Protein AF-A0A8S2F4M2-F1 (afdb_monomer_lite)

pLDDT: mean 77.67, std 22.93, range [23.28, 98.31]

Sequence (427 aa):
EHPVLLTEAPLNPKANREKMTQIMFETFNTPAMYVAIQAVLSLYSSGRTTGVVLDSGDGVTHTVPIYEGYALPHAVTRLDLAGRDLTDWMVRLLTERGYSFVSTAEREIVRDLKEKLCYVALEHEQELNRSMTSASIEKTYELPDGQIITIGNERFRCPETLFSPALIGLEQSGIHEMLYNTIMKCDIDVRRELYANIVLSGGTSMFPGLADRMQKEMTMLVPATMKTRVIAPPERKYAVWIGAKLDDMNYKVFKIDDNVQKLAWKNEEFEKFMKEELNSHKTLEKNVLVLQMSESRMKKDIGYLQILSTSGDKGDDNILPIVGTWTLPSDGYHTRSNALLSNKSGYEFKSDGKFIQRENVGWCGTPPITYGNYDGQWNVINETMLTISSSDWKGYYTQNLQYQFVANDKNKVKFELDAPGELDCAQ

InterPro domains:
  IPR004000 Actin family [PF00022] (1-244)
  IPR004000 Actin family [PR00190] (16-29)
  IPR004000 Actin family [PR00190] (41-60)
  IPR004000 Actin family [PR00190] (137-153)
  IPR004000 Actin family [PTHR11937] (1-273)
  IPR004000 Actin family [SM00268] (1-270)
  IPR020902 Actin/actin-like conserved site [PS01132] (5-17)
  IPR043129 ATPase, nucleotide binding domain [SSF53067] (1-54)
  IPR043129 ATPase, nucleotide binding domain [SSF53067] (48-245)

Secondary structure (DSSP, 8-state):
---EEEEE-TT--HHHHHHHHHIIIIIS--S-EEEEEHHHHHHHHTT-SSEEEEEE-SS-EEEEEEETTEE-GGG-EEES-SHHHHHHHHHHHHHHTT----SHHHHHHHHHHHHHH----SSHHHHHHHHHH-GGG-EEEE-TTS-EEEE-THHHHHHHTTT-GGGGT--SPPHHHHHHHHHHTS-HHHHHHHHT-EEEESGGGGSTTHHHHHHHHHHHHS-TTSPP-EE--TTGGGHHHHHHHHHHHHHTT----HHHHHHHHH-HHHHHHHHHHHHS-----S--------SSS--S---------------S--S-TT-EEEE--TTSSEEEESS--TTS-EEEE-TTSEEEEEEE-SSS-PSSPPEEEEEEEEEEEETTEEEEEEEETTEEEEEEEEEEEETTEEEEEEEEEPP--------

Foldseek 3Di:
DDEEEAEDEQPPDPVVVVVVVCCCCPVVVHLHYHYYYLQLLLQVLVVDQFAWEFAAAQQWTKIWGGDRSRTDNQLIDIDRDHLPNLLVVLQVVVVVVVDHQDDPVSSVVSSVVLLPQAAADLDLVVQVVCQVVDCPQWDWDQDPVRDIDIDTSSRHVSLCCLQVVVVVPDPDHHPLVSNVSSLVSDDPVSSLVHQQHYEYAADRCQHHCSQVSSLVSNCVVDPVVGHGHYHYDNPRNCSSVSSVVVVVVVCVVQDDDSVLNSCVVPDPCSVVVVVVVVVPPDDDPDHDDDDPPDPPPPPDDDDDDDDDDDDDDDDDDPALLPAAKWWDDPPQKTFGDNDYDQQTWIWHQHSVQKIWTWDFDDPDPDPPTGIDIWIWGKDDPDSFKIWIWTQDPVGTDIWIWGKDADVPDSRIIHIDTDDDDDDPPDD

Radius of gyration: 29.9 Å; chains: 1; bounding box: 81×55×82 Å

Structure (mmCIF, N/CA/C/O backbone):
data_AF-A0A8S2F4M2-F1
#
_entry.id   AF-A0A8S2F4M2-F1
#
loop_
_atom_site.group_PDB
_atom_site.id
_atom_site.type_symbol
_atom_site.label_atom_id
_atom_site.label_alt_id
_atom_site.label_comp_id
_atom_site.label_asym_id
_atom_site.label_entity_id
_atom_site.label_seq_id
_atom_site.pdbx_PDB_ins_code
_atom_site.Cartn_x
_atom_site.Cartn_y
_atom_site.Cartn_z
_atom_site.occupancy
_atom_site.B_iso_or_equiv
_atom_site.auth_seq_id
_atom_site.auth_comp_id
_atom_site.auth_asym_id
_atom_site.auth_atom_id
_atom_site.pdbx_PDB_model_num
ATOM 1 N N . GLU A 1 1 ? 9.764 -19.823 24.074 1.00 63.25 1 GLU A N 1
ATOM 2 C CA . GLU A 1 1 ? 9.441 -19.093 25.322 1.00 63.25 1 GLU A CA 1
ATOM 3 C C . GLU A 1 1 ? 9.290 -17.578 25.096 1.00 63.25 1 GLU A C 1
ATOM 5 O O . GLU A 1 1 ? 9.544 -16.799 26.001 1.00 63.25 1 GLU A O 1
ATOM 10 N N . HIS A 1 2 ? 8.854 -17.127 23.912 1.00 78.25 2 HIS A N 1
ATOM 11 C CA . HIS A 1 2 ? 8.733 -15.694 23.606 1.00 78.25 2 HIS A CA 1
ATOM 12 C C . HIS A 1 2 ? 7.305 -15.360 23.174 1.00 78.25 2 HIS A C 1
ATOM 14 O O . HIS A 1 2 ? 6.764 -16.128 22.377 1.00 78.25 2 HIS A O 1
ATOM 20 N N . PRO A 1 3 ? 6.705 -14.254 23.650 1.00 77.94 3 PRO A N 1
ATOM 21 C CA . PRO A 1 3 ? 5.499 -13.694 23.050 1.00 77.94 3 PRO A CA 1
ATOM 22 C C . PRO A 1 3 ? 5.726 -13.375 21.570 1.00 77.94 3 PRO A C 1
ATOM 24 O O . PRO A 1 3 ? 6.838 -13.009 21.180 1.00 77.94 3 PRO A O 1
ATOM 27 N N . VAL A 1 4 ? 4.692 -13.526 20.741 1.00 78.06 4 VAL A N 1
ATOM 28 C CA . VAL A 1 4 ? 4.802 -13.299 19.294 1.00 78.06 4 VAL A CA 1
ATOM 29 C C . VAL A 1 4 ? 3.721 -12.347 18.800 1.00 78.06 4 VAL A C 1
ATOM 31 O O . VAL A 1 4 ? 2.533 -12.648 18.866 1.00 78.06 4 VAL A O 1
ATOM 34 N N . LEU A 1 5 ? 4.143 -11.232 18.211 1.00 83.25 5 LEU A N 1
ATOM 35 C CA . LEU A 1 5 ? 3.278 -10.380 17.405 1.00 83.25 5 LEU A CA 1
ATOM 36 C C . LEU A 1 5 ? 3.342 -10.846 15.945 1.00 83.25 5 LEU A C 1
ATOM 38 O O . LEU A 1 5 ? 4.407 -10.867 15.327 1.00 83.25 5 LEU A O 1
ATOM 42 N N . LEU A 1 6 ? 2.191 -11.224 15.399 1.00 85.56 6 LEU A N 1
ATOM 43 C CA . LEU A 1 6 ? 1.996 -11.536 13.988 1.00 85.56 6 LEU A CA 1
ATOM 44 C C . LEU A 1 6 ? 1.219 -10.418 13.304 1.00 85.56 6 LEU A C 1
ATOM 46 O O . LEU A 1 6 ? 0.439 -9.699 13.924 1.00 85.56 6 LEU A O 1
ATOM 50 N N . THR A 1 7 ? 1.423 -10.290 11.998 1.00 88.19 7 THR A N 1
ATOM 51 C CA . THR A 1 7 ? 0.690 -9.319 11.185 1.00 88.19 7 THR A CA 1
ATOM 52 C C . THR A 1 7 ? -0.220 -10.034 10.208 1.00 88.19 7 THR A C 1
ATOM 54 O O . THR A 1 7 ? 0.106 -11.125 9.738 1.00 88.19 7 THR A O 1
ATOM 57 N N . GLU A 1 8 ? -1.342 -9.414 9.875 1.00 88.25 8 GLU A N 1
ATOM 58 C CA . GLU A 1 8 ? -2.264 -9.922 8.867 1.00 88.25 8 GLU A CA 1
ATOM 59 C C . GLU A 1 8 ? -2.656 -8.848 7.854 1.00 88.25 8 GLU A C 1
ATOM 61 O O . GLU A 1 8 ? -2.637 -7.643 8.134 1.00 88.25 8 GLU A O 1
ATOM 66 N N . ALA A 1 9 ? -3.027 -9.310 6.662 1.00 88.94 9 ALA A N 1
ATOM 67 C CA . ALA A 1 9 ? -3.555 -8.443 5.626 1.00 88.94 9 ALA A CA 1
ATOM 68 C C . ALA A 1 9 ? -4.905 -7.834 6.060 1.00 88.94 9 ALA A C 1
ATOM 70 O O . ALA A 1 9 ? -5.671 -8.475 6.790 1.00 88.94 9 ALA A O 1
ATOM 71 N N . PRO A 1 10 ? -5.243 -6.623 5.585 1.00 85.94 10 PRO A N 1
ATOM 72 C CA . PRO A 1 10 ? -6.582 -6.071 5.746 1.00 85.94 10 PRO A CA 1
ATOM 73 C C . PRO A 1 10 ? -7.647 -7.046 5.222 1.00 85.94 10 PRO A C 1
ATOM 75 O O . PRO A 1 10 ? -7.447 -7.700 4.201 1.00 85.94 10 PRO A O 1
ATOM 78 N N . LEU A 1 11 ? -8.786 -7.138 5.918 1.00 82.00 11 LEU A N 1
ATOM 79 C CA . LEU A 1 11 ? -9.899 -8.036 5.569 1.00 82.00 11 LEU A CA 1
ATOM 80 C C . LEU A 1 11 ? -9.536 -9.538 5.548 1.00 82.00 11 LEU A C 1
ATOM 82 O O . LEU A 1 11 ? -10.201 -10.325 4.872 1.00 82.00 11 LEU A O 1
ATOM 86 N N . ASN A 1 12 ? -8.511 -9.961 6.300 1.00 81.75 12 ASN A N 1
ATOM 87 C CA . ASN A 1 12 ? -8.182 -11.378 6.459 1.00 81.75 12 ASN A CA 1
ATOM 88 C C . ASN A 1 12 ? -9.393 -12.171 7.005 1.00 81.75 12 ASN A C 1
ATOM 90 O O . ASN A 1 12 ? -9.939 -11.802 8.054 1.00 81.75 12 ASN A O 1
ATOM 94 N N . PRO A 1 13 ? -9.818 -13.265 6.341 1.00 80.94 13 PRO A N 1
ATOM 95 C CA . PRO A 1 13 ? -10.902 -14.101 6.834 1.00 80.94 13 PRO A CA 1
ATOM 96 C C . PRO A 1 13 ? -10.629 -14.634 8.240 1.00 80.94 13 PRO A C 1
ATOM 98 O O . PRO A 1 13 ? -9.536 -15.116 8.545 1.00 80.94 13 PRO A O 1
ATOM 101 N N . LYS A 1 14 ? -11.665 -14.640 9.083 1.00 77.56 14 LYS A N 1
ATOM 102 C CA . LYS A 1 14 ? -11.579 -15.124 10.469 1.00 77.56 14 LYS A CA 1
ATOM 103 C C . LYS A 1 14 ? -11.034 -16.551 10.567 1.00 77.56 14 LYS A C 1
ATOM 105 O O . LYS A 1 14 ? -10.197 -16.810 11.421 1.00 77.56 14 LYS A O 1
ATOM 110 N N . ALA A 1 15 ? -11.428 -17.436 9.650 1.00 76.50 15 ALA A N 1
ATOM 111 C CA . ALA A 1 15 ? -10.936 -18.814 9.602 1.00 76.50 15 ALA A CA 1
ATOM 112 C C . ALA A 1 15 ? -9.406 -18.899 9.427 1.00 76.50 15 ALA A C 1
ATOM 114 O O . ALA A 1 15 ? -8.754 -19.735 10.050 1.00 76.50 15 ALA A O 1
ATOM 115 N N . ASN A 1 16 ? -8.813 -18.005 8.629 1.00 79.69 16 ASN A N 1
ATOM 116 C CA . ASN A 1 16 ? -7.361 -17.956 8.448 1.00 79.69 16 ASN A CA 1
ATOM 117 C C . ASN A 1 16 ? -6.669 -17.474 9.725 1.00 79.69 16 ASN A C 1
ATOM 119 O O . ASN A 1 16 ? -5.645 -18.033 10.119 1.00 79.69 16 ASN A O 1
ATOM 123 N N . ARG A 1 17 ? -7.244 -16.464 10.393 1.00 79.94 17 ARG A N 1
ATOM 124 C CA . ARG A 1 17 ? -6.745 -15.964 11.680 1.00 79.94 17 ARG A CA 1
ATOM 125 C C . ARG A 1 17 ? -6.803 -17.045 12.757 1.00 79.94 17 ARG A C 1
ATOM 127 O O . ARG A 1 17 ? -5.803 -17.284 13.420 1.00 79.94 17 ARG A O 1
ATOM 134 N N . GLU A 1 18 ? -7.926 -17.749 12.876 1.00 75.25 18 GLU A N 1
ATOM 135 C CA . GLU A 1 18 ? -8.088 -18.879 13.800 1.00 75.25 18 GLU A CA 1
ATOM 136 C C . GLU A 1 18 ? -7.079 -19.988 13.511 1.00 75.25 18 GLU A C 1
ATOM 138 O O . GLU A 1 18 ? -6.464 -20.512 14.438 1.00 75.25 18 GLU A O 1
ATOM 143 N N . LYS A 1 19 ? -6.843 -20.306 12.232 1.00 79.44 19 LYS A N 1
ATOM 144 C CA . LYS A 1 19 ? -5.855 -21.318 11.861 1.00 79.44 19 LYS A CA 1
ATOM 145 C C . LYS A 1 19 ? -4.429 -20.901 12.218 1.00 79.44 19 LYS A C 1
ATOM 147 O O . LYS A 1 19 ? -3.662 -21.725 12.713 1.00 79.44 19 LYS A O 1
ATOM 152 N N . MET A 1 20 ? -4.078 -19.637 11.990 1.00 81.75 20 MET A N 1
ATOM 153 C CA . MET A 1 20 ? -2.791 -19.071 12.394 1.00 81.75 20 MET A CA 1
ATOM 154 C C . MET A 1 20 ? -2.616 -19.148 13.916 1.00 81.75 20 MET A C 1
ATOM 156 O O . MET A 1 20 ? -1.595 -19.646 14.384 1.00 81.75 20 MET A O 1
ATOM 160 N N . THR A 1 21 ? -3.634 -18.748 14.681 1.00 78.12 21 THR A N 1
ATOM 161 C CA . THR A 1 21 ? -3.649 -18.841 16.148 1.00 78.12 21 THR A CA 1
ATOM 162 C C . THR A 1 21 ? -3.495 -20.281 16.635 1.00 78.12 21 THR A C 1
ATOM 164 O O . THR A 1 21 ? -2.660 -20.551 17.500 1.00 78.12 21 THR A O 1
ATOM 167 N N . GLN A 1 22 ? -4.223 -21.222 16.027 1.00 76.75 22 GLN A N 1
ATOM 168 C CA . GLN A 1 22 ? -4.119 -22.647 16.332 1.00 76.75 22 GLN A CA 1
ATOM 169 C C . GLN A 1 22 ? -2.677 -23.141 16.170 1.00 76.75 22 GLN A C 1
ATOM 171 O O . GLN A 1 22 ? -2.124 -23.754 17.078 1.00 76.75 22 GLN A O 1
ATOM 176 N N . ILE A 1 23 ? -2.042 -22.855 15.029 1.00 83.62 23 ILE A N 1
ATOM 177 C CA . ILE A 1 23 ? -0.668 -23.293 14.751 1.00 83.62 23 ILE A CA 1
ATOM 178 C C . ILE A 1 23 ? 0.305 -22.716 15.793 1.00 83.62 23 ILE A C 1
ATOM 180 O O . ILE A 1 23 ? 1.151 -23.439 16.321 1.00 83.62 23 ILE A O 1
ATOM 184 N N . MET A 1 24 ? 0.165 -21.437 16.142 1.00 80.19 24 MET A N 1
ATOM 185 C CA . MET A 1 24 ? 1.046 -20.782 17.113 1.00 80.19 24 MET A CA 1
ATOM 186 C C . MET A 1 24 ? 0.939 -21.377 18.520 1.00 80.19 24 MET A C 1
ATOM 188 O O . MET A 1 24 ? 1.963 -21.631 19.158 1.00 80.19 24 MET A O 1
ATOM 192 N N . PHE A 1 25 ? -0.275 -21.647 19.004 1.00 77.88 25 PHE A N 1
ATOM 193 C CA . PHE A 1 25 ? -0.464 -22.197 20.347 1.00 77.88 25 PHE A CA 1
ATOM 194 C C . PHE A 1 25 ? -0.275 -23.715 20.432 1.00 77.88 25 PHE A C 1
ATOM 196 O O . PHE A 1 25 ? 0.254 -24.198 21.436 1.00 77.88 25 PHE A O 1
ATOM 203 N N . GLU A 1 26 ? -0.702 -24.473 19.420 1.00 80.06 26 GLU A N 1
ATOM 204 C CA . GLU A 1 26 ? -0.703 -25.944 19.456 1.00 80.06 26 GLU A CA 1
ATOM 205 C C . GLU A 1 26 ? 0.560 -26.568 18.871 1.00 80.06 26 GLU A C 1
ATOM 207 O O . GLU A 1 26 ? 0.977 -27.623 19.339 1.00 80.06 26 GLU A O 1
ATOM 212 N N . THR A 1 27 ? 1.158 -25.950 17.848 1.00 88.50 27 THR A N 1
ATOM 213 C CA . THR A 1 27 ? 2.368 -26.484 17.195 1.00 88.50 27 THR A CA 1
ATOM 214 C C . THR A 1 27 ? 3.630 -25.846 17.761 1.00 88.50 27 THR A C 1
ATOM 216 O O . THR A 1 27 ? 4.576 -26.548 18.106 1.00 88.50 27 THR A O 1
ATOM 219 N N . PHE A 1 28 ? 3.653 -24.515 17.865 1.00 85.50 28 PHE A N 1
ATOM 220 C CA . PHE A 1 28 ? 4.826 -23.779 18.352 1.00 85.50 28 PHE A CA 1
ATOM 221 C C . PHE A 1 28 ? 4.819 -23.538 19.863 1.00 85.50 28 PHE A C 1
ATOM 223 O O . PHE A 1 28 ? 5.822 -23.096 20.424 1.00 85.50 28 PHE A O 1
ATOM 230 N N . ASN A 1 29 ? 3.711 -23.858 20.537 1.00 80.38 29 ASN A N 1
ATOM 231 C CA . ASN A 1 29 ? 3.548 -23.732 21.983 1.00 80.38 29 ASN A CA 1
ATOM 232 C C . ASN A 1 29 ? 3.863 -22.328 22.525 1.00 80.38 29 ASN A C 1
ATOM 234 O O . ASN A 1 29 ? 4.257 -22.202 23.691 1.00 80.38 29 ASN A O 1
ATOM 238 N N . THR A 1 30 ? 3.657 -21.292 21.707 1.00 73.94 30 THR A N 1
ATOM 239 C CA . THR A 1 30 ? 3.950 -19.899 22.047 1.00 73.94 30 THR A CA 1
ATOM 240 C C . THR A 1 30 ? 3.226 -19.484 23.339 1.00 73.94 30 THR A C 1
ATOM 242 O O . THR A 1 30 ? 2.068 -19.863 23.523 1.00 73.94 30 THR A O 1
ATOM 245 N N . PRO A 1 31 ? 3.887 -18.761 24.267 1.00 71.44 31 PRO A N 1
ATOM 246 C CA . PRO A 1 31 ? 3.277 -18.340 25.532 1.00 71.44 31 PRO A CA 1
ATOM 247 C C . PRO A 1 31 ? 2.129 -17.340 25.339 1.00 71.44 31 PRO A C 1
ATOM 249 O O . PRO A 1 31 ? 1.072 -17.502 25.934 1.00 71.44 31 PRO A O 1
ATOM 252 N N . ALA A 1 32 ? 2.313 -16.355 24.462 1.00 73.12 32 ALA A N 1
ATOM 253 C CA . ALA A 1 32 ? 1.348 -15.299 24.185 1.00 73.12 32 ALA A CA 1
ATOM 254 C C . ALA A 1 32 ? 1.454 -14.872 22.719 1.00 73.12 32 ALA A C 1
ATOM 256 O O . ALA A 1 32 ? 2.544 -14.920 22.137 1.00 73.12 32 ALA A O 1
ATOM 257 N N . MET A 1 33 ? 0.350 -14.439 22.115 1.00 74.75 33 MET A N 1
ATOM 258 C CA . MET A 1 33 ? 0.398 -13.880 20.766 1.00 74.75 33 MET A CA 1
ATOM 259 C C . MET A 1 33 ? -0.585 -12.739 20.554 1.00 74.75 33 MET A C 1
ATOM 261 O O . MET A 1 33 ? -1.651 -12.697 21.162 1.00 74.75 33 MET A O 1
ATOM 265 N N . TYR A 1 34 ? -0.236 -11.852 19.628 1.00 77.94 34 TYR A N 1
ATOM 266 C CA . TYR A 1 34 ? -1.107 -10.790 19.146 1.00 77.94 34 TYR A CA 1
ATOM 267 C C . TYR A 1 34 ? -1.110 -10.766 17.622 1.00 77.94 34 TYR A C 1
ATOM 269 O O . TYR A 1 34 ? -0.098 -11.076 16.993 1.00 77.94 34 TYR A O 1
ATOM 277 N N . VAL A 1 35 ? -2.249 -10.421 17.027 1.00 78.81 35 VAL A N 1
ATOM 278 C CA . VAL A 1 35 ? -2.399 -10.305 15.576 1.00 78.81 35 VAL A CA 1
ATOM 279 C C . VAL A 1 35 ? -2.810 -8.880 15.254 1.00 78.81 35 VAL A C 1
ATOM 281 O O . VAL A 1 35 ? -3.877 -8.439 15.666 1.00 78.81 35 VAL A O 1
ATOM 284 N N . ALA A 1 36 ? -1.967 -8.180 14.503 1.00 82.94 36 ALA A N 1
ATOM 285 C CA . ALA A 1 36 ? -2.171 -6.785 14.142 1.00 82.94 36 ALA A CA 1
ATOM 286 C C . ALA A 1 36 ? -2.361 -6.611 12.629 1.00 82.94 36 ALA A C 1
ATOM 288 O O . ALA A 1 36 ? -1.737 -7.293 11.813 1.00 82.94 36 ALA A O 1
ATOM 289 N N . ILE A 1 37 ? -3.191 -5.647 12.237 1.00 86.81 37 ILE A N 1
ATOM 290 C CA . ILE A 1 37 ? -3.385 -5.300 10.825 1.00 86.81 37 ILE A CA 1
ATOM 291 C C . ILE A 1 37 ? -2.151 -4.540 10.321 1.00 86.81 37 ILE A C 1
ATOM 293 O O . ILE A 1 37 ? -1.758 -3.523 10.894 1.00 86.81 37 ILE A O 1
ATOM 297 N N . GLN A 1 38 ? -1.574 -4.992 9.206 1.00 90.88 38 GLN A N 1
ATOM 298 C CA . GLN A 1 38 ? -0.338 -4.436 8.627 1.00 90.88 38 GLN A CA 1
ATOM 299 C C . GLN A 1 38 ? -0.391 -2.914 8.405 1.00 90.88 38 GLN A C 1
ATOM 301 O O . GLN A 1 38 ? 0.520 -2.177 8.795 1.00 90.88 38 GLN A O 1
ATOM 306 N N . ALA A 1 39 ? -1.488 -2.424 7.825 1.00 91.06 39 ALA A N 1
ATOM 307 C CA . ALA A 1 39 ? -1.666 -1.004 7.543 1.00 91.06 39 ALA A CA 1
ATOM 308 C C . ALA A 1 39 ? -1.775 -0.146 8.817 1.00 91.06 39 ALA A C 1
ATOM 310 O O . ALA A 1 39 ? -1.252 0.964 8.849 1.00 91.06 39 ALA A O 1
ATOM 311 N N . VAL A 1 40 ? -2.389 -0.665 9.887 1.00 89.81 40 VAL A N 1
ATOM 312 C CA . VAL A 1 40 ? -2.504 0.055 11.168 1.00 89.81 40 VAL A CA 1
ATOM 313 C C . VAL A 1 40 ? -1.123 0.267 11.784 1.00 89.81 40 VAL A C 1
ATOM 315 O O . VAL A 1 40 ? -0.762 1.391 12.127 1.00 89.81 40 VAL A O 1
ATOM 318 N N . LEU A 1 41 ? -0.297 -0.781 11.801 1.00 89.44 41 LEU A N 1
ATOM 319 C CA . LEU A 1 41 ? 1.089 -0.690 12.263 1.00 89.44 41 LEU A CA 1
ATOM 320 C C . LEU A 1 41 ? 1.917 0.287 11.418 1.00 89.44 41 LEU A C 1
ATOM 322 O O . LEU A 1 41 ? 2.677 1.093 11.955 1.00 89.44 41 LEU A O 1
ATOM 326 N N . SER A 1 42 ? 1.739 0.261 10.095 1.00 92.44 42 SER A N 1
ATOM 327 C CA . SER A 1 42 ? 2.376 1.229 9.195 1.00 92.44 42 SER A CA 1
ATOM 328 C C . SER A 1 42 ? 2.020 2.673 9.559 1.00 92.44 42 SER A C 1
ATOM 330 O O . SER A 1 42 ? 2.907 3.528 9.582 1.00 92.44 42 SER A O 1
ATOM 332 N N . LEU A 1 43 ? 0.757 2.955 9.895 1.00 90.81 43 LEU A N 1
ATOM 333 C CA . LEU A 1 43 ? 0.340 4.294 10.313 1.00 90.81 43 LEU A CA 1
ATOM 334 C C . LEU A 1 43 ? 1.001 4.705 11.636 1.00 90.81 43 LEU A C 1
ATOM 336 O O . LEU A 1 43 ? 1.551 5.809 11.721 1.00 90.81 43 LEU A O 1
ATOM 340 N N . TYR A 1 44 ? 1.026 3.803 12.620 1.00 88.50 44 TYR A N 1
ATOM 341 C CA . TYR A 1 44 ? 1.673 4.038 13.914 1.00 88.50 44 TYR A CA 1
ATOM 342 C C . TYR A 1 44 ? 3.170 4.300 13.774 1.00 88.50 44 TYR A C 1
ATOM 344 O O . TYR A 1 44 ? 3.694 5.195 14.434 1.00 88.50 44 TYR A O 1
ATOM 352 N N . SER A 1 45 ? 3.850 3.612 12.850 1.00 88.44 45 SER A N 1
ATOM 353 C CA . SER A 1 45 ? 5.269 3.865 12.558 1.00 88.44 45 SER A CA 1
ATOM 354 C C . SER A 1 45 ? 5.538 5.302 12.098 1.00 88.44 45 SER A C 1
ATOM 356 O O . SER A 1 45 ? 6.616 5.838 12.333 1.00 88.44 45 SER A O 1
ATOM 358 N N . SER A 1 46 ? 4.532 5.960 11.507 1.00 87.12 46 SER A N 1
ATOM 359 C CA . SER A 1 46 ? 4.605 7.363 11.092 1.00 87.12 46 SER A CA 1
ATOM 360 C C . SER A 1 46 ? 4.229 8.361 12.201 1.00 87.12 46 SER A C 1
ATOM 362 O O . SER A 1 46 ? 4.211 9.567 11.944 1.00 87.12 46 SER A O 1
ATOM 364 N N . GLY A 1 47 ? 3.899 7.884 13.408 1.00 85.31 47 GLY A N 1
ATOM 365 C CA . GLY A 1 47 ? 3.467 8.711 14.538 1.00 85.31 47 GLY A CA 1
ATOM 366 C C . GLY A 1 47 ? 2.060 9.290 14.374 1.00 85.31 47 GLY A C 1
ATOM 367 O O . GLY A 1 47 ? 1.812 10.417 14.795 1.00 85.31 47 GLY A O 1
ATOM 368 N N . ARG A 1 48 ? 1.155 8.565 13.704 1.00 87.56 48 ARG A N 1
ATOM 369 C CA . ARG A 1 48 ? -0.225 9.002 13.438 1.00 87.56 48 ARG A CA 1
ATOM 370 C C . ARG A 1 48 ? -1.231 7.969 13.916 1.0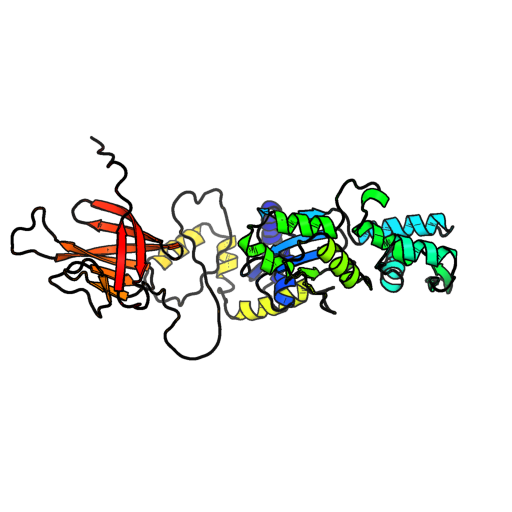0 87.56 48 ARG A C 1
ATOM 372 O O . ARG A 1 48 ? -0.967 6.774 13.855 1.00 87.56 48 ARG A O 1
ATOM 379 N N . THR A 1 49 ? -2.398 8.447 14.324 1.00 86.06 49 THR A N 1
ATOM 380 C CA . THR A 1 49 ? -3.564 7.625 14.680 1.00 86.06 49 THR A CA 1
ATOM 381 C C . THR A 1 49 ? -4.683 7.737 13.646 1.00 86.06 49 THR A C 1
ATOM 383 O O . THR A 1 49 ? -5.467 6.805 13.509 1.00 86.06 49 THR A O 1
ATOM 386 N N . THR A 1 50 ? -4.711 8.816 12.860 1.00 91.31 50 THR A N 1
ATOM 387 C CA . THR A 1 50 ? -5.666 9.025 11.766 1.00 91.31 50 THR A CA 1
ATOM 388 C C . THR A 1 50 ? -4.939 9.260 10.444 1.00 91.31 50 THR A C 1
ATOM 390 O O . THR A 1 50 ? -3.949 9.997 10.371 1.00 91.31 50 THR A O 1
ATOM 393 N N . GLY A 1 51 ? -5.431 8.630 9.380 1.00 96.25 51 GLY A N 1
ATOM 394 C CA . GLY A 1 51 ? -4.904 8.762 8.028 1.00 96.25 51 GLY A CA 1
ATOM 395 C C . GLY A 1 51 ? -5.333 7.616 7.124 1.00 96.25 51 GLY A C 1
ATOM 396 O O . GLY A 1 51 ? -6.029 6.695 7.539 1.00 96.25 51 GLY A O 1
ATOM 397 N N . VAL A 1 52 ? -4.908 7.658 5.869 1.00 98.19 52 VAL A N 1
ATOM 398 C CA . VAL A 1 52 ? -5.072 6.539 4.937 1.00 98.19 52 VAL A CA 1
ATOM 399 C C . VAL A 1 52 ? -3.703 5.975 4.596 1.00 98.19 52 VAL A C 1
ATOM 401 O O . VAL A 1 52 ? -2.777 6.718 4.275 1.00 98.19 52 VAL A O 1
ATOM 404 N N . VAL A 1 53 ? -3.565 4.657 4.670 1.00 98.19 53 VAL A N 1
ATOM 405 C CA . VAL A 1 53 ? -2.327 3.964 4.309 1.00 98.19 53 VAL A CA 1
ATOM 406 C C . VAL A 1 53 ? -2.504 3.315 2.947 1.00 98.19 53 VAL A C 1
ATOM 408 O O . VAL A 1 53 ? -3.429 2.525 2.770 1.00 98.19 53 VAL A O 1
ATOM 411 N N . LEU A 1 54 ? -1.617 3.634 2.004 1.00 98.25 54 LEU A N 1
ATOM 412 C CA . LEU A 1 54 ? -1.423 2.881 0.765 1.00 98.25 54 LEU A CA 1
ATOM 413 C C . LEU A 1 54 ? -0.262 1.912 0.988 1.00 98.25 54 LEU A C 1
ATOM 415 O O . LEU A 1 54 ? 0.899 2.322 0.970 1.00 98.25 54 LEU A O 1
ATOM 419 N N . ASP A 1 55 ? -0.586 0.645 1.226 1.00 97.44 55 ASP A N 1
ATOM 420 C CA . ASP A 1 55 ? 0.386 -0.421 1.460 1.00 97.44 55 ASP A CA 1
ATOM 421 C C . ASP A 1 55 ? 0.521 -1.282 0.202 1.00 97.44 55 ASP A C 1
ATOM 423 O O . ASP A 1 55 ? -0.429 -1.955 -0.196 1.00 97.44 55 ASP A O 1
ATOM 427 N N . SER A 1 56 ? 1.685 -1.234 -0.448 1.00 97.75 56 SER A N 1
ATOM 428 C CA . SER A 1 56 ? 1.963 -1.985 -1.676 1.00 97.75 56 SER A CA 1
ATOM 429 C C . SER A 1 56 ? 3.141 -2.937 -1.472 1.00 97.75 56 SER A C 1
ATOM 431 O O . SER A 1 56 ? 4.311 -2.533 -1.411 1.00 97.75 56 SER A O 1
ATOM 433 N N . GLY A 1 57 ? 2.817 -4.226 -1.341 1.00 96.19 57 GLY A N 1
ATOM 434 C CA . GLY A 1 57 ? 3.764 -5.307 -1.075 1.00 96.19 57 GLY A CA 1
ATOM 435 C C . GLY A 1 57 ? 4.272 -5.999 -2.343 1.00 96.19 57 GLY A C 1
ATOM 436 O O . GLY A 1 57 ? 4.378 -5.390 -3.406 1.00 96.19 57 GLY A O 1
ATOM 437 N N . ASP A 1 58 ? 4.596 -7.290 -2.228 1.00 96.12 58 ASP A N 1
ATOM 438 C CA . ASP A 1 58 ? 4.966 -8.127 -3.381 1.00 96.12 58 ASP A CA 1
ATOM 439 C C . ASP A 1 58 ? 3.735 -8.656 -4.128 1.00 96.12 58 ASP A C 1
ATOM 441 O O . ASP A 1 58 ? 3.700 -8.597 -5.345 1.00 96.12 58 ASP A O 1
ATOM 445 N N . GLY A 1 59 ? 2.713 -9.150 -3.423 1.00 94.56 59 GLY A N 1
ATOM 446 C CA . GLY A 1 59 ? 1.565 -9.813 -4.062 1.00 94.56 59 GLY A CA 1
ATOM 447 C C . GLY A 1 59 ? 0.252 -9.033 -4.065 1.00 94.56 59 GLY A C 1
ATOM 448 O O . GLY A 1 59 ? -0.695 -9.470 -4.704 1.00 94.56 59 GLY A O 1
ATOM 449 N N . VAL A 1 60 ? 0.152 -7.936 -3.313 1.00 95.50 60 VAL A N 1
ATOM 450 C CA . VAL A 1 60 ? -1.102 -7.189 -3.164 1.00 95.50 60 VAL A CA 1
ATOM 451 C C . VAL A 1 60 ? -0.837 -5.738 -2.776 1.00 95.50 60 VAL A C 1
ATOM 453 O O . VAL A 1 60 ? 0.135 -5.442 -2.070 1.00 95.50 60 VAL A O 1
ATOM 456 N N . THR A 1 61 ? -1.721 -4.851 -3.226 1.00 97.19 61 THR A N 1
ATOM 457 C CA . THR A 1 61 ? -1.787 -3.452 -2.806 1.00 97.19 61 THR A CA 1
ATOM 458 C C . THR A 1 61 ? -3.116 -3.190 -2.100 1.00 97.19 61 THR A C 1
ATOM 460 O O . THR A 1 61 ? -4.175 -3.582 -2.587 1.00 97.19 61 THR A O 1
ATOM 463 N N . HIS A 1 62 ? -3.079 -2.517 -0.953 1.00 96.94 62 HIS A N 1
ATOM 464 C CA . HIS A 1 62 ? -4.261 -2.131 -0.186 1.00 96.94 62 HIS A CA 1
ATOM 465 C C . HIS A 1 62 ? -4.274 -0.633 0.081 1.00 96.94 62 HIS A C 1
ATOM 467 O O . HIS A 1 62 ? -3.230 -0.027 0.325 1.00 96.94 62 HIS A O 1
ATOM 473 N N . THR A 1 63 ? -5.470 -0.059 0.142 1.00 97.81 63 THR A N 1
ATOM 474 C CA . THR A 1 63 ? -5.687 1.249 0.760 1.00 97.81 63 THR A CA 1
ATOM 475 C C . THR A 1 63 ? -6.621 1.106 1.943 1.00 97.81 63 THR A C 1
ATOM 477 O O . THR A 1 63 ? -7.755 0.640 1.816 1.00 97.81 63 THR A O 1
ATOM 480 N N . VAL A 1 64 ? -6.119 1.495 3.111 1.00 97.38 64 VAL A N 1
ATOM 481 C CA . VAL A 1 64 ? -6.789 1.295 4.396 1.00 97.38 64 VAL A CA 1
ATOM 482 C C . VAL A 1 64 ? -6.961 2.652 5.068 1.00 97.38 64 VAL A C 1
ATOM 484 O O . VAL A 1 64 ? -5.968 3.241 5.504 1.00 97.38 64 VAL A O 1
ATOM 487 N N . PRO A 1 65 ? -8.191 3.179 5.142 1.00 97.38 65 PRO A N 1
ATOM 488 C CA . PRO A 1 65 ? -8.480 4.368 5.923 1.00 97.38 65 PRO A CA 1
ATOM 489 C C . PRO A 1 65 ? -8.574 3.993 7.403 1.00 97.38 65 PRO A C 1
ATOM 491 O O . PRO A 1 65 ? -9.172 2.979 7.768 1.00 97.38 65 PRO A O 1
ATOM 494 N N . ILE A 1 66 ? -7.951 4.804 8.246 1.00 92.44 66 ILE A N 1
ATOM 495 C CA . ILE A 1 66 ? -7.834 4.603 9.686 1.00 92.44 66 ILE A CA 1
ATOM 496 C C . ILE A 1 66 ? -8.214 5.916 10.361 1.00 92.44 66 ILE A C 1
ATOM 498 O O . ILE A 1 66 ? -7.732 6.984 9.975 1.00 92.44 66 ILE A O 1
ATOM 502 N N . TYR A 1 67 ? -9.073 5.833 11.367 1.00 91.31 67 TYR A N 1
ATOM 503 C CA . TYR A 1 67 ? -9.544 6.971 12.140 1.00 91.31 67 TYR A CA 1
ATOM 504 C C . TYR A 1 67 ? -9.410 6.653 13.628 1.00 91.31 67 TYR A C 1
ATOM 506 O O . TYR A 1 67 ? -9.837 5.586 14.066 1.00 91.31 67 TYR A O 1
ATOM 514 N N . GLU A 1 68 ? -8.748 7.534 14.379 1.00 86.38 68 GLU A N 1
ATOM 515 C CA . GLU A 1 68 ? -8.513 7.385 15.825 1.00 86.38 68 GLU A CA 1
ATOM 516 C C . GLU A 1 68 ? -7.932 6.017 16.233 1.00 86.38 68 GLU A C 1
ATOM 518 O O . GLU A 1 68 ? -8.251 5.454 17.276 1.00 86.38 68 GLU A O 1
ATOM 523 N N . GLY A 1 69 ? -7.051 5.468 15.397 1.00 78.69 69 GLY A N 1
ATOM 524 C CA . GLY A 1 69 ? -6.376 4.194 15.631 1.00 78.69 69 GLY A CA 1
ATOM 525 C C . GLY A 1 69 ? -7.118 2.961 15.113 1.00 78.69 69 GLY A C 1
ATOM 526 O O . GLY A 1 69 ? -6.521 1.887 15.108 1.00 78.69 69 GLY A O 1
ATOM 527 N N . TYR A 1 70 ? -8.347 3.099 14.608 1.00 80.31 70 TYR A N 1
ATOM 528 C CA . TYR A 1 70 ? -9.150 1.987 14.098 1.00 80.31 70 TYR A CA 1
ATOM 529 C C . TYR A 1 70 ? -9.274 2.033 12.575 1.00 80.31 70 TYR A C 1
ATOM 531 O O . TYR A 1 70 ? -9.600 3.063 11.986 1.00 80.31 70 TYR A O 1
ATOM 539 N N . ALA A 1 71 ? -9.021 0.902 11.914 1.00 85.62 71 ALA A N 1
ATOM 540 C CA . ALA A 1 71 ? -9.269 0.770 10.481 1.00 85.62 71 ALA A CA 1
ATOM 541 C C . ALA A 1 71 ? -10.778 0.795 10.199 1.00 85.62 71 ALA A C 1
ATOM 543 O O . ALA A 1 71 ? -11.538 0.152 10.918 1.00 85.62 71 ALA A O 1
ATOM 544 N N . LEU A 1 72 ? -11.203 1.482 9.135 1.00 90.12 72 LEU A N 1
ATOM 545 C CA . LEU A 1 72 ? -12.599 1.556 8.692 1.00 90.12 72 LEU A CA 1
ATOM 546 C C . LEU A 1 72 ? -12.866 0.464 7.637 1.00 90.12 72 LEU A C 1
ATOM 548 O O . LEU A 1 72 ? -12.580 0.676 6.453 1.00 90.12 72 LEU A O 1
ATOM 552 N N . PRO A 1 73 ? -13.408 -0.718 8.004 1.00 89.50 73 PRO A N 1
ATOM 553 C CA . PRO A 1 73 ? -13.362 -1.897 7.134 1.00 89.50 73 PRO A CA 1
ATOM 554 C C . PRO A 1 73 ? -14.216 -1.754 5.870 1.00 89.50 73 PRO A C 1
ATOM 556 O O . PRO A 1 73 ? -13.850 -2.273 4.821 1.00 89.50 73 PRO A O 1
ATOM 559 N N . HIS A 1 74 ? -15.327 -1.013 5.953 1.00 88.25 74 HIS A N 1
ATOM 560 C CA . HIS A 1 74 ? -16.246 -0.769 4.835 1.00 88.25 74 HIS A CA 1
ATOM 561 C C . HIS A 1 74 ? -15.607 0.038 3.690 1.00 88.25 74 HIS A C 1
ATOM 563 O O . HIS A 1 74 ? -16.056 -0.040 2.546 1.00 88.25 74 HIS A O 1
ATOM 569 N N . ALA A 1 75 ? -14.559 0.808 3.990 1.00 94.38 75 ALA A N 1
ATOM 570 C CA . ALA A 1 75 ? -13.883 1.669 3.032 1.00 94.38 75 ALA A CA 1
ATOM 571 C C . ALA A 1 75 ? -12.571 1.070 2.499 1.00 94.38 75 ALA A C 1
ATOM 573 O O . ALA A 1 75 ? -12.040 1.579 1.514 1.00 94.38 75 ALA A O 1
ATOM 574 N N . VAL A 1 76 ? -12.075 -0.029 3.082 1.00 94.31 76 VAL A N 1
ATOM 575 C CA . VAL A 1 76 ? -10.864 -0.717 2.607 1.00 94.31 76 VAL A CA 1
ATOM 576 C C . VAL A 1 76 ? -11.041 -1.162 1.158 1.00 94.31 76 VAL A C 1
ATOM 578 O O . VAL A 1 76 ? -12.066 -1.738 0.783 1.00 94.31 76 VAL A O 1
ATOM 581 N N . THR A 1 77 ? -10.022 -0.923 0.335 1.00 95.62 77 THR A N 1
ATOM 582 C CA . THR A 1 77 ? -9.960 -1.488 -1.015 1.00 95.62 77 THR A CA 1
ATOM 583 C C . THR A 1 77 ? -8.661 -2.244 -1.239 1.00 95.62 77 THR A C 1
ATOM 585 O O . THR A 1 77 ? -7.650 -2.025 -0.564 1.00 95.62 77 THR A O 1
ATOM 588 N N . ARG A 1 78 ? -8.742 -3.211 -2.151 1.00 94.12 78 ARG A N 1
ATOM 589 C CA . ARG A 1 78 ? -7.685 -4.154 -2.488 1.00 94.12 78 ARG A CA 1
ATOM 590 C C . ARG A 1 78 ? -7.510 -4.161 -3.998 1.00 94.12 78 ARG A C 1
ATOM 592 O O . ARG A 1 78 ? -8.496 -4.204 -4.731 1.00 94.12 78 ARG A O 1
ATOM 599 N N . LEU A 1 79 ? -6.255 -4.170 -4.414 1.00 94.62 79 LEU A N 1
ATOM 600 C CA . LEU A 1 79 ? -5.804 -4.261 -5.789 1.00 94.62 79 LEU A CA 1
ATOM 601 C C . LEU A 1 79 ? -4.811 -5.422 -5.878 1.00 94.62 79 LEU A C 1
ATOM 603 O O . LEU A 1 79 ? -3.778 -5.429 -5.201 1.00 94.62 79 LEU A O 1
ATOM 607 N N . ASP A 1 80 ? -5.130 -6.403 -6.721 1.00 94.88 80 ASP A N 1
ATOM 608 C CA . ASP A 1 80 ? -4.285 -7.573 -6.994 1.00 94.88 80 ASP A CA 1
ATOM 609 C C . ASP A 1 80 ? -3.237 -7.232 -8.063 1.00 94.88 80 ASP A C 1
ATOM 611 O O . ASP A 1 80 ? -3.132 -7.869 -9.105 1.00 94.88 80 ASP A O 1
ATOM 615 N N . LEU A 1 81 ? -2.507 -6.150 -7.794 1.00 96.31 81 LEU A N 1
ATOM 616 C CA . LEU A 1 81 ? -1.392 -5.644 -8.579 1.00 96.31 81 LEU A CA 1
ATOM 617 C C . LEU A 1 81 ? -0.362 -5.066 -7.612 1.00 96.31 81 LEU A C 1
ATOM 619 O O . LEU A 1 81 ? -0.648 -4.123 -6.865 1.00 96.31 81 LEU A O 1
ATOM 623 N N . ALA A 1 82 ? 0.833 -5.644 -7.608 1.00 97.12 82 ALA A N 1
ATOM 624 C CA . ALA A 1 82 ? 1.909 -5.262 -6.707 1.00 97.12 82 ALA A CA 1
ATOM 625 C C . ALA A 1 82 ? 3.292 -5.619 -7.286 1.00 97.12 82 ALA A C 1
ATOM 627 O O . ALA A 1 82 ? 3.477 -5.753 -8.495 1.00 97.12 82 ALA A O 1
ATOM 628 N N . GLY A 1 83 ? 4.307 -5.730 -6.426 1.00 97.44 83 GLY A N 1
ATOM 629 C CA . GLY A 1 83 ? 5.704 -5.869 -6.834 1.00 97.44 83 GLY A CA 1
ATOM 630 C C . GLY A 1 83 ? 6.000 -7.067 -7.738 1.00 97.44 83 GLY A C 1
ATOM 631 O O . GLY A 1 83 ? 6.880 -6.959 -8.595 1.00 97.44 83 GLY A O 1
ATOM 632 N N . ARG A 1 84 ? 5.278 -8.175 -7.571 1.00 97.25 84 ARG A N 1
ATOM 633 C CA . ARG A 1 84 ? 5.416 -9.406 -8.348 1.00 97.25 84 ARG A CA 1
ATOM 634 C C . ARG A 1 84 ? 4.989 -9.196 -9.790 1.00 97.25 84 ARG A C 1
ATOM 636 O O . ARG A 1 84 ? 5.766 -9.514 -10.686 1.00 97.25 84 ARG A O 1
ATOM 643 N N . ASP A 1 85 ? 3.819 -8.602 -9.983 1.00 97.31 85 ASP A N 1
ATOM 644 C CA . ASP A 1 85 ? 3.256 -8.307 -11.298 1.00 97.31 85 ASP A CA 1
ATOM 645 C C . ASP A 1 85 ? 4.132 -7.294 -12.041 1.00 97.31 85 ASP A C 1
ATOM 647 O O . ASP A 1 85 ? 4.374 -7.440 -13.235 1.00 97.31 85 ASP A O 1
ATOM 651 N N . LEU A 1 86 ? 4.704 -6.318 -11.322 1.00 97.81 86 LEU A N 1
ATOM 652 C CA . LEU A 1 86 ? 5.688 -5.389 -11.887 1.00 97.81 86 LEU A CA 1
ATOM 653 C C . LEU A 1 86 ? 6.958 -6.098 -12.365 1.00 97.81 86 LEU A C 1
ATOM 655 O O . LEU A 1 86 ? 7.512 -5.732 -13.400 1.00 97.81 86 LEU A O 1
ATOM 659 N N . THR A 1 87 ? 7.436 -7.099 -11.621 1.00 97.94 87 THR A N 1
ATOM 660 C CA . THR A 1 87 ? 8.583 -7.911 -12.048 1.00 97.94 87 THR A CA 1
ATOM 661 C C . THR A 1 87 ? 8.235 -8.705 -13.308 1.00 97.94 87 THR A C 1
ATOM 663 O O . THR A 1 87 ? 9.017 -8.697 -14.254 1.00 97.94 87 THR A O 1
ATOM 666 N N . ASP A 1 88 ? 7.057 -9.332 -13.365 1.00 96.31 88 ASP A N 1
ATOM 667 C CA . ASP A 1 88 ? 6.614 -10.094 -14.543 1.00 96.31 88 ASP A CA 1
ATOM 668 C C . ASP A 1 88 ? 6.400 -9.190 -15.761 1.00 96.31 88 ASP A C 1
ATOM 670 O O . ASP A 1 88 ? 6.752 -9.542 -16.888 1.00 96.31 88 ASP A O 1
ATOM 674 N N . TRP A 1 89 ? 5.889 -7.982 -15.536 1.00 96.88 89 TRP A N 1
ATOM 675 C CA . TRP A 1 89 ? 5.781 -6.963 -16.567 1.00 96.88 89 TRP A CA 1
ATOM 676 C C . TRP A 1 89 ? 7.153 -6.502 -17.065 1.00 96.88 89 TRP A C 1
ATOM 678 O O . TRP A 1 89 ? 7.363 -6.382 -18.270 1.00 96.88 89 TRP A O 1
ATOM 688 N N . MET A 1 90 ? 8.122 -6.324 -16.164 1.00 97.12 90 MET A N 1
ATOM 689 C CA . MET A 1 90 ? 9.490 -5.972 -16.540 1.00 97.12 90 MET A CA 1
ATOM 690 C C . MET A 1 90 ? 10.150 -7.062 -17.392 1.00 97.12 90 MET A C 1
ATOM 692 O O . MET A 1 90 ? 10.829 -6.739 -18.362 1.00 97.12 90 MET A O 1
ATOM 696 N N . VAL A 1 91 ? 9.908 -8.345 -17.095 1.00 96.81 91 VAL A N 1
ATOM 697 C CA . VAL A 1 91 ? 10.371 -9.460 -17.943 1.00 96.81 91 VAL A CA 1
ATOM 698 C C . VAL A 1 91 ? 9.827 -9.316 -19.368 1.00 96.81 91 VAL A C 1
ATOM 700 O O . VAL A 1 91 ? 10.585 -9.452 -20.329 1.00 96.81 91 VAL A O 1
ATOM 703 N N . ARG A 1 92 ? 8.536 -8.988 -19.523 1.00 95.56 92 ARG A N 1
ATOM 704 C CA . ARG A 1 92 ? 7.919 -8.778 -20.846 1.00 95.56 92 ARG A CA 1
ATOM 705 C C . ARG A 1 92 ? 8.546 -7.596 -21.586 1.00 95.56 92 ARG A C 1
ATOM 707 O O . ARG A 1 92 ? 8.950 -7.762 -22.732 1.00 95.56 92 ARG A O 1
ATOM 714 N N . LEU A 1 93 ? 8.715 -6.454 -20.917 1.00 96.06 93 LEU A N 1
ATOM 715 C CA . LEU A 1 93 ? 9.360 -5.269 -21.498 1.00 96.06 93 LEU A CA 1
ATOM 716 C C . LEU A 1 93 ? 10.806 -5.543 -21.941 1.00 96.06 93 LEU A C 1
ATOM 718 O O . LEU A 1 93 ? 11.229 -5.108 -23.009 1.00 96.06 93 LEU A O 1
ATOM 722 N N . LEU A 1 94 ? 11.572 -6.291 -21.145 1.00 96.06 94 LEU A N 1
ATOM 723 C CA . LEU A 1 94 ? 12.940 -6.676 -21.500 1.00 96.06 94 LEU A CA 1
ATOM 724 C C . LEU A 1 94 ? 12.969 -7.661 -22.678 1.00 96.06 94 LEU A C 1
ATOM 726 O O . LEU A 1 94 ? 13.840 -7.551 -23.542 1.00 96.06 94 LEU A O 1
ATOM 730 N N . THR A 1 95 ? 11.977 -8.551 -22.762 1.00 95.44 95 THR A N 1
ATOM 731 C CA . THR A 1 95 ? 11.811 -9.476 -23.892 1.00 95.44 95 THR A CA 1
ATOM 732 C C . THR A 1 95 ? 11.527 -8.722 -25.193 1.00 95.44 95 THR A C 1
ATOM 734 O O . THR A 1 95 ? 12.115 -9.058 -26.218 1.00 95.44 95 THR A O 1
ATOM 737 N N . GLU A 1 96 ? 10.712 -7.658 -25.161 1.00 93.38 96 GLU A N 1
ATOM 738 C CA . GLU A 1 96 ? 10.473 -6.772 -26.319 1.00 93.38 96 GLU A CA 1
ATOM 739 C C . GLU A 1 96 ? 11.769 -6.127 -26.840 1.00 93.38 96 GLU A C 1
ATOM 741 O O . GLU A 1 96 ? 11.929 -5.942 -28.046 1.00 93.38 96 GLU A O 1
ATOM 746 N N . ARG A 1 97 ? 12.720 -5.829 -25.943 1.00 90.69 97 ARG A N 1
ATOM 747 C CA . ARG A 1 97 ? 14.046 -5.287 -26.288 1.00 90.69 97 ARG A CA 1
ATOM 748 C C . ARG A 1 97 ? 15.038 -6.359 -26.767 1.00 90.69 97 ARG A C 1
ATOM 750 O O . ARG A 1 97 ? 16.126 -6.022 -27.229 1.00 90.69 97 ARG A O 1
ATOM 757 N N . GLY A 1 98 ? 14.680 -7.640 -26.667 1.00 93.62 98 GLY A N 1
ATOM 758 C CA . GLY A 1 98 ? 15.513 -8.777 -27.068 1.00 93.62 98 GLY A CA 1
ATOM 759 C C . GLY A 1 98 ? 16.281 -9.458 -25.929 1.00 93.62 98 GLY A C 1
ATOM 760 O O . GLY A 1 98 ? 17.073 -10.359 -26.199 1.00 93.62 98 GLY A O 1
ATOM 761 N N . TYR A 1 99 ? 16.053 -9.076 -24.667 1.00 93.19 99 TYR A N 1
ATOM 762 C CA . TYR A 1 99 ? 16.612 -9.770 -23.503 1.00 93.19 99 TYR A CA 1
ATOM 763 C C . TYR A 1 99 ? 15.618 -10.809 -22.976 1.00 93.19 99 TYR A C 1
ATOM 765 O O . TYR A 1 99 ? 14.568 -10.462 -22.438 1.00 93.19 99 TYR A O 1
ATOM 773 N N . SER A 1 100 ? 15.948 -12.092 -23.114 1.00 92.25 100 SER A N 1
ATOM 774 C CA . SER A 1 100 ? 15.076 -13.188 -22.687 1.00 92.25 100 SER A CA 1
ATOM 775 C C . SER A 1 100 ? 15.442 -13.669 -21.284 1.00 92.25 100 SER A C 1
ATOM 777 O O . SER A 1 100 ? 16.516 -14.228 -21.091 1.00 92.25 100 SER A O 1
ATOM 779 N N . PHE A 1 101 ? 14.517 -13.518 -20.337 1.00 93.00 101 PHE A N 1
ATOM 780 C CA . PHE A 1 101 ? 14.609 -14.058 -18.977 1.00 93.00 101 PHE A CA 1
ATOM 781 C C . PHE A 1 101 ? 13.449 -15.038 -18.765 1.00 93.00 101 PHE A C 1
ATOM 783 O O . PHE A 1 101 ? 12.290 -14.633 -18.834 1.00 93.00 101 PHE A O 1
ATOM 790 N N . VAL A 1 102 ? 13.734 -16.326 -18.546 1.00 91.19 102 VAL A N 1
ATOM 791 C CA . VAL A 1 102 ? 12.711 -17.397 -18.560 1.00 91.19 102 VAL A CA 1
ATOM 792 C C . VAL A 1 102 ? 12.634 -18.133 -17.225 1.00 91.19 102 VAL A C 1
ATOM 794 O O . VAL A 1 102 ? 11.554 -18.512 -16.773 1.00 91.19 102 VAL A O 1
ATOM 797 N N . SER A 1 103 ? 13.776 -18.361 -16.586 1.00 93.12 103 SER A N 1
ATOM 798 C CA . SER A 1 103 ? 13.867 -19.128 -15.349 1.00 93.12 103 SER A CA 1
ATOM 799 C C . SER A 1 103 ? 13.448 -18.316 -14.120 1.00 93.12 103 SER A C 1
ATOM 801 O O . SER A 1 103 ? 13.470 -17.084 -14.094 1.00 93.12 103 SER A O 1
ATOM 803 N N . THR A 1 104 ? 13.114 -19.020 -13.039 1.00 91.94 104 THR A N 1
ATOM 804 C CA . THR A 1 104 ? 12.805 -18.394 -11.745 1.00 91.94 104 THR A CA 1
ATOM 805 C C . THR A 1 104 ? 14.007 -17.667 -11.139 1.00 91.94 104 THR A C 1
ATOM 807 O O . THR A 1 104 ? 13.820 -16.658 -10.466 1.00 91.94 104 THR A O 1
ATOM 810 N N . ALA A 1 105 ? 15.233 -18.134 -11.399 1.00 92.88 105 ALA A N 1
ATOM 811 C CA . ALA A 1 105 ? 16.454 -17.457 -10.965 1.00 92.88 105 ALA A CA 1
ATOM 812 C C . ALA A 1 105 ? 16.664 -16.137 -11.722 1.00 92.88 105 ALA A C 1
ATOM 814 O O . ALA A 1 105 ? 16.953 -15.109 -11.116 1.00 92.88 105 ALA A O 1
ATOM 815 N N . GLU A 1 106 ? 16.443 -16.139 -13.036 1.00 93.31 106 GLU A N 1
ATOM 816 C CA . GLU A 1 106 ? 16.505 -14.928 -13.861 1.00 93.31 106 GLU A CA 1
ATOM 817 C C . GLU A 1 106 ? 15.443 -13.900 -13.464 1.00 93.31 106 GLU A C 1
ATOM 819 O O . GLU A 1 106 ? 15.699 -12.697 -13.463 1.00 93.31 106 GLU A O 1
ATOM 824 N N . ARG A 1 107 ? 14.266 -14.362 -13.037 1.00 94.56 107 ARG A N 1
ATOM 825 C CA . ARG A 1 107 ? 13.212 -13.492 -12.509 1.00 94.56 107 ARG A CA 1
ATOM 826 C C . ARG A 1 107 ? 13.661 -12.701 -11.274 1.00 94.56 107 ARG A C 1
ATOM 828 O O . ARG A 1 107 ? 13.282 -11.539 -11.128 1.00 94.56 107 ARG A O 1
ATOM 835 N N . GLU A 1 108 ? 14.493 -13.284 -10.412 1.00 96.69 108 GLU A N 1
ATOM 836 C CA . GLU A 1 108 ? 15.075 -12.571 -9.267 1.00 96.69 108 GLU A CA 1
ATOM 837 C C . GLU A 1 108 ? 16.087 -11.502 -9.698 1.00 96.69 108 GLU A C 1
ATOM 839 O O . GLU A 1 108 ? 16.144 -10.435 -9.084 1.00 96.69 108 GLU A O 1
ATOM 844 N N . ILE A 1 109 ? 16.821 -11.732 -10.792 1.00 96.38 109 ILE A N 1
ATOM 845 C CA . ILE A 1 109 ? 17.698 -10.716 -11.398 1.00 96.38 109 ILE A CA 1
ATOM 846 C C . ILE A 1 109 ? 16.853 -9.540 -11.895 1.00 96.38 109 ILE A C 1
ATOM 848 O O . ILE A 1 109 ? 17.156 -8.384 -11.603 1.00 96.38 109 ILE A O 1
ATOM 852 N N . VAL A 1 110 ? 15.741 -9.820 -12.581 1.00 97.31 110 VAL A N 1
ATOM 853 C CA . VAL A 1 110 ? 14.821 -8.774 -13.054 1.00 97.31 110 VAL A CA 1
ATOM 854 C C . VAL A 1 110 ? 14.173 -8.021 -11.887 1.00 97.31 110 VAL A C 1
ATOM 856 O O . VAL A 1 110 ? 13.985 -6.806 -11.973 1.00 97.31 110 VAL A O 1
ATOM 859 N N . ARG A 1 111 ? 13.888 -8.693 -10.762 1.00 97.75 111 ARG A N 1
ATOM 860 C CA . ARG A 1 111 ? 13.423 -8.028 -9.534 1.00 97.75 111 ARG A CA 1
ATOM 861 C C . ARG A 1 111 ? 14.471 -7.053 -8.989 1.00 97.75 111 ARG A C 1
ATOM 863 O O . ARG A 1 111 ? 14.115 -5.919 -8.669 1.00 97.75 111 ARG A O 1
ATOM 870 N N . ASP A 1 112 ? 15.736 -7.461 -8.898 1.00 97.50 112 ASP A N 1
ATOM 871 C CA . ASP A 1 112 ? 16.832 -6.590 -8.446 1.00 97.50 112 ASP A CA 1
ATOM 872 C C . ASP A 1 112 ? 17.051 -5.403 -9.398 1.00 97.50 112 ASP A C 1
ATOM 874 O O . ASP A 1 112 ? 17.172 -4.258 -8.960 1.00 97.50 112 ASP A O 1
ATOM 878 N N . LEU A 1 113 ? 16.999 -5.652 -10.708 1.00 97.00 113 LEU A N 1
ATOM 879 C CA . LEU A 1 113 ? 17.058 -4.621 -11.740 1.00 97.00 113 LEU A CA 1
ATOM 880 C C . LEU A 1 113 ? 15.922 -3.604 -11.584 1.00 97.00 113 LEU A C 1
ATOM 882 O O . LEU A 1 113 ? 16.175 -2.396 -11.588 1.00 97.00 113 LEU A O 1
ATOM 886 N N . LYS A 1 114 ? 14.685 -4.081 -11.391 1.00 97.62 114 LYS A N 1
ATOM 887 C CA . LYS A 1 114 ? 13.510 -3.241 -11.121 1.00 97.62 114 LYS A CA 1
ATOM 888 C C . LYS A 1 114 ? 13.742 -2.360 -9.895 1.00 97.62 114 LYS A C 1
ATOM 890 O O . LYS A 1 114 ? 13.523 -1.155 -9.965 1.00 97.62 114 LYS A O 1
ATOM 895 N N . GLU A 1 115 ? 14.196 -2.938 -8.786 1.00 97.31 115 GLU A N 1
ATOM 896 C CA . GLU A 1 115 ? 14.431 -2.197 -7.539 1.00 97.31 115 GLU A CA 1
ATOM 897 C C . GLU A 1 115 ? 15.549 -1.147 -7.671 1.00 97.31 115 GLU A C 1
ATOM 899 O O . GLU A 1 115 ? 15.447 -0.076 -7.073 1.00 97.31 115 GLU A O 1
ATOM 904 N N . LYS A 1 116 ? 16.594 -1.412 -8.467 1.00 96.81 116 LYS A N 1
ATOM 905 C CA . LYS A 1 116 ? 17.742 -0.502 -8.630 1.00 96.81 116 LYS A CA 1
ATOM 906 C C . LYS A 1 116 ? 17.535 0.591 -9.674 1.00 96.81 116 LYS A C 1
ATOM 908 O O . LYS A 1 116 ? 18.045 1.700 -9.503 1.00 96.81 116 LYS A O 1
ATOM 913 N N . LEU A 1 117 ? 16.872 0.280 -10.789 1.00 97.44 117 LEU A N 1
ATOM 914 C CA . LEU A 1 117 ? 16.852 1.159 -11.961 1.00 97.44 117 LEU A CA 1
ATOM 915 C C . LEU A 1 117 ? 15.512 1.845 -12.205 1.00 97.44 117 LEU A C 1
ATOM 917 O O . LEU A 1 117 ? 15.523 2.948 -12.770 1.00 97.44 117 LEU A O 1
ATOM 921 N N . CYS A 1 118 ? 14.391 1.231 -11.828 1.00 98.19 118 CYS A N 1
ATOM 922 C CA . CYS A 1 118 ? 13.077 1.778 -12.148 1.00 98.19 118 CYS A CA 1
ATOM 923 C C . CYS A 1 118 ? 12.713 2.983 -11.272 1.00 98.19 118 CYS A C 1
ATOM 925 O O . CYS A 1 118 ? 13.189 3.143 -10.148 1.00 98.19 118 CYS A O 1
ATOM 927 N N . TYR A 1 119 ? 11.863 3.851 -11.812 1.00 98.19 119 TYR A N 1
ATOM 928 C CA . TYR A 1 119 ? 11.361 5.056 -11.154 1.00 98.19 119 TYR A CA 1
ATOM 929 C C . TYR A 1 119 ? 10.001 5.436 -11.734 1.00 98.19 119 TYR A C 1
ATOM 931 O O . TYR A 1 119 ? 9.678 5.077 -12.860 1.00 98.19 119 TYR A O 1
ATOM 939 N N . VAL A 1 120 ? 9.201 6.176 -10.977 1.00 98.31 120 VAL A N 1
ATOM 940 C CA . VAL A 1 120 ? 7.906 6.684 -11.435 1.00 98.31 120 VAL A CA 1
ATOM 941 C C . VAL A 1 120 ? 8.105 8.052 -12.079 1.00 98.31 120 VAL A C 1
ATOM 943 O O . VAL A 1 120 ? 8.692 8.951 -11.475 1.00 98.31 120 VAL A O 1
ATOM 946 N N . ALA A 1 121 ? 7.606 8.215 -13.303 1.00 97.44 121 ALA A N 1
ATOM 947 C CA . ALA A 1 121 ? 7.591 9.499 -13.992 1.00 97.44 121 ALA A CA 1
ATOM 948 C C . ALA A 1 121 ? 6.473 10.404 -13.442 1.00 97.44 121 ALA A C 1
ATOM 950 O O . ALA A 1 121 ? 5.358 9.946 -13.180 1.00 97.44 121 ALA A O 1
ATOM 951 N N . LEU A 1 122 ? 6.758 11.704 -13.304 1.00 96.62 122 LEU A N 1
ATOM 952 C CA . LEU A 1 122 ? 5.768 12.704 -12.880 1.00 96.62 122 LEU A CA 1
ATOM 953 C C . LEU A 1 122 ? 4.704 12.967 -13.963 1.00 96.62 122 LEU A C 1
ATOM 955 O O . LEU A 1 122 ? 3.533 13.183 -13.649 1.00 96.62 122 LEU A O 1
ATOM 959 N N . GLU A 1 123 ? 5.132 12.944 -15.226 1.00 95.38 123 GLU A N 1
ATOM 960 C CA . GLU A 1 123 ? 4.305 13.057 -16.430 1.00 95.38 123 GLU A CA 1
ATOM 961 C C . GLU A 1 123 ? 4.731 11.962 -17.410 1.00 95.38 123 GLU A C 1
ATOM 963 O O . GLU A 1 123 ? 5.781 12.072 -18.048 1.00 95.38 123 GLU A O 1
ATOM 968 N N . HIS A 1 124 ? 3.938 10.893 -17.512 1.00 94.25 124 HIS A N 1
ATOM 969 C CA . HIS A 1 124 ? 4.308 9.703 -18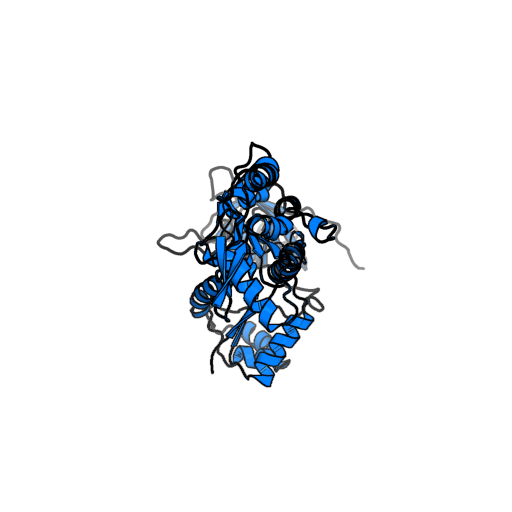.283 1.00 94.25 124 HIS A CA 1
ATOM 970 C C . HIS A 1 124 ? 4.576 10.016 -19.762 1.00 94.25 124 HIS A C 1
ATOM 972 O O . HIS A 1 124 ? 5.647 9.712 -20.284 1.00 94.25 124 HIS A O 1
ATOM 978 N N . GLU A 1 125 ? 3.632 10.691 -20.419 1.00 94.06 125 GLU A N 1
ATOM 979 C CA . GLU A 1 125 ? 3.708 11.025 -21.847 1.00 94.06 125 GLU A CA 1
ATOM 980 C C . GLU A 1 125 ? 4.901 11.931 -22.180 1.00 94.06 125 GLU A C 1
ATOM 982 O O . GLU A 1 125 ? 5.563 11.780 -23.209 1.00 94.06 125 GLU A O 1
ATOM 987 N N . GLN A 1 126 ? 5.221 12.883 -21.301 1.00 94.19 126 GLN A N 1
ATOM 988 C CA . GLN A 1 126 ? 6.359 13.780 -21.509 1.00 94.19 126 GLN A CA 1
ATOM 989 C C . GLN A 1 126 ? 7.687 13.028 -21.368 1.00 94.19 126 GLN A C 1
ATOM 991 O O . GLN A 1 126 ? 8.590 13.210 -22.188 1.00 94.19 126 GLN A O 1
ATOM 996 N N . GLU A 1 127 ? 7.796 12.149 -20.368 1.00 94.88 127 GLU A N 1
ATOM 997 C CA . GLU A 1 127 ? 8.983 11.317 -20.160 1.00 94.88 127 GLU A CA 1
ATOM 998 C C . GLU A 1 127 ? 9.172 10.312 -21.309 1.00 94.88 127 GLU A C 1
ATOM 1000 O O . GLU A 1 127 ? 10.296 10.097 -21.771 1.00 94.88 127 GLU A O 1
ATOM 1005 N N . LEU A 1 128 ? 8.076 9.770 -21.854 1.00 94.25 128 LEU A N 1
ATOM 1006 C CA . LEU A 1 128 ? 8.098 8.909 -23.035 1.00 94.25 128 LEU A CA 1
ATOM 1007 C C . LEU A 1 128 ? 8.662 9.641 -24.258 1.00 94.25 128 LEU A C 1
ATOM 1009 O O . LEU A 1 128 ? 9.604 9.149 -24.885 1.00 94.25 128 LEU A O 1
ATOM 1013 N N . ASN A 1 129 ? 8.175 10.850 -24.539 1.00 94.00 129 ASN A N 1
ATOM 1014 C CA . ASN A 1 129 ? 8.688 11.692 -25.624 1.00 94.00 129 ASN A CA 1
ATOM 1015 C C . ASN A 1 129 ? 10.171 12.054 -25.449 1.00 94.00 129 ASN A C 1
ATOM 1017 O O . ASN A 1 129 ? 10.951 12.029 -26.407 1.00 94.00 129 ASN A O 1
ATOM 1021 N N . ARG A 1 130 ? 10.595 12.329 -24.211 1.00 92.25 130 ARG A N 1
ATOM 1022 C CA . ARG A 1 130 ? 12.005 12.568 -23.881 1.00 92.25 130 ARG A CA 1
ATOM 1023 C C . ARG A 1 130 ? 12.867 11.326 -24.107 1.00 92.25 130 ARG A C 1
ATOM 1025 O O . ARG A 1 130 ? 13.981 11.449 -24.611 1.00 92.25 130 ARG A O 1
ATOM 1032 N N . SER A 1 131 ? 12.355 10.140 -23.782 1.00 92.00 131 SER A N 1
ATOM 1033 C CA . SER A 1 131 ? 13.072 8.872 -23.975 1.00 92.00 131 SER A CA 1
ATOM 1034 C C . SER A 1 131 ? 13.336 8.531 -25.439 1.00 92.00 131 SER A C 1
ATOM 1036 O O . SER A 1 131 ? 14.341 7.897 -25.739 1.00 92.00 131 SER A O 1
ATOM 1038 N N . MET A 1 132 ? 12.490 9.006 -26.358 1.00 89.50 132 MET A N 1
ATOM 1039 C CA . MET A 1 132 ? 12.694 8.824 -27.800 1.00 89.50 132 MET A CA 1
ATOM 1040 C C . MET A 1 132 ? 13.771 9.750 -28.381 1.00 89.50 132 MET A C 1
ATOM 1042 O O . MET A 1 132 ? 14.333 9.457 -29.431 1.00 89.50 132 MET A O 1
ATOM 1046 N N . THR A 1 133 ? 14.044 10.880 -27.723 1.00 87.31 133 THR A N 1
ATOM 1047 C CA . THR A 1 133 ? 14.916 11.948 -28.246 1.00 87.31 133 THR A CA 1
ATOM 1048 C C . THR A 1 133 ? 16.250 12.068 -27.509 1.00 87.31 133 THR A C 1
ATOM 1050 O O . THR A 1 133 ? 17.187 12.659 -28.041 1.00 87.31 133 THR A O 1
ATOM 1053 N N . SER A 1 134 ? 16.365 11.498 -26.306 1.00 86.12 134 SER A N 1
ATOM 1054 C CA . SER A 1 134 ? 17.556 11.581 -25.460 1.00 86.12 134 SER A CA 1
ATOM 1055 C C . SER A 1 134 ? 17.926 10.228 -24.853 1.00 86.12 134 SER A C 1
ATOM 1057 O O . SER A 1 134 ? 17.115 9.591 -24.183 1.00 86.12 134 SER A O 1
ATOM 1059 N N . ALA A 1 135 ? 19.205 9.859 -24.962 1.00 86.88 135 ALA A N 1
ATOM 1060 C CA . ALA A 1 135 ? 19.776 8.683 -24.300 1.00 86.88 135 ALA A CA 1
ATOM 1061 C C . ALA A 1 135 ? 20.014 8.884 -22.786 1.00 86.88 135 ALA A C 1
ATOM 1063 O O . ALA A 1 135 ? 20.460 7.973 -22.100 1.00 86.88 135 ALA A O 1
ATOM 1064 N N . SER A 1 136 ? 19.695 10.060 -22.223 1.00 87.44 136 SER A N 1
ATOM 1065 C CA . SER A 1 136 ? 19.908 10.369 -20.795 1.00 87.44 136 SER A CA 1
ATOM 1066 C C . SER A 1 136 ? 19.140 9.465 -19.822 1.00 87.44 136 SER A C 1
ATOM 1068 O O . SER A 1 136 ? 19.427 9.460 -18.627 1.00 87.44 136 SER A O 1
ATOM 1070 N N . ILE A 1 137 ? 18.116 8.765 -20.311 1.00 89.81 137 ILE A N 1
ATOM 1071 C CA . ILE A 1 137 ? 17.290 7.848 -19.518 1.00 89.81 137 ILE A CA 1
ATOM 1072 C C . ILE A 1 137 ? 17.921 6.451 -19.464 1.00 89.81 137 ILE A C 1
ATOM 1074 O O . ILE A 1 137 ? 17.637 5.689 -18.536 1.00 89.81 137 ILE A O 1
ATOM 1078 N N . GLU A 1 138 ? 18.802 6.120 -20.406 1.00 93.69 138 GLU A N 1
ATOM 1079 C CA . GLU A 1 138 ? 19.447 4.817 -20.444 1.00 93.69 138 GLU A CA 1
ATOM 1080 C C . GLU A 1 138 ? 20.403 4.634 -19.262 1.00 93.69 138 GLU A C 1
ATOM 1082 O O . GLU A 1 138 ? 21.191 5.515 -18.911 1.00 93.69 138 GLU A O 1
ATOM 1087 N N . LYS A 1 139 ? 20.318 3.469 -18.623 1.00 95.44 139 LYS A N 1
ATOM 1088 C CA . LYS A 1 139 ? 21.248 3.028 -17.585 1.00 95.44 139 LYS A CA 1
ATOM 1089 C C . LYS A 1 139 ? 21.692 1.605 -17.852 1.00 95.44 139 LYS A C 1
ATOM 1091 O O . LYS A 1 139 ? 20.919 0.783 -18.334 1.00 95.44 139 LYS A O 1
ATOM 1096 N N . THR A 1 140 ? 22.931 1.317 -17.490 1.00 96.31 140 THR A N 1
ATOM 1097 C CA . THR A 1 140 ? 23.511 -0.017 -17.593 1.00 96.31 140 THR A CA 1
ATOM 1098 C C . THR A 1 140 ? 23.281 -0.822 -16.316 1.00 96.31 140 THR A C 1
ATOM 1100 O O . THR A 1 140 ? 23.288 -0.267 -15.215 1.00 96.31 140 THR A O 1
ATOM 1103 N N . TYR A 1 141 ? 23.115 -2.132 -16.461 1.00 96.62 141 TYR A N 1
ATOM 1104 C CA . TYR A 1 141 ? 23.026 -3.107 -15.379 1.00 96.62 141 TYR A CA 1
ATOM 1105 C C . TYR A 1 141 ? 23.974 -4.270 -15.676 1.00 96.62 141 TYR A C 1
ATOM 1107 O O . TYR A 1 141 ? 23.996 -4.763 -16.801 1.00 96.62 141 TYR A O 1
ATOM 1115 N N . GLU A 1 142 ? 24.752 -4.695 -14.686 1.00 96.12 142 GLU A N 1
ATOM 1116 C CA . GLU A 1 142 ? 25.651 -5.846 -14.799 1.00 96.12 142 GLU A CA 1
ATOM 1117 C C . GLU A 1 142 ? 24.928 -7.111 -14.325 1.00 96.12 142 GLU A C 1
ATOM 1119 O O . GLU A 1 142 ? 24.454 -7.179 -13.188 1.00 96.12 142 GLU A O 1
ATOM 1124 N N . LEU A 1 143 ? 24.809 -8.093 -15.216 1.00 94.88 143 LEU A N 1
ATOM 1125 C CA . LEU A 1 143 ? 24.252 -9.409 -14.932 1.00 94.88 143 LEU A CA 1
ATOM 1126 C C . LEU A 1 143 ? 25.248 -10.265 -14.124 1.00 94.88 143 LEU A C 1
ATOM 1128 O O . LEU A 1 143 ? 26.447 -9.988 -14.125 1.00 94.88 143 LEU A O 1
ATOM 1132 N N . PRO A 1 144 ? 24.792 -11.337 -13.449 1.00 93.75 144 PRO A N 1
ATOM 1133 C CA . PRO A 1 144 ? 25.668 -12.198 -12.646 1.00 93.75 144 PRO A CA 1
ATOM 1134 C C . PRO A 1 144 ? 26.807 -12.884 -13.417 1.00 93.75 144 PRO A C 1
ATOM 1136 O O . PRO A 1 144 ? 27.777 -13.323 -12.805 1.00 93.75 144 PR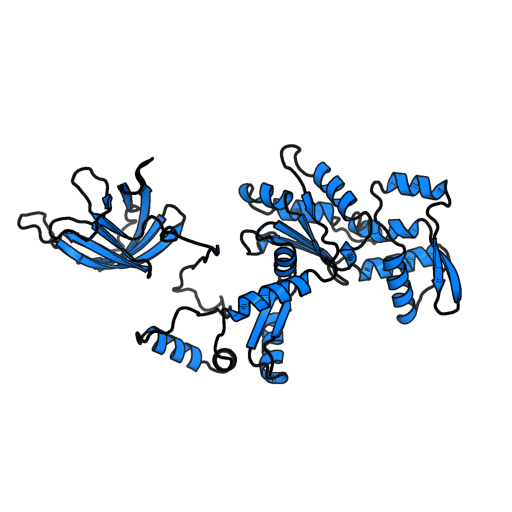O A O 1
ATOM 1139 N N . ASP A 1 145 ? 26.689 -13.001 -14.739 1.00 92.25 145 ASP A N 1
ATOM 1140 C CA . ASP A 1 145 ? 27.718 -13.531 -15.640 1.00 92.25 145 ASP A CA 1
ATOM 1141 C C . ASP A 1 145 ? 28.727 -12.461 -16.113 1.00 92.25 145 ASP A C 1
ATOM 1143 O O . ASP A 1 145 ? 29.653 -12.773 -16.864 1.00 92.25 145 ASP A O 1
ATOM 1147 N N . GLY A 1 146 ? 28.568 -11.210 -15.664 1.00 93.19 146 GLY A N 1
ATOM 1148 C CA . GLY A 1 146 ? 29.378 -10.055 -16.050 1.00 93.19 146 GLY A CA 1
ATOM 1149 C C . GLY A 1 146 ? 28.905 -9.356 -17.329 1.00 93.19 146 GLY A C 1
ATOM 1150 O O . GLY A 1 146 ? 29.501 -8.354 -17.734 1.00 93.19 146 GLY A O 1
ATOM 1151 N N . GLN A 1 147 ? 27.844 -9.838 -17.988 1.00 94.31 147 GLN A N 1
ATOM 1152 C CA . GLN A 1 147 ? 27.290 -9.165 -19.158 1.00 94.31 147 GLN A CA 1
ATOM 1153 C C . GLN A 1 147 ? 26.598 -7.859 -18.745 1.00 94.31 147 GLN A C 1
ATOM 1155 O O . GLN A 1 147 ? 25.753 -7.827 -17.854 1.00 94.31 147 GLN A O 1
ATOM 1160 N N . ILE A 1 148 ? 26.907 -6.767 -19.446 1.00 95.75 148 ILE A N 1
ATOM 1161 C CA . ILE A 1 148 ? 26.268 -5.469 -19.214 1.00 95.75 148 ILE A CA 1
ATOM 1162 C C . ILE A 1 148 ? 25.106 -5.292 -20.192 1.00 95.75 148 ILE A C 1
ATOM 1164 O O . ILE A 1 148 ? 25.291 -5.344 -21.409 1.00 95.75 148 ILE A O 1
ATOM 1168 N N . ILE A 1 149 ? 23.910 -5.052 -19.656 1.00 95.19 149 ILE A N 1
ATOM 1169 C CA . ILE A 1 149 ? 22.701 -4.742 -20.426 1.00 95.19 149 ILE A CA 1
ATOM 1170 C C . ILE A 1 149 ? 22.292 -3.284 -20.229 1.00 95.19 149 ILE A C 1
ATOM 1172 O O . ILE A 1 149 ? 22.532 -2.701 -19.172 1.00 95.19 149 ILE A O 1
ATOM 1176 N N . THR A 1 150 ? 21.652 -2.696 -21.238 1.00 95.19 150 THR A N 1
ATOM 1177 C CA . THR A 1 150 ? 21.187 -1.302 -21.196 1.00 95.19 150 THR A CA 1
ATOM 1178 C C . THR A 1 150 ? 19.671 -1.258 -21.098 1.00 95.19 150 THR A C 1
ATOM 1180 O O . THR A 1 150 ? 18.973 -1.830 -21.933 1.00 95.19 150 THR A O 1
ATOM 1183 N N . ILE A 1 151 ? 19.167 -0.547 -20.090 1.00 96.06 151 ILE A N 1
ATOM 1184 C CA . ILE A 1 151 ? 17.742 -0.366 -19.811 1.00 96.06 151 ILE A CA 1
ATOM 1185 C C . ILE A 1 151 ? 17.384 1.105 -20.020 1.00 96.06 151 ILE A C 1
ATOM 1187 O O . ILE A 1 151 ? 17.998 1.986 -19.418 1.00 96.06 151 ILE A O 1
ATOM 1191 N N . GLY A 1 152 ? 16.396 1.374 -20.869 1.00 95.19 152 GLY A N 1
ATOM 1192 C CA . GLY A 1 152 ? 15.939 2.707 -21.255 1.00 95.19 152 GLY A CA 1
ATOM 1193 C C . GLY A 1 152 ? 14.582 3.045 -20.645 1.00 95.19 152 GLY A C 1
ATOM 1194 O O . GLY A 1 152 ? 14.459 3.197 -19.429 1.00 95.19 152 GLY A O 1
ATOM 1195 N N . ASN A 1 153 ? 13.558 3.211 -21.489 1.00 95.56 153 ASN A N 1
ATOM 1196 C CA . ASN A 1 153 ? 12.230 3.659 -21.057 1.00 95.56 153 ASN A CA 1
ATOM 1197 C C . ASN A 1 153 ? 11.445 2.619 -20.239 1.00 95.56 153 ASN A C 1
ATOM 1199 O O . ASN A 1 153 ? 10.493 2.970 -19.540 1.00 95.56 153 ASN A O 1
ATOM 1203 N N . GLU A 1 154 ? 11.889 1.361 -20.231 1.00 96.31 154 GLU A N 1
ATOM 1204 C CA . GLU A 1 154 ? 11.337 0.290 -19.400 1.00 96.31 154 GLU A CA 1
ATOM 1205 C C . GLU A 1 154 ? 11.404 0.667 -17.911 1.00 96.31 154 GLU A C 1
ATOM 1207 O O . GLU A 1 154 ? 10.522 0.301 -17.133 1.00 96.31 154 GLU A O 1
ATOM 1212 N N . ARG A 1 155 ? 12.393 1.496 -17.537 1.00 97.31 155 ARG A N 1
ATOM 1213 C CA . ARG A 1 155 ? 12.607 2.006 -16.176 1.00 97.31 155 ARG A CA 1
ATOM 1214 C C . ARG A 1 155 ? 11.394 2.742 -15.600 1.00 97.31 155 ARG A C 1
ATOM 1216 O O . ARG A 1 155 ? 11.169 2.646 -14.398 1.00 97.31 155 ARG A O 1
ATOM 1223 N N . PHE A 1 156 ? 10.623 3.463 -16.416 1.00 97.25 156 PHE A N 1
ATOM 1224 C CA . PHE A 1 156 ? 9.412 4.158 -15.955 1.00 97.25 156 PHE A CA 1
ATOM 1225 C C . PHE A 1 156 ? 8.116 3.576 -16.525 1.00 97.25 156 PHE A C 1
ATOM 1227 O O . PHE A 1 156 ? 7.070 3.699 -15.893 1.00 97.25 156 PHE A O 1
ATOM 1234 N N . ARG A 1 157 ? 8.174 2.852 -17.652 1.00 96.81 157 ARG A N 1
ATOM 1235 C CA . ARG A 1 157 ? 7.028 2.080 -18.169 1.00 96.81 157 ARG A CA 1
ATOM 1236 C C . ARG A 1 157 ? 6.639 0.914 -17.261 1.00 96.81 157 ARG A C 1
ATOM 1238 O O . ARG A 1 157 ? 5.462 0.574 -17.190 1.00 96.81 157 ARG A O 1
ATOM 1245 N N . CYS A 1 158 ? 7.602 0.301 -16.571 1.00 97.31 158 CYS A N 1
ATOM 1246 C CA . CYS A 1 158 ? 7.327 -0.782 -15.631 1.00 97.31 158 CYS A CA 1
ATOM 1247 C C . CYS A 1 158 ? 6.394 -0.326 -14.485 1.00 97.31 158 CYS A C 1
ATOM 1249 O O . CYS A 1 158 ? 5.280 -0.851 -14.386 1.00 97.31 158 CYS A O 1
ATOM 1251 N N . PRO A 1 159 ? 6.772 0.671 -13.657 1.00 97.69 159 PRO A N 1
ATOM 1252 C CA . PRO A 1 159 ? 5.934 1.119 -12.546 1.00 97.69 159 PRO A CA 1
ATOM 1253 C C . PRO A 1 159 ? 4.708 1.946 -12.967 1.00 97.69 159 PRO A C 1
ATOM 1255 O O . PRO A 1 159 ? 3.825 2.142 -12.135 1.00 97.69 159 PRO A O 1
ATOM 1258 N N . GLU A 1 160 ? 4.593 2.396 -14.227 1.00 97.94 160 GLU A N 1
ATOM 1259 C CA . GLU A 1 160 ? 3.381 3.089 -14.712 1.00 97.94 160 GLU A CA 1
ATOM 1260 C C . GLU A 1 160 ? 2.130 2.213 -14.600 1.00 97.94 160 GLU A C 1
ATOM 1262 O O . GLU A 1 160 ? 1.034 2.727 -14.400 1.00 97.94 160 GLU A O 1
ATOM 1267 N N . THR A 1 161 ? 2.276 0.889 -14.646 1.00 96.69 161 THR A N 1
ATOM 1268 C CA . THR A 1 161 ? 1.154 -0.044 -14.461 1.00 96.69 161 THR A CA 1
ATOM 1269 C C . THR A 1 161 ? 0.436 0.138 -13.120 1.00 96.69 161 THR A C 1
ATOM 1271 O O . THR A 1 161 ? -0.757 -0.132 -13.048 1.00 96.69 161 THR A O 1
ATOM 1274 N N . LEU A 1 162 ? 1.095 0.682 -12.084 1.00 97.81 162 LEU A N 1
ATOM 1275 C CA . LEU A 1 162 ? 0.434 1.059 -10.826 1.00 97.81 162 LEU A CA 1
ATOM 1276 C C . LEU A 1 162 ? -0.617 2.161 -11.028 1.00 97.81 162 LEU A C 1
ATOM 1278 O O . LEU A 1 162 ? -1.618 2.198 -10.316 1.00 97.81 162 LEU A O 1
ATOM 1282 N N . PHE A 1 163 ? -0.392 3.071 -11.974 1.00 97.81 163 PHE A N 1
ATOM 1283 C CA . PHE A 1 163 ? -1.312 4.153 -12.325 1.00 97.81 163 PHE A CA 1
ATOM 1284 C C . PHE A 1 163 ? -2.258 3.742 -13.454 1.00 97.81 163 PHE A C 1
ATOM 1286 O O . PHE A 1 163 ? -3.420 4.126 -13.428 1.00 97.81 163 PHE A O 1
ATOM 1293 N N . SER A 1 164 ? -1.794 2.903 -14.379 1.00 96.50 164 SER A N 1
ATOM 1294 C CA . SER A 1 164 ? -2.572 2.405 -15.515 1.00 96.50 164 SER A CA 1
ATOM 1295 C C . SER A 1 164 ? -2.551 0.869 -15.585 1.00 96.50 164 SER A C 1
ATOM 1297 O O . SER A 1 164 ? -1.848 0.305 -16.431 1.00 96.50 164 SER A O 1
ATOM 1299 N N . PRO A 1 165 ? -3.325 0.157 -14.737 1.00 96.19 165 PRO A N 1
ATOM 1300 C CA . PRO A 1 165 ? -3.350 -1.313 -14.719 1.00 96.19 165 PRO A CA 1
ATOM 1301 C C . PRO A 1 165 ? -3.794 -1.945 -16.047 1.00 96.19 165 PRO A C 1
ATOM 1303 O O . PRO A 1 165 ? -3.397 -3.066 -16.374 1.00 96.19 165 PRO A O 1
ATOM 1306 N N . ALA A 1 166 ? -4.541 -1.201 -16.868 1.00 95.44 166 ALA A N 1
ATOM 1307 C CA . ALA A 1 166 ? -4.965 -1.626 -18.201 1.00 95.44 166 ALA A CA 1
ATOM 1308 C C . ALA A 1 166 ? -3.791 -2.023 -19.120 1.00 95.44 166 ALA A C 1
ATOM 1310 O O . ALA A 1 166 ? -3.962 -2.872 -19.993 1.00 95.44 166 ALA A O 1
ATOM 1311 N N . LEU A 1 167 ? -2.584 -1.484 -18.893 1.00 92.00 167 LEU A N 1
ATOM 1312 C CA . LEU A 1 167 ? -1.370 -1.828 -19.649 1.00 92.00 167 LEU A CA 1
ATOM 1313 C C . LEU A 1 167 ? -0.989 -3.313 -19.553 1.00 92.00 167 LEU A C 1
ATOM 1315 O O . LEU A 1 167 ? -0.354 -3.844 -20.461 1.00 92.00 167 LEU A O 1
ATOM 1319 N N . ILE A 1 168 ? -1.384 -3.986 -18.470 1.00 93.75 168 ILE A N 1
ATOM 1320 C CA . ILE A 1 168 ? -1.159 -5.424 -18.261 1.00 93.75 168 ILE A CA 1
ATOM 1321 C C . ILE A 1 168 ? -2.451 -6.243 -18.382 1.00 93.75 168 ILE A C 1
ATOM 1323 O O . ILE A 1 168 ? -2.462 -7.425 -18.044 1.00 93.75 168 ILE A O 1
ATOM 1327 N N . GLY A 1 169 ? -3.525 -5.631 -18.894 1.00 92.94 169 GLY A N 1
ATOM 1328 C CA . GLY A 1 169 ? -4.825 -6.271 -19.088 1.00 92.94 169 GLY A CA 1
ATOM 1329 C C . GLY A 1 169 ? -5.694 -6.343 -17.831 1.00 92.94 169 GLY A C 1
ATOM 1330 O O . GLY A 1 169 ? -6.608 -7.162 -17.786 1.00 92.94 169 GLY A O 1
ATOM 1331 N N . LEU A 1 170 ? -5.423 -5.522 -16.808 1.00 92.75 170 LEU A N 1
ATOM 1332 C CA . LEU A 1 170 ? -6.277 -5.417 -15.623 1.00 92.75 170 LEU A CA 1
ATOM 1333 C C . LEU A 1 170 ? -7.274 -4.262 -15.778 1.00 92.75 170 LEU A C 1
ATOM 1335 O O . LEU A 1 170 ? -6.876 -3.116 -15.962 1.00 92.75 170 LEU A O 1
ATOM 1339 N N . GLU A 1 171 ? -8.569 -4.546 -15.630 1.00 92.06 171 GLU A N 1
ATOM 1340 C CA . GLU A 1 171 ? -9.660 -3.553 -15.715 1.00 92.06 171 GLU A CA 1
ATOM 1341 C C . GLU A 1 171 ? -9.905 -2.791 -14.394 1.00 92.06 171 GLU A C 1
ATOM 1343 O O . GLU A 1 171 ? -10.974 -2.227 -14.167 1.00 92.06 171 GLU A O 1
ATOM 1348 N N . GLN A 1 172 ? -8.932 -2.797 -13.482 1.00 91.06 172 GLN A N 1
ATOM 1349 C CA . GLN A 1 172 ? -9.022 -2.111 -12.193 1.00 91.06 172 GLN A CA 1
ATOM 1350 C C . GLN A 1 172 ? -8.422 -0.701 -12.277 1.00 91.06 172 GLN A C 1
ATOM 1352 O O . GLN A 1 172 ? -7.501 -0.444 -13.052 1.00 91.06 172 GLN A O 1
ATOM 1357 N N . SER A 1 173 ? -8.930 0.207 -11.445 1.00 94.94 173 SER A N 1
ATOM 1358 C CA . SER A 1 173 ? -8.377 1.552 -11.268 1.00 94.94 173 SER A CA 1
ATOM 1359 C C . SER A 1 173 ? -6.937 1.525 -10.754 1.00 94.94 173 SER A C 1
ATOM 1361 O O . SER A 1 173 ? -6.567 0.670 -9.945 1.00 94.94 173 SER A O 1
ATOM 1363 N N . GLY A 1 174 ? -6.138 2.511 -11.164 1.00 97.12 174 GLY A N 1
ATOM 1364 C CA . GLY A 1 174 ? -4.795 2.712 -10.625 1.00 97.12 174 GLY A CA 1
ATOM 1365 C C . GLY A 1 174 ? -4.793 3.093 -9.140 1.00 97.12 174 GLY A C 1
ATOM 1366 O O . GLY A 1 174 ? -5.812 3.472 -8.563 1.00 97.12 174 GLY A O 1
ATOM 1367 N N . ILE A 1 175 ? -3.617 3.058 -8.509 1.00 98.06 175 ILE A N 1
ATOM 1368 C CA . ILE A 1 175 ? -3.452 3.294 -7.061 1.00 98.06 175 ILE A CA 1
ATOM 1369 C C . ILE A 1 175 ? -3.940 4.676 -6.589 1.00 98.06 175 ILE A C 1
ATOM 1371 O O . ILE A 1 175 ? -4.384 4.817 -5.452 1.00 98.06 175 ILE A O 1
ATOM 1375 N N . HIS A 1 176 ? -3.875 5.689 -7.453 1.00 97.81 176 HIS A N 1
ATOM 1376 C CA . HIS A 1 176 ? -4.299 7.062 -7.176 1.00 97.81 176 HIS A CA 1
ATOM 1377 C C . HIS A 1 176 ? -5.831 7.177 -7.119 1.00 97.81 176 HIS A C 1
ATOM 1379 O O . HIS A 1 176 ? -6.383 7.657 -6.128 1.00 97.81 176 HIS A O 1
ATOM 1385 N N . GLU A 1 177 ? -6.524 6.639 -8.122 1.00 97.44 177 GLU A N 1
ATOM 1386 C CA . GLU A 1 177 ? -7.982 6.509 -8.133 1.00 97.44 177 GLU A CA 1
ATOM 1387 C C . GLU A 1 177 ? -8.479 5.592 -7.011 1.00 97.44 177 GLU A C 1
ATOM 1389 O O . GLU A 1 177 ? -9.442 5.921 -6.322 1.00 97.44 177 GLU A O 1
ATOM 1394 N N . MET A 1 178 ? -7.806 4.463 -6.770 1.00 97.25 178 MET A N 1
ATOM 1395 C CA . MET A 1 178 ? -8.141 3.542 -5.682 1.00 97.25 178 MET A CA 1
ATOM 1396 C C . MET A 1 178 ? -8.075 4.232 -4.309 1.00 97.25 178 MET A C 1
ATOM 1398 O O . MET A 1 178 ? -8.985 4.074 -3.487 1.00 97.25 178 MET A O 1
ATOM 1402 N N . LEU A 1 179 ? -7.034 5.037 -4.064 1.00 97.94 179 LEU A N 1
ATOM 1403 C CA . LEU A 1 179 ? -6.899 5.826 -2.839 1.00 97.94 179 LEU A CA 1
ATOM 1404 C C . LEU A 1 179 ? -8.015 6.873 -2.723 1.00 97.94 179 LEU A C 1
ATOM 1406 O O . LEU A 1 179 ? -8.641 6.992 -1.668 1.00 97.94 179 LEU A O 1
ATOM 1410 N N . TYR A 1 180 ? -8.294 7.608 -3.802 1.00 97.56 180 TYR A N 1
ATOM 1411 C CA . TYR A 1 180 ? -9.385 8.580 -3.839 1.00 97.56 180 TYR A CA 1
ATOM 1412 C C . TYR A 1 180 ? -10.738 7.924 -3.528 1.00 97.56 180 TYR A C 1
ATOM 1414 O O . TYR A 1 180 ? -11.455 8.382 -2.636 1.00 97.56 180 TYR A O 1
ATOM 1422 N N . ASN A 1 181 ? -11.044 6.807 -4.190 1.00 96.88 181 ASN A N 1
ATOM 1423 C CA . ASN A 1 181 ? -12.274 6.039 -4.003 1.00 96.88 181 ASN A CA 1
ATOM 1424 C C . ASN A 1 181 ? -12.402 5.502 -2.573 1.00 96.88 181 ASN A C 1
ATOM 1426 O O . ASN A 1 181 ? -13.493 5.500 -2.010 1.00 96.88 181 ASN A O 1
ATOM 1430 N N . THR A 1 182 ? -11.290 5.093 -1.961 1.00 97.25 182 THR A N 1
ATOM 1431 C CA . THR A 1 182 ? -11.242 4.668 -0.555 1.00 97.25 182 THR A CA 1
ATOM 1432 C C . THR A 1 182 ? -11.662 5.791 0.385 1.00 97.25 182 THR A C 1
ATOM 1434 O O . THR A 1 182 ? -12.526 5.589 1.232 1.00 97.25 182 THR A O 1
ATOM 1437 N N . ILE A 1 183 ? -11.121 6.998 0.206 1.00 97.19 183 ILE A N 1
ATOM 1438 C CA . ILE A 1 183 ? -11.490 8.156 1.035 1.00 97.19 183 ILE A CA 1
ATOM 1439 C C . ILE A 1 183 ? -12.942 8.583 0.764 1.00 97.19 183 ILE A C 1
ATOM 1441 O O . ILE A 1 183 ? -13.650 8.987 1.683 1.00 97.19 183 ILE A O 1
ATOM 1445 N N . MET A 1 184 ? -13.420 8.452 -0.477 1.00 96.12 184 MET A N 1
ATOM 1446 C CA . MET A 1 184 ? -14.808 8.746 -0.854 1.00 96.12 184 MET A CA 1
ATOM 1447 C C . MET A 1 184 ? -15.838 7.784 -0.249 1.00 96.12 184 MET A C 1
ATOM 1449 O O . MET A 1 184 ? -17.010 8.146 -0.163 1.00 96.12 184 MET A O 1
ATOM 1453 N N . LYS A 1 185 ? -15.427 6.590 0.192 1.00 96.19 185 LYS A N 1
ATOM 1454 C CA . LYS A 1 185 ? -16.290 5.666 0.946 1.00 96.19 185 LYS A CA 1
ATOM 1455 C C . LYS A 1 185 ? -16.435 6.044 2.421 1.00 96.19 185 LYS A C 1
ATOM 1457 O O . LYS A 1 185 ? -17.360 5.558 3.058 1.00 96.19 185 LYS A O 1
ATOM 1462 N N . CYS A 1 186 ? -15.548 6.886 2.951 1.00 95.25 186 CYS A N 1
ATOM 1463 C CA . CYS A 1 186 ? -15.614 7.362 4.330 1.00 95.25 186 CYS A CA 1
ATOM 1464 C C . CYS A 1 186 ? -16.579 8.549 4.474 1.00 95.25 186 CYS A C 1
ATOM 1466 O O . CYS A 1 186 ? -16.845 9.272 3.504 1.00 95.25 186 CYS A O 1
ATOM 1468 N N . ASP A 1 187 ? -17.035 8.811 5.698 1.00 93.44 187 ASP A N 1
ATOM 1469 C CA . ASP A 1 187 ? -17.877 9.968 6.018 1.00 93.44 187 ASP A CA 1
ATOM 1470 C C . ASP A 1 187 ? -17.184 11.298 5.713 1.00 93.44 187 ASP A C 1
ATOM 1472 O O . ASP A 1 187 ? -15.968 11.439 5.852 1.00 93.44 187 ASP A O 1
ATOM 1476 N N . ILE A 1 188 ? -17.962 12.295 5.285 1.00 92.69 188 ILE A N 1
ATOM 1477 C CA . ILE A 1 188 ? -17.440 13.584 4.806 1.00 92.69 188 ILE A CA 1
ATOM 1478 C C . ILE A 1 188 ? -16.562 14.302 5.841 1.00 92.69 188 ILE A C 1
ATOM 1480 O O . ILE A 1 188 ? -15.573 14.938 5.464 1.00 92.69 188 ILE A O 1
ATOM 1484 N N . ASP A 1 189 ? -16.877 14.137 7.125 1.00 91.81 189 ASP A N 1
ATOM 1485 C CA . ASP A 1 189 ? -16.200 14.810 8.232 1.00 91.81 189 ASP A CA 1
ATOM 1486 C C . ASP A 1 189 ? -14.767 14.307 8.436 1.00 91.81 189 ASP A C 1
ATOM 1488 O O . ASP A 1 189 ? -13.872 15.100 8.742 1.00 91.81 189 ASP A O 1
ATOM 1492 N N . VAL A 1 190 ? -14.504 13.026 8.154 1.00 94.00 190 VAL A N 1
ATOM 1493 C CA . VAL A 1 190 ? -13.164 12.438 8.312 1.00 94.00 190 VAL A CA 1
ATOM 1494 C C . VAL A 1 190 ? -12.280 12.636 7.078 1.00 94.00 190 VAL A C 1
ATOM 1496 O O . VAL A 1 190 ? -11.051 12.641 7.183 1.00 94.00 190 VAL A O 1
ATOM 1499 N N . ARG A 1 191 ? -12.864 12.863 5.888 1.00 95.44 191 ARG A N 1
ATOM 1500 C CA . ARG A 1 191 ? -12.109 12.942 4.615 1.00 95.44 191 ARG A CA 1
ATOM 1501 C C . ARG A 1 191 ? -11.008 13.991 4.634 1.00 95.44 191 ARG A C 1
ATOM 1503 O O . ARG A 1 191 ? -9.930 13.750 4.097 1.00 95.44 191 ARG A O 1
ATOM 1510 N N . ARG A 1 192 ? -11.263 15.148 5.256 1.00 94.81 192 ARG A N 1
ATOM 1511 C CA . ARG A 1 192 ? -10.276 16.236 5.357 1.00 94.81 192 ARG A CA 1
ATOM 1512 C C . ARG A 1 192 ? -8.990 15.752 6.027 1.00 94.81 192 ARG A C 1
ATOM 1514 O O . ARG A 1 192 ? -7.900 16.076 5.561 1.00 94.81 192 ARG A O 1
ATOM 1521 N N . GLU A 1 193 ? -9.123 14.983 7.101 1.00 94.44 193 GLU A N 1
ATOM 1522 C CA . GLU A 1 193 ? -7.984 14.466 7.853 1.00 94.44 193 GLU A CA 1
ATOM 1523 C C . GLU A 1 193 ? -7.290 13.316 7.118 1.00 94.44 193 GLU A C 1
ATOM 1525 O O . GLU A 1 193 ? -6.059 13.259 7.101 1.00 94.44 193 GLU A O 1
ATOM 1530 N N . LEU A 1 194 ? -8.057 12.461 6.430 1.00 96.50 194 LEU A N 1
ATOM 1531 C CA . LEU A 1 194 ? -7.513 11.390 5.590 1.00 96.50 194 LEU A CA 1
ATOM 1532 C C . LEU A 1 194 ? -6.672 11.949 4.430 1.00 96.50 194 LEU A C 1
ATOM 1534 O O . LEU A 1 194 ? -5.545 11.502 4.224 1.00 96.50 194 LEU A O 1
ATOM 1538 N N . TYR A 1 195 ? -7.155 12.974 3.717 1.00 97.00 195 TYR A N 1
ATOM 1539 C CA . TYR A 1 195 ? -6.392 13.621 2.639 1.00 97.00 195 TYR A CA 1
ATOM 1540 C C . TYR A 1 195 ? -5.106 14.291 3.130 1.00 97.00 195 TYR A C 1
ATOM 1542 O O . TYR A 1 195 ? -4.095 14.281 2.424 1.00 97.00 195 TYR A O 1
ATOM 1550 N N . ALA A 1 196 ? -5.118 14.847 4.342 1.00 95.75 196 ALA A N 1
ATOM 1551 C CA . ALA A 1 196 ? -3.944 15.458 4.958 1.00 95.75 196 ALA A CA 1
ATOM 1552 C C . ALA A 1 196 ? -2.925 14.427 5.493 1.00 95.75 196 ALA A C 1
ATOM 1554 O O . ALA A 1 196 ? -1.826 14.806 5.920 1.00 95.75 196 ALA A O 1
ATOM 1555 N N . ASN A 1 197 ? -3.270 13.136 5.498 1.00 96.69 197 ASN A N 1
ATOM 1556 C CA . ASN A 1 197 ? -2.467 12.063 6.076 1.00 96.69 197 ASN A CA 1
ATOM 1557 C C . ASN A 1 197 ? -2.485 10.809 5.190 1.00 96.69 197 ASN A C 1
ATOM 1559 O O . ASN A 1 197 ? -2.906 9.738 5.623 1.00 96.69 197 ASN A O 1
ATOM 1563 N N . ILE A 1 198 ? -1.999 10.938 3.954 1.00 98.25 198 ILE A N 1
ATOM 1564 C CA . ILE A 1 198 ? -1.806 9.801 3.050 1.00 98.25 198 ILE A CA 1
ATOM 1565 C C . ILE A 1 198 ? -0.415 9.226 3.308 1.00 98.25 198 ILE A C 1
ATOM 1567 O O . ILE A 1 198 ? 0.580 9.866 2.985 1.00 98.25 198 ILE A O 1
ATOM 1571 N N . VAL A 1 199 ? -0.320 8.035 3.890 1.00 98.12 199 VAL A N 1
ATOM 1572 C CA . VAL A 1 199 ? 0.955 7.392 4.237 1.00 98.12 199 VAL A CA 1
ATOM 1573 C C . VAL A 1 199 ? 1.255 6.258 3.263 1.00 98.12 199 VAL A C 1
ATOM 1575 O O . VAL A 1 199 ? 0.441 5.357 3.072 1.00 98.12 199 VAL A O 1
ATOM 1578 N N . LEU A 1 200 ? 2.437 6.291 2.651 1.00 98.25 200 LEU A N 1
ATOM 1579 C CA . LEU A 1 200 ? 2.925 5.221 1.781 1.00 98.25 200 LEU A CA 1
ATOM 1580 C C . LEU A 1 200 ? 3.663 4.157 2.599 1.00 98.25 200 LEU A C 1
ATOM 1582 O O . LEU A 1 200 ? 4.539 4.494 3.400 1.00 98.25 200 LEU A O 1
ATOM 1586 N N . SER A 1 201 ? 3.348 2.885 2.356 1.00 97.00 201 SER A N 1
ATOM 1587 C CA . SER A 1 201 ? 3.990 1.723 2.979 1.00 97.00 201 SER A CA 1
ATOM 1588 C C . SER A 1 201 ? 4.244 0.599 1.971 1.00 97.00 201 SER A C 1
ATOM 1590 O O . SER A 1 201 ? 3.670 0.564 0.880 1.00 97.00 201 SER A O 1
ATOM 1592 N N . GLY A 1 202 ? 5.148 -0.308 2.333 1.00 95.75 202 GLY A N 1
ATOM 1593 C CA . GLY A 1 202 ? 5.453 -1.512 1.567 1.00 95.75 202 GLY A CA 1
ATOM 1594 C C . GLY A 1 202 ? 6.572 -1.328 0.540 1.00 95.75 202 GLY A C 1
ATOM 1595 O O . GLY A 1 202 ? 6.939 -0.215 0.152 1.00 95.75 202 GLY A O 1
ATOM 1596 N N . GLY A 1 203 ? 7.164 -2.445 0.111 1.00 96.44 203 GLY A N 1
ATOM 1597 C CA . GLY A 1 203 ? 8.352 -2.452 -0.749 1.00 96.44 203 GLY A CA 1
ATOM 1598 C C . GLY A 1 203 ? 8.129 -1.836 -2.131 1.00 96.44 203 GLY A C 1
ATOM 1599 O O . GLY A 1 203 ? 9.015 -1.157 -2.643 1.00 96.44 203 GLY A O 1
ATOM 1600 N N . THR A 1 204 ? 6.939 -1.993 -2.707 1.00 97.94 204 THR A N 1
ATOM 1601 C CA . THR A 1 204 ? 6.606 -1.435 -4.028 1.00 97.94 204 THR A CA 1
ATOM 1602 C C . THR A 1 204 ? 6.413 0.082 -3.972 1.00 97.94 204 THR A C 1
ATOM 1604 O O . THR A 1 204 ? 6.600 0.769 -4.973 1.00 97.94 204 THR A O 1
ATOM 1607 N N . SER A 1 205 ? 6.171 0.649 -2.783 1.00 97.50 205 SER A N 1
ATOM 1608 C CA . SER A 1 205 ? 6.120 2.104 -2.592 1.00 97.50 205 SER A CA 1
ATOM 1609 C C . SER A 1 205 ? 7.499 2.797 -2.627 1.00 97.50 205 SER A C 1
ATOM 1611 O O . SER A 1 205 ? 7.607 4.018 -2.460 1.00 97.50 205 SER A O 1
ATOM 1613 N N . MET A 1 206 ? 8.584 2.035 -2.811 1.00 97.88 206 MET A N 1
ATOM 1614 C CA . MET A 1 206 ? 9.961 2.538 -2.757 1.00 97.88 206 MET A CA 1
ATOM 1615 C C . MET A 1 206 ? 10.454 3.179 -4.057 1.00 97.88 206 MET A C 1
ATOM 1617 O O . MET A 1 206 ? 11.545 3.749 -4.052 1.00 97.88 206 MET A O 1
ATOM 1621 N N . PHE A 1 207 ? 9.680 3.138 -5.148 1.00 98.06 207 PHE A N 1
ATOM 1622 C CA . PHE A 1 207 ? 10.106 3.761 -6.400 1.00 98.06 207 PHE A CA 1
ATOM 1623 C C . PHE A 1 207 ? 10.382 5.264 -6.225 1.00 98.06 207 PHE A C 1
ATOM 1625 O O . PHE A 1 207 ? 9.535 5.990 -5.687 1.00 98.06 207 PHE A O 1
ATOM 1632 N N . PRO A 1 208 ? 11.530 5.763 -6.715 1.00 98.19 208 PRO A N 1
ATOM 1633 C CA . PRO A 1 208 ? 11.776 7.197 -6.805 1.00 98.19 208 PRO A CA 1
ATOM 1634 C C . PRO A 1 208 ? 10.670 7.887 -7.613 1.00 98.19 208 PRO A C 1
ATOM 1636 O O . PRO A 1 208 ? 10.226 7.349 -8.624 1.00 98.19 208 PRO A O 1
ATOM 1639 N N . GLY A 1 209 ? 10.214 9.058 -7.164 1.00 97.50 209 GLY A N 1
ATOM 1640 C CA . GLY A 1 209 ? 9.156 9.833 -7.828 1.00 97.50 209 GLY A CA 1
ATOM 1641 C C . GLY A 1 209 ? 7.719 9.382 -7.535 1.00 97.50 209 GLY A C 1
ATOM 1642 O O . GLY A 1 209 ? 6.787 10.117 -7.852 1.00 97.50 209 GLY A O 1
ATOM 1643 N N . LEU A 1 210 ? 7.504 8.229 -6.880 1.00 98.12 210 LEU A N 1
ATOM 1644 C CA . LEU A 1 210 ? 6.150 7.741 -6.580 1.00 98.12 210 LEU A CA 1
ATOM 1645 C C . LEU A 1 210 ? 5.373 8.716 -5.687 1.00 98.12 210 LEU A C 1
ATOM 1647 O O . LEU A 1 210 ? 4.211 9.000 -5.960 1.00 98.12 210 LEU A O 1
ATOM 1651 N N . ALA A 1 211 ? 6.007 9.225 -4.628 1.00 97.88 211 ALA A N 1
ATOM 1652 C CA . ALA A 1 211 ? 5.367 10.149 -3.695 1.00 97.88 211 ALA A CA 1
ATOM 1653 C C . ALA A 1 211 ? 4.956 11.460 -4.383 1.00 97.88 211 ALA A C 1
ATOM 1655 O O . ALA A 1 211 ? 3.832 11.919 -4.190 1.00 97.88 211 ALA A O 1
ATOM 1656 N N . ASP A 1 212 ? 5.827 12.009 -5.233 1.00 98.00 212 ASP A N 1
ATOM 1657 C CA . ASP A 1 212 ? 5.572 13.249 -5.972 1.00 98.00 212 ASP A CA 1
ATOM 1658 C C . ASP A 1 212 ? 4.458 13.063 -7.010 1.00 98.00 212 ASP A C 1
ATOM 1660 O O . ASP A 1 212 ? 3.543 13.886 -7.098 1.00 98.00 212 ASP A O 1
ATOM 1664 N N . ARG A 1 213 ? 4.479 11.944 -7.750 1.00 98.19 213 ARG A N 1
ATOM 1665 C CA . ARG A 1 213 ? 3.405 11.582 -8.684 1.00 98.19 213 ARG A CA 1
ATOM 1666 C C . ARG A 1 213 ? 2.081 11.401 -7.950 1.00 98.19 213 ARG A C 1
ATOM 1668 O O . ARG A 1 213 ? 1.097 12.011 -8.347 1.00 98.19 213 ARG A O 1
ATOM 1675 N N . MET A 1 214 ? 2.054 10.646 -6.852 1.00 98.00 214 MET A N 1
ATOM 1676 C CA . MET A 1 214 ? 0.850 10.484 -6.029 1.00 98.00 214 MET A CA 1
ATOM 1677 C C . MET A 1 214 ? 0.337 11.825 -5.500 1.00 98.00 214 MET A C 1
ATOM 1679 O O . MET A 1 214 ? -0.861 12.078 -5.551 1.00 98.00 214 MET A O 1
ATOM 1683 N N . GLN A 1 215 ? 1.219 12.711 -5.030 1.00 97.75 215 GLN A N 1
ATOM 1684 C CA . GLN A 1 215 ? 0.832 14.040 -4.559 1.00 97.75 215 GLN A CA 1
ATOM 1685 C C . GLN A 1 215 ? 0.173 14.856 -5.677 1.00 97.75 215 GLN A C 1
ATOM 1687 O O . GLN A 1 215 ? -0.867 15.477 -5.447 1.00 97.75 215 GLN A O 1
ATOM 1692 N N . LYS A 1 216 ? 0.744 14.831 -6.886 1.00 97.50 216 LYS A N 1
ATOM 1693 C CA . LYS A 1 216 ? 0.184 15.490 -8.070 1.00 97.50 216 LYS A CA 1
ATOM 1694 C C . LYS A 1 216 ? -1.186 14.922 -8.443 1.00 97.50 216 LYS A C 1
ATOM 1696 O O . LYS A 1 216 ? -2.138 15.692 -8.513 1.00 97.50 216 LYS A O 1
ATOM 1701 N N . GLU A 1 217 ? -1.302 13.603 -8.605 1.00 97.62 217 GLU A N 1
ATOM 1702 C CA . GLU A 1 217 ? -2.567 12.931 -8.949 1.00 97.62 217 GLU A CA 1
ATOM 1703 C C . GLU A 1 217 ? -3.666 13.226 -7.924 1.00 97.62 217 GLU A C 1
ATOM 1705 O O . GLU A 1 217 ? -4.770 13.646 -8.271 1.00 97.62 217 GLU A O 1
ATOM 1710 N N . MET A 1 218 ? -3.345 13.113 -6.633 1.00 96.94 218 MET A N 1
ATOM 1711 C CA . MET A 1 218 ? -4.309 13.402 -5.574 1.00 96.94 218 MET A CA 1
ATOM 1712 C C . MET A 1 218 ? -4.733 14.868 -5.556 1.00 96.94 218 MET A C 1
ATOM 1714 O O . MET A 1 218 ? -5.892 15.158 -5.286 1.00 96.94 218 MET A O 1
ATOM 1718 N N . THR A 1 219 ? -3.834 15.801 -5.867 1.00 95.88 219 THR A N 1
ATOM 1719 C CA . THR A 1 219 ? -4.182 17.230 -5.958 1.00 95.88 219 THR A CA 1
ATOM 1720 C C . THR A 1 219 ? -5.110 17.521 -7.140 1.00 95.88 219 THR A C 1
ATOM 1722 O O . THR A 1 219 ? -5.921 18.437 -7.051 1.00 95.88 219 THR A O 1
ATOM 1725 N N . MET A 1 220 ? -5.028 16.745 -8.227 1.00 95.31 220 MET A N 1
ATOM 1726 C CA . MET A 1 220 ? -5.926 16.885 -9.380 1.00 95.31 220 MET A CA 1
ATOM 1727 C C . MET A 1 220 ? -7.315 16.283 -9.123 1.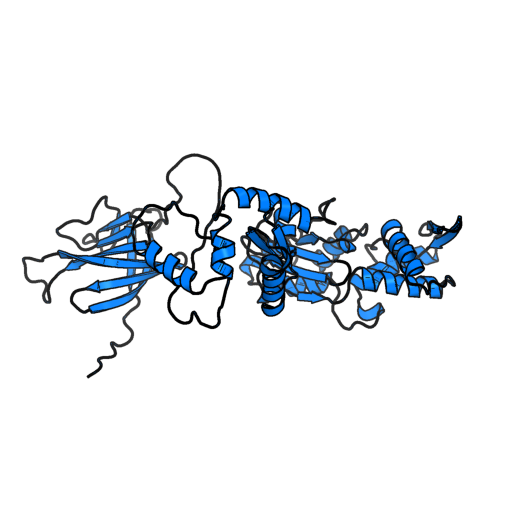00 95.31 220 MET A C 1
ATOM 1729 O O . MET A 1 220 ? -8.311 16.844 -9.573 1.00 95.31 220 MET A O 1
ATOM 1733 N N . LEU A 1 221 ? -7.394 15.163 -8.395 1.00 95.06 221 LEU A N 1
ATOM 1734 C CA . LEU A 1 221 ? -8.661 14.475 -8.102 1.00 95.06 221 LEU A CA 1
ATOM 1735 C C . LEU A 1 221 ? -9.466 15.125 -6.965 1.00 95.06 221 LEU A C 1
ATOM 1737 O O . LEU A 1 221 ? -10.693 15.025 -6.919 1.00 95.06 221 LEU A O 1
ATOM 1741 N N . VAL A 1 222 ? -8.786 15.749 -6.004 1.00 93.38 222 VAL A N 1
ATOM 1742 C CA . VAL A 1 222 ? -9.406 16.278 -4.784 1.00 93.38 222 VAL A CA 1
ATOM 1743 C C . VAL A 1 222 ? -9.832 17.738 -4.983 1.00 93.38 222 VAL A C 1
ATOM 1745 O O . VAL A 1 222 ? -9.082 18.513 -5.575 1.00 93.38 222 VAL A O 1
ATOM 1748 N N . PRO A 1 223 ? -11.004 18.169 -4.466 1.00 89.19 223 PRO A N 1
ATOM 1749 C CA . PRO A 1 223 ? -11.418 19.567 -4.546 1.00 89.19 223 PRO A CA 1
ATOM 1750 C C . PRO A 1 223 ? -10.360 20.514 -3.969 1.00 89.19 223 PRO A C 1
ATOM 1752 O O . PRO A 1 223 ? -9.856 20.278 -2.871 1.00 89.19 223 PRO A O 1
ATOM 1755 N N . ALA A 1 224 ? -10.099 21.636 -4.648 1.00 89.25 224 ALA A N 1
ATOM 1756 C CA . ALA A 1 224 ? -9.060 22.606 -4.273 1.00 89.25 224 ALA A CA 1
ATOM 1757 C C . ALA A 1 224 ? -9.204 23.194 -2.849 1.00 89.25 224 ALA A C 1
ATOM 1759 O O . ALA A 1 224 ? -8.265 23.775 -2.308 1.00 89.25 224 ALA A O 1
ATOM 1760 N N . THR A 1 225 ? -10.374 23.044 -2.224 1.00 89.44 225 THR A N 1
ATOM 1761 C CA . THR A 1 225 ? -10.634 23.428 -0.830 1.00 89.44 225 THR A CA 1
ATOM 1762 C C . THR A 1 225 ? -9.967 22.505 0.194 1.00 89.44 225 THR A C 1
ATOM 1764 O O . THR A 1 225 ? -9.813 22.893 1.352 1.00 89.44 225 THR A O 1
ATOM 1767 N N . MET A 1 226 ? -9.603 21.278 -0.187 1.00 90.50 226 MET A N 1
ATOM 1768 C CA . MET A 1 226 ? -8.955 20.300 0.688 1.00 90.50 226 MET A CA 1
ATOM 1769 C C . MET A 1 226 ? -7.454 20.242 0.404 1.00 90.50 226 MET A C 1
ATOM 1771 O O . MET A 1 226 ? -7.017 20.229 -0.742 1.00 90.50 226 MET A O 1
ATOM 1775 N N . LYS A 1 227 ? -6.648 20.181 1.468 1.00 91.81 227 LYS A N 1
ATOM 1776 C CA . LYS A 1 227 ? -5.197 20.007 1.353 1.00 91.81 227 LYS A CA 1
ATOM 1777 C C . LYS A 1 227 ? -4.864 18.520 1.328 1.00 91.81 227 LYS A C 1
ATOM 1779 O O . LYS A 1 227 ? -5.213 17.799 2.260 1.00 91.81 227 LYS A O 1
ATOM 1784 N N . THR A 1 228 ? -4.156 18.088 0.295 1.00 95.75 228 THR A N 1
ATOM 1785 C CA . THR A 1 228 ? -3.624 16.731 0.165 1.00 95.75 228 THR A CA 1
ATOM 1786 C C . THR A 1 228 ? -2.171 16.699 0.624 1.00 95.75 228 THR A C 1
ATOM 1788 O O . THR A 1 228 ? -1.387 17.590 0.290 1.00 95.75 228 THR A O 1
ATOM 1791 N N . ARG A 1 229 ? -1.787 15.680 1.395 1.00 97.12 229 ARG A N 1
ATOM 1792 C CA . ARG A 1 229 ? -0.395 15.478 1.810 1.00 97.12 229 ARG A CA 1
ATOM 1793 C C . ARG A 1 229 ? -0.039 13.999 1.780 1.00 97.12 229 ARG A C 1
ATOM 1795 O O . ARG A 1 229 ? -0.536 13.222 2.596 1.00 97.12 229 ARG A O 1
ATOM 1802 N N . VAL A 1 230 ? 0.872 13.656 0.876 1.00 97.94 230 VAL A N 1
ATOM 1803 C CA . VAL A 1 230 ? 1.488 12.335 0.759 1.00 97.94 230 VAL A CA 1
ATOM 1804 C C . VAL A 1 230 ? 2.761 12.292 1.597 1.00 97.94 230 VAL A C 1
ATOM 1806 O O . VAL A 1 230 ? 3.631 13.154 1.505 1.00 97.94 230 VAL A O 1
ATOM 1809 N N . ILE A 1 231 ? 2.853 11.282 2.449 1.00 97.06 231 ILE A N 1
ATOM 1810 C CA . ILE A 1 231 ? 3.926 11.066 3.409 1.00 97.06 231 ILE A CA 1
ATOM 1811 C C . ILE A 1 231 ? 4.609 9.764 3.017 1.00 97.06 231 ILE A C 1
ATOM 1813 O O . ILE A 1 231 ? 3.994 8.698 3.024 1.00 97.06 231 ILE A O 1
ATOM 1817 N N . ALA A 1 232 ? 5.892 9.852 2.691 1.00 96.81 232 ALA A N 1
ATOM 1818 C CA . ALA A 1 232 ? 6.705 8.712 2.297 1.00 96.81 232 ALA A CA 1
ATOM 1819 C C . ALA A 1 232 ? 7.910 8.592 3.241 1.00 96.81 232 ALA A C 1
ATOM 1821 O O . ALA A 1 232 ? 8.979 9.120 2.925 1.00 96.81 232 ALA A O 1
ATOM 1822 N N . PRO A 1 233 ? 7.759 7.930 4.406 1.00 93.44 233 PRO A N 1
ATOM 1823 C CA . PRO A 1 233 ? 8.878 7.710 5.317 1.00 93.44 233 PRO A CA 1
ATOM 1824 C C . PRO A 1 233 ? 10.037 7.000 4.589 1.00 93.44 233 PRO A C 1
ATOM 1826 O O . PRO A 1 233 ? 9.775 6.124 3.753 1.00 93.44 233 PRO A O 1
ATOM 1829 N N . PRO A 1 234 ? 11.310 7.350 4.842 1.00 93.06 234 PRO A N 1
ATOM 1830 C CA . PRO A 1 234 ? 12.452 6.693 4.195 1.00 93.06 234 PRO A CA 1
ATOM 1831 C C . PRO A 1 234 ? 12.483 5.175 4.434 1.00 93.06 234 PRO A C 1
ATOM 1833 O O . PRO A 1 234 ? 12.740 4.393 3.522 1.00 93.06 234 PRO A O 1
ATOM 1836 N N . GLU A 1 235 ? 12.137 4.756 5.647 1.00 93.06 235 GLU A N 1
ATOM 1837 C CA . GLU A 1 235 ? 12.101 3.373 6.127 1.00 93.06 235 GLU A CA 1
ATOM 1838 C C . GLU A 1 235 ? 10.784 2.630 5.828 1.00 93.06 235 GLU A C 1
ATOM 1840 O O . GLU A 1 235 ? 10.559 1.523 6.325 1.00 93.06 235 GLU A O 1
ATOM 1845 N N . ARG A 1 236 ? 9.920 3.189 4.966 1.00 95.69 236 ARG A N 1
ATOM 1846 C CA . ARG A 1 236 ? 8.574 2.655 4.685 1.00 95.69 236 ARG A CA 1
ATOM 1847 C C . ARG A 1 236 ? 8.525 1.234 4.120 1.00 95.69 236 ARG A C 1
ATOM 1849 O O . ARG A 1 236 ? 7.503 0.570 4.258 1.00 95.69 236 ARG A O 1
ATOM 1856 N N . LYS A 1 237 ? 9.632 0.725 3.562 1.00 95.06 237 LYS A N 1
ATOM 1857 C CA . LYS A 1 237 ? 9.766 -0.690 3.159 1.00 95.06 237 LYS A CA 1
ATOM 1858 C C . LYS A 1 237 ? 9.466 -1.650 4.317 1.00 95.06 237 LYS A C 1
ATOM 1860 O O . LYS A 1 237 ? 8.928 -2.727 4.087 1.00 95.06 237 LYS A O 1
ATOM 1865 N N . TYR A 1 238 ? 9.800 -1.247 5.544 1.00 93.88 238 TYR A N 1
ATOM 1866 C CA . TYR A 1 238 ? 9.611 -2.034 6.761 1.00 93.88 238 TYR A CA 1
ATOM 1867 C C . TYR A 1 238 ? 8.698 -1.331 7.776 1.00 93.88 238 TYR A C 1
ATOM 1869 O O . TYR A 1 238 ? 8.712 -1.698 8.949 1.00 93.88 238 TYR A O 1
ATOM 1877 N N . ALA A 1 239 ? 7.892 -0.350 7.346 1.00 92.50 239 ALA A N 1
ATOM 1878 C CA . ALA A 1 239 ? 7.007 0.428 8.223 1.00 92.50 239 ALA A CA 1
ATOM 1879 C C . ALA A 1 239 ? 6.104 -0.462 9.087 1.00 92.50 239 ALA A C 1
ATOM 1881 O O . ALA A 1 239 ? 6.006 -0.240 10.288 1.00 92.50 239 ALA A O 1
ATOM 1882 N N . VAL A 1 240 ? 5.528 -1.521 8.511 1.00 91.50 240 VAL A N 1
ATOM 1883 C CA . VAL A 1 240 ? 4.738 -2.521 9.249 1.00 91.50 240 VAL A CA 1
ATOM 1884 C C . VAL A 1 240 ? 5.528 -3.106 10.426 1.00 91.50 240 VAL A C 1
ATOM 1886 O O . VAL A 1 240 ? 5.036 -3.166 11.549 1.00 91.50 240 VAL A O 1
ATOM 1889 N N . TRP A 1 241 ? 6.769 -3.526 10.179 1.00 91.62 241 TRP A N 1
ATOM 1890 C CA . TRP A 1 241 ? 7.614 -4.167 11.185 1.00 91.62 241 TRP A CA 1
ATOM 1891 C C . TRP A 1 241 ? 8.105 -3.173 12.246 1.00 91.62 241 TRP A C 1
ATOM 1893 O O . TRP A 1 241 ? 8.153 -3.491 13.431 1.00 91.62 241 TRP A O 1
ATOM 1903 N N . ILE A 1 242 ? 8.419 -1.942 11.837 1.00 88.50 242 ILE A N 1
ATOM 1904 C CA . ILE A 1 242 ? 8.781 -0.854 12.755 1.00 88.50 242 ILE A CA 1
ATOM 1905 C C . ILE A 1 242 ? 7.585 -0.494 13.643 1.00 88.50 242 ILE A C 1
ATOM 1907 O O . ILE A 1 242 ? 7.746 -0.349 14.852 1.00 88.50 242 ILE A O 1
ATOM 1911 N N . GLY A 1 243 ? 6.389 -0.414 13.058 1.00 85.94 243 GLY A N 1
ATOM 1912 C CA . GLY A 1 243 ? 5.135 -0.213 13.774 1.00 85.94 243 GLY A CA 1
ATOM 1913 C C . GLY A 1 243 ? 4.883 -1.309 14.801 1.00 85.94 243 GLY A C 1
ATOM 1914 O O . GLY A 1 243 ? 4.637 -0.996 15.958 1.00 85.94 243 GLY A O 1
ATOM 1915 N N . ALA A 1 244 ? 5.052 -2.578 14.416 1.00 83.81 244 ALA A N 1
ATOM 1916 C CA . ALA A 1 244 ? 4.964 -3.710 15.341 1.00 83.81 244 ALA A CA 1
ATOM 1917 C C . ALA A 1 244 ? 5.946 -3.586 16.512 1.00 83.81 244 ALA A C 1
ATOM 1919 O O . ALA A 1 244 ? 5.578 -3.841 17.651 1.00 83.81 244 ALA A O 1
ATOM 1920 N N . LYS A 1 245 ? 7.189 -3.163 16.257 1.00 81.25 245 LYS A N 1
ATOM 1921 C CA . LYS A 1 245 ? 8.192 -2.964 17.313 1.00 81.25 245 LYS A CA 1
ATOM 1922 C C . LYS A 1 245 ? 7.813 -1.836 18.283 1.00 81.25 245 LYS A C 1
ATOM 1924 O O . LYS A 1 245 ? 8.131 -1.922 19.467 1.00 81.25 245 LYS A O 1
ATOM 1929 N N . LEU A 1 246 ? 7.186 -0.768 17.790 1.00 74.12 246 LEU A N 1
ATOM 1930 C CA . LEU A 1 246 ? 6.690 0.327 18.631 1.00 74.12 246 LEU A CA 1
ATOM 1931 C C . LEU A 1 246 ? 5.471 -0.113 19.448 1.00 74.12 246 LEU A C 1
ATOM 1933 O O . LEU A 1 246 ? 5.396 0.182 20.637 1.00 74.12 246 LEU A O 1
ATOM 1937 N N . ASP A 1 247 ? 4.564 -0.861 18.826 1.00 61.56 247 ASP A N 1
ATOM 1938 C CA . ASP A 1 247 ? 3.363 -1.395 19.466 1.00 61.56 247 ASP A CA 1
ATOM 1939 C C . ASP A 1 247 ? 3.704 -2.445 20.542 1.00 61.56 247 ASP A C 1
ATOM 1941 O O . ASP A 1 247 ? 3.144 -2.430 21.636 1.00 61.56 247 ASP A O 1
ATOM 1945 N N . ASP A 1 248 ? 4.730 -3.271 20.310 1.00 52.69 248 ASP A N 1
ATOM 1946 C CA . ASP A 1 248 ? 5.269 -4.227 21.291 1.00 52.69 248 ASP A CA 1
ATOM 1947 C C . ASP A 1 248 ? 5.786 -3.535 22.574 1.00 52.69 248 ASP A C 1
ATOM 1949 O O . ASP A 1 248 ? 5.683 -4.067 23.683 1.00 52.69 248 ASP A O 1
ATOM 1953 N N . MET A 1 249 ? 6.281 -2.293 22.467 1.00 42.94 249 MET A N 1
ATOM 1954 C CA . MET A 1 249 ? 6.657 -1.504 23.648 1.00 42.94 249 MET A CA 1
ATOM 1955 C C . MET A 1 249 ? 5.442 -1.042 24.460 1.00 42.94 249 MET A C 1
ATOM 1957 O O . MET A 1 249 ? 5.532 -1.005 25.689 1.00 42.94 249 MET A O 1
ATOM 1961 N N . ASN A 1 250 ? 4.310 -0.755 23.810 1.00 42.91 250 ASN A N 1
ATOM 1962 C CA . ASN A 1 250 ? 3.043 -0.496 24.499 1.00 42.91 250 ASN A CA 1
ATOM 1963 C C . ASN A 1 250 ? 2.471 -1.787 25.113 1.00 42.91 250 ASN A C 1
ATOM 1965 O O . ASN A 1 250 ? 1.878 -1.747 26.188 1.00 42.91 250 ASN A O 1
ATOM 1969 N N . TYR A 1 251 ? 2.734 -2.950 24.509 1.00 43.56 251 TYR A N 1
ATOM 1970 C CA . TYR A 1 251 ? 2.332 -4.261 25.033 1.00 43.56 251 TYR A CA 1
ATOM 1971 C C . TYR A 1 251 ? 3.031 -4.673 26.331 1.00 43.56 251 TYR A C 1
ATOM 1973 O O . TYR A 1 251 ? 2.461 -5.437 27.110 1.00 43.56 251 TYR A O 1
ATOM 1981 N N . LYS A 1 252 ? 4.209 -4.122 26.658 1.00 36.53 252 LYS A N 1
ATOM 1982 C CA . LYS A 1 252 ? 4.800 -4.312 27.998 1.00 36.53 252 LYS A CA 1
ATOM 1983 C C . LYS A 1 252 ? 3.921 -3.760 29.131 1.00 36.53 252 LYS A C 1
ATOM 1985 O O . LYS A 1 252 ? 4.104 -4.181 30.272 1.00 36.53 252 LYS A O 1
ATOM 1990 N N . VAL A 1 253 ? 2.968 -2.871 28.827 1.00 33.69 253 VAL A N 1
ATOM 1991 C CA . VAL A 1 253 ? 1.956 -2.355 29.769 1.00 33.69 253 VAL A CA 1
ATOM 1992 C C . VAL A 1 253 ? 0.773 -3.329 29.931 1.00 33.69 253 VAL A C 1
ATOM 1994 O O . VAL A 1 253 ? 0.085 -3.294 30.946 1.00 33.69 253 VAL A O 1
ATOM 1997 N N . PHE A 1 254 ? 0.595 -4.274 29.002 1.00 38.38 254 PHE A N 1
ATOM 1998 C CA . PHE A 1 254 ? -0.479 -5.270 28.986 1.00 38.38 254 PHE A CA 1
ATOM 1999 C C . PHE A 1 254 ? 0.063 -6.695 29.174 1.00 38.38 254 PHE A C 1
ATOM 2001 O O . PHE A 1 254 ? -0.111 -7.576 28.332 1.00 38.38 254 PHE A O 1
ATOM 2008 N N . LYS A 1 255 ? 0.727 -6.950 30.306 1.00 35.59 255 LYS A N 1
ATOM 2009 C CA . LYS A 1 255 ? 1.011 -8.324 30.742 1.00 35.59 255 LYS A CA 1
ATOM 2010 C C . LYS A 1 255 ? -0.276 -8.979 31.242 1.00 35.59 255 LYS A C 1
ATOM 2012 O O . LYS A 1 255 ? -0.605 -8.880 32.419 1.00 35.59 255 LYS A O 1
ATOM 2017 N N . ILE A 1 256 ? -0.983 -9.675 30.358 1.00 40.50 256 ILE A N 1
ATOM 2018 C CA . ILE A 1 256 ? -1.751 -10.842 30.798 1.00 40.50 256 ILE A CA 1
ATOM 2019 C C . ILE A 1 256 ? -0.717 -11.921 31.146 1.00 40.50 256 ILE A C 1
ATOM 2021 O O . ILE A 1 256 ? 0.241 -12.101 30.399 1.00 40.50 256 ILE A O 1
ATOM 2025 N N . ASP A 1 257 ? -0.877 -12.589 32.290 1.00 42.56 257 ASP A N 1
ATOM 2026 C CA . ASP A 1 257 ? -0.027 -13.717 32.694 1.00 42.56 257 ASP A CA 1
ATOM 2027 C C . ASP A 1 257 ? 0.049 -14.739 31.543 1.00 42.56 257 ASP A C 1
ATOM 2029 O O . ASP A 1 257 ? -0.980 -15.137 30.996 1.00 42.56 257 ASP A O 1
ATOM 2033 N N . ASP A 1 258 ? 1.260 -15.141 31.146 1.00 44.34 258 ASP A N 1
ATOM 2034 C CA . ASP A 1 258 ? 1.522 -16.030 30.001 1.00 44.34 258 ASP A CA 1
ATOM 2035 C C . ASP A 1 258 ? 0.726 -17.349 30.074 1.00 44.34 258 ASP A C 1
ATOM 2037 O O . ASP A 1 258 ? 0.446 -17.993 29.059 1.00 44.34 258 ASP A O 1
ATOM 2041 N N . ASN A 1 259 ? 0.313 -17.755 31.278 1.00 39.72 259 ASN A N 1
ATOM 2042 C CA . ASN A 1 259 ? -0.538 -18.922 31.470 1.00 39.72 259 ASN A CA 1
ATOM 2043 C C . ASN A 1 259 ? -1.993 -18.658 31.047 1.00 39.72 259 ASN A C 1
ATOM 2045 O O . ASN A 1 259 ? -2.632 -19.544 30.483 1.00 39.72 259 ASN A O 1
ATOM 2049 N N . VAL A 1 260 ? -2.507 -17.445 31.254 1.00 44.41 260 VAL A N 1
ATOM 2050 C CA . VAL A 1 260 ? -3.918 -17.063 31.081 1.00 44.41 260 VAL A CA 1
ATOM 2051 C C . VAL A 1 260 ? -4.343 -17.053 29.610 1.00 44.41 260 VAL A C 1
ATOM 2053 O O . VAL A 1 260 ? -5.415 -17.561 29.299 1.00 44.41 260 VAL A O 1
ATOM 2056 N N . GLN A 1 261 ? -3.509 -16.580 28.676 1.00 49.38 261 GLN A N 1
ATOM 2057 C CA . GLN A 1 261 ? -3.857 -16.617 27.241 1.00 49.38 261 GLN A CA 1
ATOM 2058 C C . GLN A 1 261 ? -3.864 -18.043 26.676 1.00 49.38 261 GLN A C 1
ATOM 2060 O O . GLN A 1 261 ? -4.757 -18.430 25.922 1.00 49.38 261 GLN A O 1
ATOM 2065 N N . LYS A 1 262 ? -2.880 -18.852 27.076 1.00 44.59 262 LYS A N 1
ATOM 2066 C CA . LYS A 1 262 ? -2.774 -20.252 26.658 1.00 44.59 262 LYS A CA 1
ATOM 2067 C C . LYS A 1 262 ? -3.873 -21.124 27.277 1.00 44.59 262 LYS A C 1
ATOM 2069 O O . LYS A 1 262 ? -4.318 -22.077 26.638 1.00 44.59 262 LYS A O 1
ATOM 2074 N N . LEU A 1 263 ? -4.322 -20.792 28.492 1.00 44.19 263 LEU A N 1
ATOM 2075 C CA . LEU A 1 263 ? -5.499 -21.374 29.149 1.00 44.19 263 LEU A CA 1
ATOM 2076 C C . LEU A 1 263 ? -6.808 -20.932 28.477 1.00 44.19 263 LEU A C 1
ATOM 2078 O O . LEU A 1 263 ? -7.663 -21.785 28.250 1.00 44.19 263 LEU A O 1
ATOM 2082 N N . ALA A 1 264 ? -6.934 -19.660 28.082 1.00 50.84 264 ALA A N 1
ATOM 2083 C CA . ALA A 1 264 ? -8.096 -19.135 27.358 1.00 50.84 264 ALA A CA 1
ATOM 2084 C C . ALA A 1 264 ? -8.311 -19.820 26.001 1.00 50.84 264 ALA A C 1
ATOM 2086 O O . ALA A 1 264 ? -9.445 -20.097 25.625 1.00 50.84 264 ALA A O 1
ATOM 2087 N N . TRP A 1 265 ? -7.230 -20.153 25.285 1.00 53.59 265 TRP A N 1
ATOM 2088 C CA . TRP A 1 265 ? -7.323 -20.924 24.039 1.00 53.59 265 TRP A CA 1
ATOM 2089 C C . TRP A 1 265 ? -7.787 -22.371 24.264 1.00 53.59 265 TRP A C 1
ATOM 2091 O O . TRP A 1 265 ? -8.441 -22.957 23.405 1.00 53.59 265 TRP A O 1
ATOM 2101 N N . LYS A 1 266 ? -7.423 -22.973 25.402 1.00 46.56 266 LYS A N 1
ATOM 2102 C CA . LYS A 1 266 ? -7.591 -24.412 25.640 1.00 46.56 266 LYS A CA 1
ATOM 2103 C C . LYS A 1 266 ? -8.861 -24.807 26.390 1.00 46.56 266 LYS A C 1
ATOM 2105 O O . LYS A 1 266 ? -9.154 -25.999 26.394 1.00 46.56 266 LYS A O 1
ATOM 2110 N N . ASN A 1 267 ? -9.572 -23.891 27.051 1.00 44.78 267 ASN A N 1
ATOM 2111 C CA . ASN A 1 267 ? -10.557 -24.297 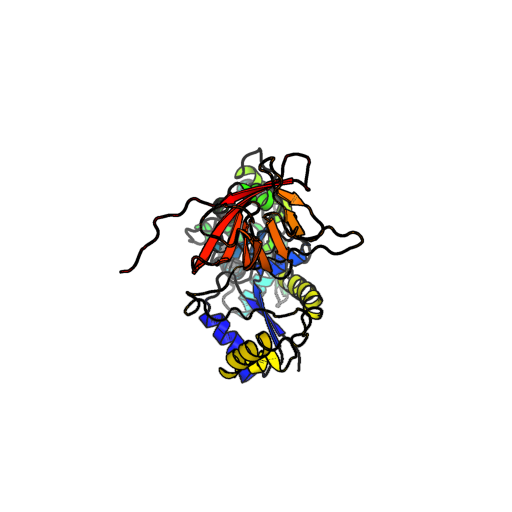28.057 1.00 44.78 267 ASN A CA 1
ATOM 2112 C C . ASN A 1 267 ? -11.886 -23.517 27.991 1.00 44.78 267 ASN A C 1
ATOM 2114 O O . ASN A 1 267 ? -11.909 -22.317 28.251 1.00 44.78 267 ASN A O 1
ATOM 2118 N N . GLU A 1 268 ? -13.010 -24.217 27.764 1.00 47.12 268 GLU A N 1
ATOM 2119 C CA . GLU A 1 268 ? -14.376 -23.694 28.002 1.00 47.12 268 GLU A CA 1
ATOM 2120 C C . GLU A 1 268 ? -14.573 -23.286 29.479 1.00 47.12 268 GLU A C 1
ATOM 2122 O O . GLU A 1 268 ? -15.352 -22.387 29.795 1.00 47.12 268 GLU A O 1
ATOM 2127 N N . GLU A 1 269 ? -13.811 -23.880 30.405 1.00 43.56 269 GLU A N 1
ATOM 2128 C CA . GLU A 1 269 ? -13.805 -23.494 31.822 1.00 43.56 269 GLU A CA 1
ATOM 2129 C C . GLU A 1 269 ? -13.180 -22.117 32.080 1.00 43.56 269 GLU A C 1
ATOM 2131 O O . GLU A 1 269 ? -13.450 -21.526 33.124 1.00 43.56 269 GLU A O 1
ATOM 2136 N N . PHE A 1 270 ? -12.382 -21.568 31.156 1.00 45.56 270 PHE A N 1
ATOM 2137 C CA . PHE A 1 270 ? -11.801 -20.234 31.322 1.00 45.56 270 PHE A CA 1
ATOM 2138 C C . PHE A 1 270 ? -12.878 -19.140 31.270 1.00 45.56 270 PHE A C 1
ATOM 2140 O O . PHE A 1 270 ? -12.828 -18.191 32.048 1.00 45.56 270 PHE A O 1
ATOM 2147 N N . GLU A 1 271 ? -13.917 -19.308 30.443 1.00 45.41 271 GLU A N 1
ATOM 2148 C CA . GLU A 1 271 ? -15.084 -18.413 30.457 1.00 45.41 271 GLU A CA 1
ATOM 2149 C C . GLU A 1 271 ? -15.835 -18.472 31.794 1.00 45.41 271 GLU A C 1
ATOM 2151 O O . GLU A 1 271 ? -16.363 -17.461 32.263 1.00 45.41 271 GLU A O 1
ATOM 2156 N N . LYS A 1 272 ? -15.873 -19.649 32.427 1.00 43.88 272 LYS A N 1
ATOM 2157 C CA . LYS A 1 272 ? -16.506 -19.857 33.732 1.00 43.88 272 LYS A CA 1
ATOM 2158 C C . LYS A 1 272 ? -15.661 -19.275 34.871 1.00 43.88 272 LYS A C 1
ATOM 2160 O O . LYS A 1 272 ? -16.213 -18.587 35.721 1.00 43.88 272 LYS A O 1
ATOM 2165 N N . PHE A 1 273 ? -14.340 -19.454 34.826 1.00 43.81 273 PHE A N 1
ATOM 2166 C CA . PHE A 1 273 ? -13.378 -18.839 35.746 1.00 43.81 273 PHE A CA 1
ATOM 2167 C C . PHE A 1 273 ? -13.413 -17.308 35.666 1.00 43.81 273 PHE A C 1
ATOM 2169 O O . PHE A 1 273 ? -13.510 -16.647 36.694 1.00 43.81 273 PHE A O 1
ATOM 2176 N N . MET A 1 274 ? -13.426 -16.736 34.456 1.00 42.06 274 MET A N 1
ATOM 2177 C CA . MET A 1 274 ? -13.538 -15.286 34.267 1.00 42.06 274 MET A CA 1
ATOM 2178 C C . MET A 1 274 ? -14.878 -14.745 34.778 1.00 42.06 274 MET A C 1
ATOM 2180 O O . MET A 1 274 ? -14.901 -13.668 35.361 1.00 42.06 274 MET A O 1
ATOM 2184 N N . LYS A 1 275 ? -15.985 -15.487 34.617 1.00 42.19 275 LYS A N 1
ATOM 2185 C CA . LYS A 1 275 ? -17.298 -15.129 35.190 1.00 42.19 275 LYS A CA 1
ATOM 2186 C C . LYS A 1 275 ? -17.343 -15.248 36.715 1.00 42.19 275 LYS A C 1
ATOM 2188 O O . LYS A 1 275 ? -18.030 -14.457 37.353 1.00 42.19 275 LYS A O 1
ATOM 2193 N N . GLU A 1 276 ? -16.659 -16.222 37.305 1.00 39.53 276 GLU A N 1
ATOM 2194 C CA . GLU A 1 276 ? -16.590 -16.388 38.761 1.00 39.53 276 GLU A CA 1
ATOM 2195 C C . GLU A 1 276 ? -15.684 -15.323 39.403 1.00 39.53 276 GLU A C 1
ATOM 2197 O O . GLU A 1 276 ? -16.104 -14.718 40.389 1.00 39.53 276 GLU A O 1
ATOM 2202 N N . GLU A 1 277 ? -14.536 -14.983 38.798 1.00 38.31 277 GLU A N 1
ATOM 2203 C CA . GLU A 1 277 ? -13.655 -13.919 39.311 1.00 38.31 277 GLU A CA 1
ATOM 2204 C C . GLU A 1 277 ? -14.162 -12.493 39.056 1.00 38.31 277 GLU A C 1
ATOM 2206 O O . GLU A 1 277 ? -13.946 -11.611 39.880 1.00 38.31 277 GLU A O 1
ATOM 2211 N N . LEU A 1 278 ? -14.916 -12.236 37.978 1.00 39.50 278 LEU A N 1
ATOM 2212 C CA . LEU A 1 278 ? -15.594 -10.936 37.829 1.00 39.50 278 LEU A CA 1
ATOM 2213 C C . LEU A 1 278 ? -16.632 -10.702 38.942 1.00 39.50 278 LEU A C 1
ATOM 2215 O O . LEU A 1 278 ? -16.927 -9.559 39.293 1.00 39.50 278 LEU A O 1
ATOM 2219 N N . ASN A 1 279 ? -17.203 -11.785 39.481 1.00 37.03 279 ASN A N 1
ATOM 2220 C CA . ASN A 1 279 ? -18.229 -11.741 40.518 1.00 37.03 279 ASN A CA 1
ATOM 2221 C C . ASN A 1 279 ? -17.635 -11.695 41.938 1.00 37.03 279 ASN A C 1
ATOM 2223 O O . ASN A 1 279 ? -18.222 -11.056 42.817 1.00 37.03 279 ASN A O 1
ATOM 2227 N N . SER A 1 280 ? -16.459 -12.283 42.188 1.00 33.19 280 SER A N 1
ATOM 2228 C CA . SER A 1 280 ? -15.725 -12.083 43.442 1.00 33.19 280 SER A CA 1
ATOM 2229 C C . SER A 1 280 ? -14.915 -10.791 43.396 1.00 33.19 280 SER A C 1
ATOM 2231 O O . SER A 1 280 ? -13.872 -10.711 42.774 1.00 33.19 280 SER A O 1
ATOM 2233 N N . HIS A 1 281 ? -15.374 -9.756 44.103 1.00 36.81 281 HIS A N 1
ATOM 2234 C CA . HIS A 1 281 ? -14.720 -8.445 44.215 1.00 36.81 281 HIS A CA 1
ATOM 2235 C C . HIS A 1 281 ? -13.333 -8.490 44.910 1.00 36.81 281 HIS A C 1
ATOM 2237 O O . HIS A 1 281 ? -13.145 -7.912 45.983 1.00 36.81 281 HIS A O 1
ATOM 2243 N N . LYS A 1 282 ? -12.339 -9.163 44.326 1.00 31.81 282 LYS A N 1
ATOM 2244 C CA . LYS A 1 282 ? -10.937 -9.129 44.748 1.00 31.81 282 LYS A CA 1
ATOM 2245 C C . LYS A 1 282 ? -10.100 -8.477 43.658 1.00 31.81 282 LYS A C 1
ATOM 2247 O O . LYS A 1 282 ? -9.608 -9.125 42.752 1.00 31.81 282 LYS A O 1
ATOM 2252 N N . THR A 1 283 ? -9.977 -7.161 43.788 1.00 33.03 283 THR A N 1
ATOM 2253 C CA . THR A 1 283 ? -8.829 -6.319 43.420 1.00 33.03 283 THR A CA 1
ATOM 2254 C C . THR A 1 283 ? -7.804 -6.936 42.451 1.00 33.03 283 THR A C 1
ATOM 2256 O O . THR A 1 283 ? -6.648 -7.148 42.804 1.00 33.03 283 THR A O 1
ATOM 2259 N N . LEU A 1 284 ? -8.209 -7.175 41.205 1.00 31.28 284 LEU A N 1
ATOM 2260 C CA . LEU A 1 284 ? -7.294 -7.225 40.070 1.00 31.28 284 LEU A CA 1
ATOM 2261 C C . LEU A 1 284 ? -7.350 -5.846 39.421 1.00 31.28 284 LEU A C 1
ATOM 2263 O O . LEU A 1 284 ? -8.378 -5.425 38.887 1.00 31.28 284 LEU A O 1
ATOM 2267 N N . GLU A 1 285 ? -6.257 -5.101 39.556 1.00 28.59 285 GLU A N 1
ATOM 2268 C CA . GLU A 1 285 ? -6.061 -3.847 38.844 1.00 28.59 285 GLU A CA 1
ATOM 2269 C C . GLU A 1 285 ? -6.279 -4.080 37.344 1.00 28.59 285 GLU A C 1
ATOM 2271 O O . GLU A 1 285 ? -5.576 -4.863 36.710 1.00 28.59 285 GLU A O 1
ATOM 2276 N N . LYS A 1 286 ? -7.319 -3.417 36.825 1.00 32.41 286 LYS A N 1
ATOM 2277 C CA . LYS A 1 286 ? -7.578 -3.047 35.428 1.00 32.41 286 LYS A CA 1
ATOM 2278 C C . LYS A 1 286 ? -6.493 -3.507 34.448 1.00 32.41 286 LYS A C 1
ATOM 2280 O O . LYS A 1 286 ? -5.513 -2.795 34.296 1.00 32.41 286 LYS A O 1
ATOM 2285 N N . ASN A 1 287 ? -6.703 -4.636 33.768 1.00 27.70 287 ASN A N 1
ATOM 2286 C CA . ASN A 1 287 ? -6.098 -4.978 32.472 1.00 27.70 287 ASN A CA 1
ATOM 2287 C C . ASN A 1 287 ? -6.714 -6.290 31.949 1.00 27.70 287 ASN A C 1
ATOM 2289 O O . ASN A 1 287 ? -6.159 -7.371 32.127 1.00 27.70 287 ASN A O 1
ATOM 2293 N N . VAL A 1 288 ? -7.882 -6.204 31.305 1.00 27.53 288 VAL A N 1
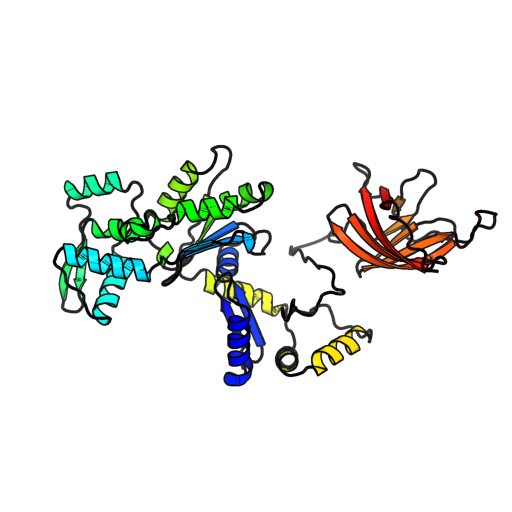ATOM 2294 C CA . VAL A 1 288 ? -8.465 -7.321 30.543 1.00 27.53 288 VAL A CA 1
ATOM 2295 C C . VAL A 1 288 ? -8.355 -6.970 29.063 1.00 27.53 288 VAL A C 1
ATOM 2297 O O . VAL A 1 288 ? -8.963 -6.004 28.610 1.00 27.53 288 VAL A O 1
ATOM 2300 N N . LEU A 1 289 ? -7.552 -7.732 28.320 1.00 29.69 289 LEU A N 1
ATOM 2301 C CA . LEU A 1 289 ? -7.403 -7.601 26.872 1.00 29.69 289 LEU A CA 1
ATOM 2302 C C . LEU A 1 289 ? -8.336 -8.608 26.194 1.00 29.69 289 LEU A C 1
ATOM 2304 O O . LEU A 1 289 ? -8.288 -9.810 26.459 1.00 29.69 289 LEU A O 1
ATOM 2308 N N . VAL A 1 290 ? -9.210 -8.073 25.347 1.00 27.70 290 VAL A N 1
ATOM 2309 C CA . VAL A 1 290 ? -10.214 -8.786 24.560 1.00 27.70 290 VAL A CA 1
ATOM 2310 C C . VAL A 1 290 ? -9.514 -9.639 23.500 1.00 27.70 290 VAL A C 1
ATOM 2312 O O . VAL A 1 290 ? -8.942 -9.118 22.546 1.00 27.70 290 VAL A O 1
ATOM 2315 N N . LEU A 1 291 ? -9.596 -10.965 23.629 1.00 28.47 291 LEU A N 1
ATOM 2316 C CA . LEU A 1 291 ? -9.522 -11.852 22.471 1.00 28.47 291 LEU A CA 1
ATOM 2317 C C . LEU A 1 291 ? -10.833 -11.671 21.703 1.00 28.47 291 LEU A C 1
ATOM 2319 O O . LEU A 1 291 ? -11.902 -11.992 22.219 1.00 28.47 291 LEU A O 1
ATOM 2323 N N . GLN A 1 292 ? -10.773 -11.152 20.476 1.00 27.59 292 GLN A N 1
ATOM 2324 C CA . GLN A 1 292 ? -11.928 -11.106 19.582 1.00 27.59 292 GLN A CA 1
ATOM 2325 C C . GLN A 1 292 ? -12.268 -12.543 19.131 1.00 27.59 292 GLN A C 1
ATOM 2327 O O . GLN A 1 292 ? -11.913 -12.984 18.038 1.00 27.59 292 GLN A O 1
ATOM 2332 N N . MET A 1 293 ? -12.940 -13.297 20.005 1.00 23.92 293 MET A N 1
ATOM 2333 C CA . MET A 1 293 ? -13.555 -14.590 19.723 1.00 23.92 293 MET A CA 1
ATOM 2334 C C . MET A 1 293 ? -15.087 -14.447 19.698 1.00 23.92 293 MET A C 1
ATOM 2336 O O . MET A 1 293 ? -15.743 -14.229 20.705 1.00 23.92 293 MET A O 1
ATOM 2340 N N . SER A 1 294 ? -15.638 -14.653 18.497 1.00 29.48 294 SER A N 1
ATOM 2341 C CA . SER A 1 294 ? -17.051 -14.910 18.161 1.00 29.48 294 SER A CA 1
ATOM 2342 C C . SER A 1 294 ? -18.060 -13.740 18.229 1.00 29.48 294 SER A C 1
ATOM 2344 O O . SER A 1 294 ? -18.624 -13.406 19.261 1.00 29.48 294 SER A O 1
ATOM 2346 N N . GLU A 1 295 ? -18.422 -13.211 17.055 1.00 30.11 295 GLU A N 1
ATOM 2347 C CA . GLU A 1 295 ? -19.658 -12.428 16.854 1.00 30.11 295 GLU A CA 1
ATOM 2348 C C . GLU A 1 295 ? -20.891 -13.307 16.557 1.00 30.11 295 GLU A C 1
ATOM 2350 O O . GLU A 1 295 ? -21.989 -12.801 16.355 1.00 30.11 295 GLU A O 1
ATOM 2355 N N . SER A 1 296 ? -20.771 -14.638 16.554 1.00 28.23 296 SER A N 1
ATOM 2356 C CA . SER A 1 296 ? -21.898 -15.528 16.231 1.00 28.23 296 SER A CA 1
ATOM 2357 C C . SER A 1 296 ? -22.655 -16.091 17.441 1.00 28.23 296 SER A C 1
ATOM 2359 O O . SER A 1 296 ? -23.614 -16.837 17.247 1.00 28.23 296 SER A O 1
ATOM 2361 N N . ARG A 1 297 ? -22.312 -15.704 18.680 1.00 29.17 297 ARG A N 1
ATOM 2362 C CA . ARG A 1 297 ? -23.129 -16.008 19.878 1.00 29.17 297 ARG A CA 1
ATOM 2363 C C . ARG A 1 297 ? -23.356 -14.846 20.856 1.00 29.17 297 ARG A C 1
ATOM 2365 O O . ARG A 1 297 ? -24.147 -15.014 21.776 1.00 29.17 297 ARG A O 1
ATOM 2372 N N . MET A 1 298 ? -22.800 -13.655 20.618 1.00 30.36 298 MET A N 1
ATOM 2373 C CA . MET A 1 298 ? -23.041 -12.457 21.444 1.00 30.36 298 MET A CA 1
ATOM 2374 C C . MET A 1 298 ? -24.144 -11.545 20.880 1.00 30.36 298 MET A C 1
ATOM 2376 O O . MET A 1 298 ? -23.948 -10.354 20.667 1.00 30.36 298 MET A O 1
ATOM 2380 N N . LYS A 1 299 ? -25.342 -12.093 20.641 1.00 27.11 299 LYS A N 1
ATOM 2381 C CA . LYS A 1 299 ? -26.569 -11.276 20.569 1.00 27.11 299 LYS A CA 1
ATOM 2382 C C . LYS A 1 299 ? -27.299 -11.374 21.900 1.00 27.11 299 LYS A C 1
ATOM 2384 O O . LYS A 1 299 ? -28.322 -12.046 21.986 1.00 27.11 299 LYS A O 1
ATOM 2389 N N . LYS A 1 300 ? -26.709 -10.768 22.925 1.00 28.33 300 LYS A N 1
ATOM 2390 C CA . LYS A 1 300 ? -27.327 -10.276 24.164 1.00 28.33 300 LYS A CA 1
ATOM 2391 C C . LYS A 1 300 ? -26.176 -9.868 25.074 1.00 28.33 300 LYS A C 1
ATOM 2393 O O . LYS A 1 300 ? -25.348 -10.707 25.399 1.00 28.33 300 LYS A O 1
ATOM 2398 N N . ASP A 1 301 ? -26.155 -8.584 25.403 1.00 30.80 301 ASP A N 1
ATOM 2399 C CA . ASP A 1 301 ? -25.309 -7.959 26.418 1.00 30.80 301 ASP A CA 1
ATOM 2400 C C . ASP A 1 301 ? -23.811 -7.905 26.079 1.00 30.80 301 ASP A C 1
ATOM 2402 O O . ASP A 1 301 ? -23.119 -8.903 26.198 1.00 30.80 301 ASP A O 1
ATOM 2406 N N . ILE A 1 302 ? -23.325 -6.731 25.651 1.00 24.83 302 ILE A N 1
ATOM 2407 C CA . ILE A 1 302 ? -22.039 -6.094 26.022 1.00 24.83 302 ILE A CA 1
ATOM 2408 C C . ILE A 1 302 ? -21.970 -4.737 25.291 1.00 24.83 302 ILE A C 1
ATOM 2410 O O . ILE A 1 302 ? -22.013 -4.669 24.063 1.00 24.83 302 ILE A O 1
ATOM 2414 N N . GLY A 1 303 ? -21.908 -3.650 26.067 1.00 23.77 303 GLY A N 1
ATOM 2415 C CA . GLY A 1 303 ? -21.714 -2.280 25.591 1.00 23.77 303 GLY A CA 1
ATOM 2416 C C . GLY A 1 303 ? -20.258 -1.992 25.208 1.00 23.77 303 GLY A C 1
ATOM 2417 O O . GLY A 1 303 ? -19.325 -2.572 25.761 1.00 23.77 303 GLY A O 1
ATOM 2418 N N . TYR A 1 304 ? -20.081 -1.095 24.240 1.00 23.38 304 TYR A N 1
ATOM 2419 C CA . TYR A 1 304 ? -18.794 -0.614 23.736 1.00 23.38 304 TYR A CA 1
ATOM 2420 C C . TYR A 1 304 ? -18.027 0.186 24.807 1.00 23.38 304 TYR A C 1
ATOM 2422 O O . TYR A 1 304 ? -18.609 1.026 25.489 1.00 23.38 304 TYR A O 1
ATOM 2430 N N . LEU A 1 305 ? -16.710 -0.025 24.923 1.00 24.19 305 LEU A N 1
ATOM 2431 C CA . LEU A 1 305 ? -15.810 0.745 25.793 1.00 24.19 305 LEU A CA 1
ATOM 2432 C C . LEU A 1 305 ? -14.654 1.311 24.951 1.00 24.19 305 LEU A C 1
ATOM 2434 O O . LEU A 1 305 ? -13.808 0.570 24.456 1.00 24.19 305 LEU A O 1
ATOM 2438 N N . GLN A 1 306 ? -14.654 2.633 24.773 1.00 23.28 306 GLN A N 1
ATOM 2439 C CA . GLN A 1 306 ? -13.649 3.425 24.059 1.00 23.28 306 GLN A CA 1
ATOM 2440 C C . GLN A 1 306 ? -12.608 3.930 25.077 1.00 23.28 306 GLN A C 1
ATOM 2442 O O . GLN A 1 306 ? -12.980 4.532 26.083 1.00 23.28 306 GLN A O 1
ATOM 2447 N N . ILE A 1 307 ? -11.311 3.686 24.849 1.00 25.66 307 ILE A N 1
ATOM 2448 C CA . ILE A 1 307 ? -10.219 4.227 25.680 1.00 25.66 307 ILE A CA 1
ATOM 2449 C C . ILE A 1 307 ? -9.416 5.223 24.838 1.00 25.66 307 ILE A C 1
ATOM 2451 O O . ILE A 1 307 ? -8.725 4.833 23.900 1.00 25.66 307 ILE A O 1
ATOM 2455 N N . LEU A 1 308 ? -9.498 6.505 25.196 1.00 24.19 308 LEU A N 1
ATOM 2456 C CA . LEU A 1 308 ? -8.602 7.562 24.725 1.00 24.19 308 LEU A CA 1
ATOM 2457 C C . LEU A 1 308 ? -7.340 7.581 25.600 1.00 24.19 308 LEU A C 1
ATOM 2459 O O . LEU A 1 308 ? -7.424 7.644 26.827 1.00 24.19 308 LEU A O 1
ATOM 2463 N N . SER A 1 309 ? -6.165 7.547 24.970 1.00 23.50 309 SER A N 1
ATOM 2464 C CA . SER A 1 309 ? -4.871 7.747 25.626 1.00 23.50 309 SER A CA 1
ATOM 2465 C C . SER A 1 309 ? -4.366 9.172 25.401 1.00 23.50 309 SER A C 1
ATOM 2467 O O . SER A 1 309 ? -4.185 9.565 24.251 1.00 23.50 309 SER A O 1
ATOM 2469 N N . THR A 1 310 ? -3.991 9.887 26.462 1.00 24.38 310 THR A N 1
ATOM 2470 C CA . THR A 1 310 ? -2.925 10.900 26.387 1.00 24.38 310 THR A CA 1
ATOM 2471 C C . THR A 1 310 ? -2.116 10.902 27.677 1.00 24.38 310 THR A C 1
ATOM 2473 O O . THR A 1 310 ? -2.648 11.070 28.773 1.00 24.38 310 THR A O 1
ATOM 2476 N N . SER A 1 311 ? -0.811 10.702 27.528 1.00 25.98 311 SER A N 1
ATOM 2477 C CA . SER A 1 311 ? 0.207 10.790 28.568 1.00 25.98 311 SER A CA 1
ATOM 2478 C C . SER A 1 311 ? 0.585 12.243 28.872 1.00 25.98 311 SER A C 1
ATOM 2480 O O . SER A 1 311 ? 0.888 12.987 27.941 1.00 25.98 311 SER A O 1
ATOM 2482 N N . GLY A 1 312 ? 0.723 12.581 30.158 1.00 24.50 312 GLY A N 1
ATOM 2483 C CA . GLY A 1 312 ? 1.696 13.583 30.609 1.00 24.50 312 GLY A CA 1
ATOM 2484 C C . GLY A 1 312 ? 1.148 14.811 31.337 1.00 24.50 312 GLY A C 1
ATOM 2485 O O . GLY A 1 312 ? 1.020 15.870 30.743 1.00 24.50 312 GLY A O 1
ATOM 2486 N N . ASP A 1 313 ? 1.004 14.652 32.654 1.00 25.61 313 ASP A N 1
ATOM 2487 C CA . ASP A 1 313 ? 1.117 15.663 33.715 1.00 25.61 313 ASP A CA 1
ATOM 2488 C C . ASP A 1 313 ? -0.028 16.671 34.000 1.00 25.61 313 ASP A C 1
ATOM 2490 O O . ASP A 1 313 ? -0.183 17.706 33.362 1.00 25.61 313 ASP A O 1
ATOM 2494 N N . LYS A 1 314 ? -0.659 16.399 35.159 1.00 29.56 314 LYS A N 1
ATOM 2495 C CA . LYS A 1 314 ? -1.237 17.309 36.172 1.00 29.56 314 LYS A CA 1
ATOM 2496 C C . LYS A 1 314 ? -2.611 17.939 35.906 1.00 29.56 314 LYS A C 1
ATOM 2498 O O . LYS A 1 314 ? -2.719 19.027 35.359 1.00 29.56 314 LYS A O 1
ATOM 2503 N N . GLY A 1 315 ? -3.622 17.322 36.528 1.00 26.19 315 GLY A N 1
ATOM 2504 C CA . GLY A 1 315 ? -4.895 17.950 36.897 1.00 26.19 315 GLY A CA 1
ATOM 2505 C C . GLY A 1 315 ? -6.111 17.205 36.352 1.00 26.19 315 GLY A C 1
ATOM 2506 O O . GLY A 1 315 ? -6.373 17.279 35.167 1.00 26.19 315 GLY A O 1
ATOM 2507 N N . ASP A 1 316 ? -6.784 16.445 37.217 1.00 33.75 316 ASP A N 1
ATOM 2508 C CA . ASP A 1 316 ? -8.235 16.165 37.319 1.00 33.75 316 ASP A CA 1
ATOM 2509 C C . ASP A 1 316 ? -9.223 16.284 36.117 1.00 33.75 316 ASP A C 1
ATOM 2511 O O . ASP A 1 316 ? -10.415 16.452 36.351 1.00 33.75 316 ASP A O 1
ATOM 2515 N N . ASP A 1 317 ? -8.813 16.129 34.852 1.00 31.70 317 ASP A N 1
ATOM 2516 C CA . ASP A 1 317 ? -9.688 16.397 33.685 1.00 31.70 317 ASP A CA 1
ATOM 2517 C C . ASP A 1 317 ? -10.078 15.172 32.819 1.00 31.70 317 ASP A C 1
ATOM 2519 O O . ASP A 1 317 ? -10.688 15.332 31.766 1.00 31.70 317 ASP A O 1
ATOM 2523 N N . ASN A 1 318 ? -9.830 13.931 33.264 1.00 37.44 318 ASN A N 1
ATOM 2524 C CA . ASN A 1 318 ? -10.220 12.704 32.528 1.00 37.44 318 ASN A CA 1
ATOM 2525 C C . ASN A 1 318 ? -11.413 11.950 33.138 1.00 37.44 318 ASN A C 1
ATOM 2527 O O . ASN A 1 318 ? -11.493 10.721 33.115 1.00 37.44 318 ASN A O 1
ATOM 2531 N N . ILE A 1 319 ? -12.366 12.693 33.686 1.00 46.88 319 ILE A N 1
ATOM 2532 C CA . ILE A 1 319 ? -13.654 12.167 34.122 1.00 46.88 319 ILE A CA 1
ATOM 2533 C C . ILE A 1 319 ? -14.697 12.714 33.143 1.00 46.88 319 ILE A C 1
ATOM 2535 O O . ILE A 1 319 ? -14.761 13.927 32.950 1.00 46.88 319 ILE A O 1
ATOM 2539 N N . LEU A 1 320 ? -15.492 11.837 32.504 1.00 56.59 320 LEU A N 1
ATOM 2540 C CA . LEU A 1 320 ? -16.626 12.252 31.664 1.00 56.59 320 LEU A CA 1
ATOM 2541 C C . LEU A 1 320 ? -17.361 13.403 32.369 1.00 56.59 320 LEU A C 1
ATOM 2543 O O . LEU A 1 320 ? -17.683 13.238 33.547 1.00 56.59 320 LEU A O 1
ATOM 2547 N N . PRO A 1 321 ? -17.648 14.543 31.709 1.00 70.00 321 PRO A N 1
ATOM 2548 C CA . PRO A 1 321 ? -18.169 15.727 32.393 1.00 70.00 321 PRO A CA 1
ATOM 2549 C C . PRO A 1 321 ? -19.430 15.448 33.217 1.00 70.00 321 PRO A C 1
ATOM 2551 O O . PRO A 1 321 ? -19.726 16.172 34.159 1.00 70.00 321 PRO A O 1
ATOM 2554 N N . ILE A 1 322 ? -20.176 14.397 32.873 1.00 78.81 322 ILE A N 1
ATOM 2555 C CA . ILE A 1 322 ? -21.407 13.990 33.542 1.00 78.81 322 ILE A CA 1
ATOM 2556 C C . ILE A 1 322 ? -21.196 13.181 34.831 1.00 78.81 322 ILE A C 1
ATOM 2558 O O . ILE A 1 322 ? -22.109 13.096 35.646 1.00 78.81 322 ILE A O 1
ATOM 2562 N N . VAL A 1 323 ? -20.009 12.619 35.065 1.00 84.00 323 VAL A N 1
ATOM 2563 C CA . VAL A 1 323 ? -19.703 11.879 36.297 1.00 84.00 323 VAL A CA 1
ATOM 2564 C C . VAL A 1 323 ? -19.668 12.846 37.479 1.00 84.00 323 VAL A C 1
ATOM 2566 O O . VAL A 1 323 ? -19.091 13.938 37.423 1.00 84.00 323 VAL A O 1
ATOM 2569 N N . GLY A 1 324 ? -20.326 12.443 38.559 1.00 85.69 324 GLY A N 1
ATOM 2570 C CA . GLY A 1 324 ? -20.584 13.269 39.730 1.00 85.69 324 GLY A CA 1
ATOM 2571 C C . GLY A 1 324 ? -22.030 13.158 40.201 1.00 85.69 324 GLY A C 1
ATOM 2572 O O . GLY A 1 324 ? -22.842 12.419 39.642 1.00 85.69 324 GLY A O 1
ATOM 2573 N N . THR A 1 325 ? -22.344 13.902 41.260 1.00 87.81 325 THR A N 1
ATOM 2574 C CA . THR A 1 325 ? -23.702 13.971 41.798 1.00 87.81 325 THR A CA 1
ATOM 2575 C C . THR A 1 325 ? -24.423 15.212 41.295 1.00 87.81 325 THR A C 1
ATOM 2577 O O . THR A 1 325 ? -23.886 16.318 41.326 1.00 87.81 325 THR A O 1
ATOM 2580 N N . TRP A 1 326 ? -25.670 15.028 40.887 1.00 89.12 326 TRP A N 1
ATOM 2581 C CA . TRP A 1 326 ? -26.539 16.026 40.290 1.00 89.12 326 TRP A CA 1
ATOM 2582 C C . TRP A 1 326 ? -27.843 16.066 41.066 1.00 89.12 326 TRP A C 1
ATOM 2584 O O . TRP A 1 326 ? -28.565 15.078 41.131 1.00 89.12 326 TRP A O 1
ATOM 2594 N N . THR A 1 327 ? -28.167 17.204 41.667 1.00 87.62 327 THR A N 1
ATOM 2595 C CA . THR A 1 327 ? -29.440 17.379 42.386 1.00 87.62 327 THR A CA 1
ATOM 2596 C C . THR A 1 327 ? -30.350 18.281 41.578 1.00 87.62 327 THR A C 1
ATOM 2598 O O . THR A 1 327 ? -29.843 19.185 40.918 1.00 87.62 327 THR A O 1
ATOM 2601 N N . LEU A 1 328 ? -31.663 18.051 41.618 1.00 80.31 328 LEU A N 1
ATOM 2602 C CA . LEU A 1 328 ? -32.652 18.871 40.917 1.00 80.31 328 LEU A CA 1
ATOM 2603 C C . LEU A 1 328 ? -33.205 19.975 41.844 1.00 80.31 328 LEU A C 1
ATOM 2605 O O . LEU A 1 328 ? -34.037 19.697 42.714 1.00 80.31 328 LEU A O 1
ATOM 2609 N N . PRO A 1 329 ? -32.727 21.227 41.734 1.00 70.12 329 PRO A N 1
ATOM 2610 C CA . PRO A 1 329 ? -33.400 22.397 42.283 1.00 70.12 329 PRO A CA 1
ATOM 2611 C C . PRO A 1 329 ? -34.721 22.725 41.568 1.00 70.12 329 PRO A C 1
ATOM 2613 O O . PRO A 1 329 ? -35.035 22.224 40.493 1.00 70.12 329 PRO A O 1
ATOM 2616 N N . SER A 1 330 ? -35.510 23.603 42.190 1.00 63.66 330 SER A N 1
ATOM 2617 C CA . SER A 1 330 ? -36.835 24.027 41.715 1.00 63.66 330 SER A CA 1
ATOM 2618 C C . SER A 1 330 ? -36.827 24.827 40.399 1.00 63.66 330 SER A C 1
ATOM 2620 O O . SER A 1 330 ? -37.890 25.236 39.945 1.00 63.66 330 SER A O 1
ATOM 2622 N N . ASP A 1 331 ? -35.657 25.091 39.808 1.00 67.69 331 ASP A N 1
ATOM 2623 C CA . ASP A 1 331 ? -35.460 25.855 38.567 1.00 67.69 331 ASP A CA 1
ATOM 2624 C C . ASP A 1 331 ? -35.424 24.970 37.301 1.00 67.69 331 ASP A C 1
ATOM 2626 O O . ASP A 1 331 ? -35.268 25.490 36.197 1.00 67.69 331 ASP A O 1
ATOM 2630 N N . GLY A 1 332 ? -35.601 23.649 37.442 1.00 71.12 332 GLY A N 1
ATOM 2631 C CA . GLY A 1 332 ? -35.721 22.702 36.326 1.00 71.12 332 GLY A CA 1
ATOM 2632 C C . GLY A 1 332 ? -34.394 22.219 35.728 1.00 71.12 332 GLY A C 1
ATOM 2633 O O . GLY A 1 332 ? -34.413 21.415 34.796 1.00 71.12 332 GLY A O 1
ATOM 2634 N N . TYR A 1 333 ? -33.250 22.655 36.264 1.00 81.94 333 TYR A N 1
ATOM 2635 C CA . TYR A 1 333 ? -31.917 22.190 35.864 1.00 81.94 333 TYR A CA 1
ATOM 2636 C C . TYR A 1 333 ? -31.282 21.385 36.987 1.00 81.94 333 TYR A C 1
ATOM 2638 O O . TYR A 1 333 ? -31.451 21.710 38.156 1.00 81.94 333 TYR A O 1
ATOM 2646 N N . HIS A 1 334 ? -30.489 20.371 36.654 1.00 85.00 334 HIS A N 1
ATOM 2647 C CA . HIS A 1 334 ? -29.709 19.666 37.658 1.00 85.00 334 HIS A CA 1
ATOM 2648 C C . HIS A 1 334 ? -28.395 20.401 37.912 1.00 85.00 334 HIS A C 1
ATOM 2650 O O . HIS A 1 334 ? -27.684 20.767 36.977 1.00 85.00 334 HIS A O 1
ATOM 2656 N N . THR A 1 335 ? -28.067 20.608 39.186 1.00 85.44 335 THR A N 1
ATOM 2657 C CA . THR A 1 335 ? -26.837 21.287 39.610 1.00 85.44 335 THR A CA 1
ATOM 2658 C C . THR A 1 335 ? -25.896 20.301 40.289 1.00 85.44 335 THR A C 1
ATOM 2660 O O . THR A 1 335 ? -26.340 19.461 41.085 1.00 85.44 335 THR A O 1
ATOM 2663 N N . ARG A 1 336 ? -24.598 20.412 39.986 1.00 85.50 336 ARG A N 1
ATOM 2664 C CA . ARG A 1 336 ? -23.549 19.582 40.586 1.00 85.50 336 ARG A CA 1
ATOM 2665 C C . ARG A 1 336 ? -23.521 19.763 42.109 1.00 85.50 336 ARG A C 1
ATOM 2667 O O . ARG A 1 336 ? -23.571 20.883 42.613 1.00 85.50 336 ARG A O 1
ATOM 2674 N N . SER A 1 337 ? -23.444 18.655 42.836 1.00 81.81 337 SER A N 1
ATOM 2675 C CA . SER A 1 337 ? -23.412 18.581 44.299 1.00 81.81 337 SER A CA 1
ATOM 2676 C C . SER A 1 337 ? -22.330 17.597 44.751 1.00 81.81 337 SER A C 1
ATOM 2678 O O . SER A 1 337 ? -21.899 16.741 43.982 1.00 81.81 337 SER A O 1
ATOM 2680 N N . ASN A 1 338 ? -21.917 17.692 46.016 1.00 79.38 338 ASN A N 1
ATOM 2681 C CA . ASN A 1 338 ? -20.999 16.728 46.630 1.00 79.38 338 ASN A CA 1
ATOM 2682 C C . ASN A 1 338 ? -21.706 15.428 47.056 1.00 79.38 338 ASN A C 1
ATOM 2684 O O . ASN A 1 338 ? -21.037 14.429 47.298 1.00 79.38 338 ASN A O 1
ATOM 2688 N N . ALA A 1 339 ? -23.037 15.451 47.198 1.00 82.81 339 ALA A N 1
ATOM 2689 C CA . ALA A 1 339 ? -23.841 14.298 47.603 1.00 82.81 339 ALA A CA 1
ATOM 2690 C C . ALA A 1 339 ? -25.319 14.455 47.207 1.00 82.81 339 ALA A C 1
ATOM 2692 O O . ALA A 1 339 ? -25.807 15.570 46.973 1.00 82.81 339 ALA A O 1
ATOM 2693 N N . LEU A 1 340 ? -26.042 13.330 47.170 1.00 84.19 340 LEU A N 1
ATOM 2694 C CA . LEU A 1 340 ? -27.490 13.308 46.983 1.00 84.19 340 LEU A CA 1
ATOM 2695 C C . LEU A 1 340 ? -28.163 13.849 48.252 1.00 84.19 340 LEU A C 1
ATOM 2697 O O . LEU A 1 340 ? -27.901 13.384 49.361 1.00 84.19 340 LEU A O 1
ATOM 2701 N N . LEU A 1 341 ? -29.027 14.852 48.100 1.00 81.56 341 LEU A N 1
ATOM 2702 C CA . LEU A 1 341 ? -29.697 15.496 49.230 1.00 81.56 341 LEU A CA 1
ATOM 2703 C C . LEU A 1 341 ? -30.908 14.676 49.684 1.00 81.56 341 LEU A C 1
ATOM 2705 O O . LEU A 1 341 ? -31.709 14.217 48.872 1.00 81.56 341 LEU A O 1
ATOM 2709 N N . SER A 1 342 ? -31.084 14.531 50.999 1.00 77.44 342 SER A N 1
ATOM 2710 C CA . SER A 1 342 ? -32.126 13.670 51.576 1.00 77.44 342 SER A CA 1
ATOM 2711 C C . SER A 1 342 ? -33.554 14.066 51.179 1.00 77.44 342 SER A C 1
ATOM 2713 O O . SER A 1 342 ? -34.429 13.204 51.141 1.00 77.44 342 SER A O 1
ATOM 2715 N N . ASN A 1 343 ? -33.781 15.334 50.832 1.00 79.94 343 ASN A N 1
ATOM 2716 C CA . ASN A 1 343 ? -35.085 15.919 50.522 1.00 79.94 343 ASN A CA 1
ATOM 2717 C C . ASN A 1 343 ? -35.270 16.340 49.049 1.00 79.94 343 ASN A C 1
ATOM 2719 O O . ASN A 1 343 ? -36.178 17.125 48.770 1.00 79.94 343 ASN A O 1
ATOM 2723 N N . LYS A 1 344 ? -34.418 15.879 48.121 1.00 80.69 344 LYS A N 1
ATOM 2724 C CA . LYS A 1 344 ? -34.510 16.215 46.688 1.00 80.69 344 LYS A CA 1
ATOM 2725 C C . LYS A 1 344 ? -34.251 15.008 45.791 1.00 80.69 344 LYS A C 1
ATOM 2727 O O . LYS A 1 344 ? -33.507 14.104 46.170 1.00 80.69 344 LYS A O 1
ATOM 2732 N N . SER A 1 345 ? -34.807 15.052 44.580 1.00 83.75 345 SER A N 1
ATOM 2733 C CA . SER A 1 345 ? -34.445 14.127 43.506 1.00 83.75 345 SER A CA 1
ATOM 2734 C C . SER A 1 345 ? -33.071 14.454 42.923 1.00 83.75 345 SER A C 1
ATOM 2736 O O . SER A 1 345 ? -32.601 15.599 42.987 1.00 83.75 345 SER A O 1
ATOM 2738 N N . GLY A 1 346 ? -32.430 13.455 42.329 1.00 89.00 346 GLY A N 1
ATOM 2739 C CA . GLY A 1 346 ? -31.138 13.630 41.685 1.00 89.00 346 GLY A CA 1
ATOM 2740 C C . GLY A 1 346 ? -30.573 12.349 41.092 1.00 89.00 346 GLY A C 1
ATOM 2741 O O . GLY A 1 346 ? -31.137 11.271 41.257 1.00 89.00 346 GLY A O 1
ATOM 2742 N N . TYR A 1 347 ? -29.427 12.494 40.440 1.00 89.81 347 TYR A N 1
ATOM 2743 C CA . TYR A 1 347 ? -28.670 11.420 39.817 1.00 89.81 347 TYR A CA 1
ATOM 2744 C C . TYR A 1 347 ? -27.239 11.415 40.337 1.00 89.81 347 TYR A C 1
ATOM 2746 O O . TYR A 1 347 ? -26.628 12.470 40.505 1.00 89.81 347 TYR A O 1
ATOM 2754 N N . GLU A 1 348 ? -26.678 10.237 40.552 1.00 89.69 348 GLU A N 1
ATOM 2755 C CA . GLU A 1 348 ? -25.251 10.060 40.794 1.00 89.69 348 GLU A CA 1
ATOM 2756 C C . GLU A 1 348 ? -24.686 9.129 39.725 1.00 89.69 348 GLU A C 1
ATOM 2758 O O . GLU A 1 348 ? -25.055 7.957 39.653 1.00 89.69 348 GLU A O 1
ATOM 2763 N N . PHE A 1 349 ? -23.795 9.662 38.892 1.00 85.12 349 PHE A N 1
ATOM 2764 C CA . PHE A 1 349 ? -23.067 8.897 37.884 1.00 85.12 349 PHE A CA 1
ATOM 2765 C C . PHE A 1 349 ? -21.662 8.639 38.405 1.00 85.12 349 PHE A C 1
ATOM 2767 O O . PHE A 1 349 ? -20.893 9.582 38.612 1.00 85.12 349 PHE A O 1
ATOM 2774 N N . LYS A 1 350 ? -21.320 7.372 38.624 1.00 80.25 350 LYS A N 1
ATOM 2775 C CA . LYS A 1 350 ? -19.985 6.963 39.066 1.00 80.25 350 LYS A CA 1
ATOM 2776 C C . LYS A 1 350 ? -19.142 6.537 37.872 1.00 80.25 350 LYS A C 1
ATOM 2778 O O . LYS A 1 350 ? -19.656 5.998 36.894 1.00 80.25 350 LYS A O 1
ATOM 2783 N N . SER A 1 351 ? -17.834 6.764 37.963 1.00 71.56 351 SER A N 1
ATOM 2784 C CA . SER A 1 351 ? -16.869 6.424 36.910 1.00 71.56 351 SER A CA 1
ATOM 2785 C C . SER A 1 351 ? -16.724 4.918 36.658 1.00 71.56 351 SER A C 1
ATOM 2787 O O . SER A 1 351 ? -16.147 4.533 35.647 1.00 71.56 351 SER A O 1
ATOM 2789 N N . ASP A 1 352 ? -17.246 4.070 37.549 1.00 67.44 352 ASP A N 1
ATOM 2790 C CA . ASP A 1 352 ? -17.299 2.610 37.414 1.00 67.44 352 ASP A CA 1
ATOM 2791 C C . ASP A 1 352 ? -18.575 2.106 36.707 1.00 67.44 352 ASP A C 1
ATOM 2793 O O . ASP A 1 352 ? -18.830 0.905 36.699 1.00 67.44 352 ASP A O 1
ATOM 2797 N N . GLY A 1 353 ? -19.388 3.005 36.134 1.00 70.94 353 GLY A N 1
ATOM 2798 C CA . GLY A 1 353 ? -20.637 2.660 35.442 1.00 70.94 353 GLY A CA 1
ATOM 2799 C C . GLY A 1 353 ? -21.837 2.464 36.374 1.00 70.94 353 GLY A C 1
ATOM 2800 O O . GLY A 1 353 ? -22.947 2.210 35.902 1.00 70.94 353 GLY A O 1
ATOM 2801 N N . LYS A 1 354 ? -21.664 2.621 37.697 1.00 81.00 354 LYS A N 1
ATOM 2802 C CA . LYS A 1 354 ? -22.791 2.620 38.639 1.00 81.00 354 LYS A CA 1
ATOM 2803 C C . LYS A 1 354 ? -23.572 3.921 38.556 1.00 81.00 354 LYS A C 1
ATOM 2805 O O . LYS A 1 354 ? -23.006 5.014 38.480 1.00 81.00 354 LYS A O 1
ATOM 2810 N N . PHE A 1 355 ? -24.884 3.780 38.610 1.00 85.94 355 PHE A N 1
ATOM 2811 C CA . PHE A 1 355 ? -25.849 4.864 38.596 1.00 85.94 355 PHE A CA 1
ATOM 2812 C C . PHE A 1 355 ? -26.706 4.781 39.854 1.00 85.94 355 PHE A C 1
ATOM 2814 O O . PHE A 1 355 ? -27.092 3.687 40.258 1.00 85.94 355 PHE A O 1
ATOM 2821 N N . ILE A 1 356 ? -26.996 5.921 40.475 1.00 87.25 356 ILE A N 1
ATOM 2822 C CA . ILE A 1 356 ? -27.993 6.002 41.544 1.00 87.25 356 ILE A CA 1
ATOM 2823 C C . ILE A 1 356 ? -29.009 7.065 41.161 1.00 87.25 356 ILE A C 1
ATOM 2825 O O . ILE A 1 356 ? -28.663 8.237 41.001 1.00 87.25 356 ILE A O 1
ATOM 2829 N N . GLN A 1 357 ? -30.270 6.659 41.061 1.00 87.56 357 GLN A N 1
ATOM 2830 C CA . GLN A 1 357 ? -31.398 7.568 40.924 1.00 87.56 357 GLN A CA 1
ATOM 2831 C C . GLN A 1 357 ? -32.022 7.802 42.289 1.00 87.56 357 GLN A C 1
ATOM 2833 O O . GLN A 1 357 ? -32.424 6.861 42.969 1.00 87.56 357 GLN A O 1
ATOM 2838 N N . ARG A 1 358 ? -32.119 9.064 42.701 1.00 86.75 358 ARG A N 1
ATOM 2839 C CA . ARG A 1 358 ? -32.884 9.456 43.881 1.00 86.75 358 ARG A CA 1
ATOM 2840 C C . ARG A 1 358 ? -34.197 10.074 43.448 1.00 86.75 358 ARG A C 1
ATOM 2842 O O . ARG A 1 358 ? -34.202 11.106 42.781 1.00 86.75 358 ARG A O 1
ATOM 2849 N N . GLU A 1 359 ? -35.302 9.487 43.877 1.00 82.69 359 GLU A N 1
ATOM 2850 C CA . GLU A 1 359 ? -36.646 9.965 43.550 1.00 82.69 359 GLU A CA 1
ATOM 2851 C C . GLU A 1 359 ? -37.641 9.695 44.685 1.00 82.69 359 GLU A C 1
ATOM 2853 O O . GLU A 1 359 ? -37.309 9.078 45.699 1.00 82.69 359 GLU A O 1
ATOM 2858 N N . ASN A 1 360 ? -38.861 10.210 44.534 1.00 77.81 360 ASN A N 1
ATOM 2859 C CA . ASN A 1 360 ? -39.930 10.069 45.517 1.00 77.81 360 ASN A CA 1
ATOM 2860 C C . ASN A 1 360 ? -40.425 8.612 45.606 1.00 77.81 360 ASN A C 1
ATOM 2862 O O . ASN A 1 360 ? -40.816 8.012 44.606 1.00 77.81 360 ASN A O 1
ATOM 2866 N N . VAL A 1 361 ? -40.457 8.070 46.821 1.00 67.88 361 VAL A N 1
ATOM 2867 C CA . VAL A 1 361 ? -40.968 6.737 47.156 1.00 67.88 361 VAL A CA 1
ATOM 2868 C C . VAL A 1 361 ? -42.443 6.874 47.531 1.00 67.88 361 VAL A C 1
ATOM 2870 O O . VAL A 1 361 ? -42.797 6.934 48.708 1.00 67.88 361 VAL A O 1
ATOM 2873 N N . GLY A 1 362 ? -43.327 6.994 46.540 1.00 58.59 362 GLY A N 1
ATOM 2874 C CA . GLY A 1 362 ? -44.763 7.072 46.815 1.00 58.59 362 GLY A CA 1
ATOM 2875 C C . GLY A 1 362 ? -45.636 7.426 45.614 1.00 58.59 362 GLY A C 1
ATOM 2876 O O . GLY A 1 362 ? -45.261 8.225 44.761 1.00 58.59 362 GLY A O 1
ATOM 2877 N N . TRP A 1 363 ? -46.844 6.854 45.587 1.00 50.56 363 TRP A N 1
ATOM 2878 C CA . TRP A 1 363 ? -47.822 6.980 44.492 1.00 50.56 363 TRP A CA 1
ATOM 2879 C C . TRP A 1 363 ? -48.549 8.344 44.442 1.00 50.56 363 TRP A C 1
ATOM 2881 O O . TRP A 1 363 ? -49.281 8.641 43.504 1.00 50.56 363 TRP A O 1
ATOM 2891 N N . CYS A 1 364 ? -48.364 9.225 45.423 1.00 57.50 364 CYS A N 1
ATOM 2892 C CA . CYS A 1 364 ? -48.991 10.546 45.441 1.00 57.50 364 CYS A CA 1
ATOM 2893 C C . CYS A 1 364 ? -48.140 11.475 46.308 1.00 57.50 364 CYS A C 1
ATOM 2895 O O . CYS A 1 364 ? -47.809 11.112 47.434 1.00 57.50 364 CYS A O 1
ATOM 2897 N N . GLY A 1 365 ? -47.766 12.653 45.796 1.00 54.00 365 GLY A N 1
ATOM 2898 C CA . GLY A 1 365 ? -46.913 13.657 46.454 1.00 54.00 365 GLY A CA 1
ATOM 2899 C C . GLY A 1 365 ? -47.504 14.322 47.707 1.00 54.00 365 GLY A C 1
ATOM 2900 O O . GLY A 1 365 ? -47.293 15.511 47.925 1.00 54.00 365 GLY A O 1
ATOM 2901 N N . THR A 1 366 ? -48.254 13.585 48.522 1.00 55.31 366 THR A N 1
ATOM 2902 C CA . THR A 1 366 ? -48.750 14.015 49.831 1.00 55.31 366 THR A CA 1
ATOM 2903 C C . THR A 1 366 ? -47.610 14.009 50.856 1.00 55.31 366 THR A C 1
ATOM 2905 O O . THR A 1 366 ? -46.981 12.969 51.051 1.00 55.31 366 THR A O 1
ATOM 2908 N N . PRO A 1 367 ? -47.324 15.140 51.527 1.00 55.53 367 PRO A N 1
ATOM 2909 C CA . PRO A 1 367 ? -46.324 15.197 52.587 1.00 55.53 367 PRO A CA 1
ATOM 2910 C C . PRO A 1 367 ? -46.619 14.201 53.726 1.00 55.53 367 PRO A C 1
ATOM 2912 O O . PRO A 1 367 ? -47.785 14.047 54.091 1.00 55.53 367 PRO A O 1
ATOM 2915 N N . PRO A 1 368 ? -45.595 13.583 54.346 1.00 58.72 368 PRO A N 1
ATOM 2916 C CA . PRO A 1 368 ? -44.164 13.773 54.098 1.00 58.72 368 PRO A CA 1
ATOM 2917 C C . PRO A 1 368 ? -43.668 13.022 52.847 1.00 58.72 368 PRO A C 1
ATOM 2919 O O . PRO A 1 368 ? -43.778 11.803 52.747 1.00 58.72 368 PRO A O 1
ATOM 2922 N N . ILE A 1 369 ? -43.067 13.764 51.909 1.00 66.62 369 ILE A N 1
ATOM 2923 C CA . ILE A 1 369 ? -42.429 13.206 50.709 1.00 66.62 369 ILE A CA 1
ATOM 2924 C C . ILE A 1 369 ? -41.153 12.489 51.149 1.00 66.62 369 ILE A C 1
ATOM 2926 O O . ILE A 1 369 ? -40.243 13.115 51.697 1.00 66.62 369 ILE A O 1
ATOM 2930 N N . THR A 1 370 ? -41.090 11.184 50.910 1.00 72.38 370 THR A N 1
ATOM 2931 C CA . THR A 1 370 ? -39.929 10.356 51.250 1.00 72.38 370 THR A CA 1
ATOM 2932 C C . THR A 1 370 ? -39.146 10.073 49.977 1.00 72.38 370 THR A C 1
ATOM 2934 O O . THR A 1 370 ? -39.737 9.710 48.970 1.00 72.38 370 THR A O 1
ATOM 2937 N N . TYR A 1 371 ? -37.823 10.239 49.999 1.00 79.69 371 TYR A N 1
ATOM 2938 C CA . TYR A 1 371 ? -36.964 9.987 48.838 1.00 79.69 371 TYR A CA 1
ATOM 2939 C C . TYR A 1 371 ? -36.112 8.736 49.048 1.00 79.69 371 TYR A C 1
ATOM 2941 O O . TYR A 1 371 ? -35.495 8.569 50.106 1.00 79.69 371 TYR A O 1
ATOM 2949 N N . GLY A 1 372 ? -36.045 7.898 48.020 1.00 81.38 372 GLY A N 1
ATOM 2950 C CA . GLY A 1 372 ? -35.329 6.628 47.996 1.00 81.38 372 GLY A CA 1
ATOM 2951 C C . GLY A 1 372 ? -34.250 6.654 46.931 1.00 81.38 372 GLY A C 1
ATOM 2952 O O . GLY A 1 372 ? -34.369 7.391 45.956 1.00 81.38 372 GLY A O 1
ATOM 2953 N N . ASN A 1 373 ? -33.190 5.883 47.160 1.00 87.38 373 ASN A N 1
ATOM 2954 C CA . ASN A 1 373 ? -32.130 5.668 46.185 1.00 87.38 373 ASN A CA 1
ATOM 2955 C C . ASN A 1 373 ? -32.383 4.338 45.481 1.00 87.38 373 ASN A C 1
ATOM 2957 O O . ASN A 1 373 ? -32.630 3.334 46.148 1.00 87.38 373 ASN A O 1
ATOM 2961 N N . TYR A 1 374 ? -32.279 4.353 44.163 1.00 83.69 374 TYR A N 1
ATOM 2962 C CA . TYR A 1 374 ? -32.422 3.196 43.302 1.00 83.69 374 TYR A CA 1
ATOM 2963 C C . TYR A 1 374 ? -31.112 3.003 42.562 1.00 83.69 374 TYR A C 1
ATOM 2965 O O . TYR A 1 374 ? -30.670 3.872 41.805 1.00 83.69 374 TYR A O 1
ATOM 2973 N N . ASP A 1 375 ? -30.464 1.881 42.851 1.00 84.56 375 ASP A N 1
ATOM 2974 C CA . ASP A 1 375 ? -29.210 1.520 42.214 1.00 84.56 375 ASP A CA 1
ATOM 2975 C C . ASP A 1 375 ? -29.464 1.080 40.769 1.00 84.56 375 ASP A C 1
ATOM 2977 O O . ASP A 1 375 ? -30.537 0.590 40.398 1.00 84.56 375 ASP A O 1
ATOM 2981 N N . GLY A 1 376 ? -28.463 1.285 39.930 1.00 83.31 376 GLY A N 1
ATOM 2982 C CA . GLY A 1 376 ? -28.563 1.053 38.508 1.00 83.31 376 GLY A CA 1
ATOM 2983 C C . GLY A 1 376 ? -27.210 1.051 37.817 1.00 83.31 376 GLY A C 1
ATOM 2984 O O . GLY A 1 376 ? -26.151 1.175 38.444 1.00 83.31 376 GLY A O 1
ATOM 2985 N N . GLN A 1 377 ? -27.254 0.930 36.499 1.00 74.50 377 GLN A N 1
ATOM 2986 C CA . GLN A 1 377 ? -26.091 1.039 35.629 1.00 74.50 377 GLN A CA 1
ATOM 2987 C C . GLN A 1 377 ? -26.345 2.065 34.540 1.00 74.50 377 GLN A C 1
ATOM 2989 O O . GLN A 1 377 ? -27.477 2.219 34.076 1.00 74.50 377 GLN A O 1
ATOM 2994 N N . TRP A 1 378 ? -25.288 2.744 34.112 1.00 79.81 378 TRP A N 1
ATOM 2995 C CA . TRP A 1 378 ? -25.347 3.669 32.992 1.00 79.81 378 TRP A CA 1
ATOM 2996 C C . TRP A 1 378 ? -24.219 3.401 32.003 1.00 79.81 378 TRP A C 1
ATOM 2998 O O . TRP A 1 378 ? -23.120 3.009 32.388 1.00 79.81 378 TRP A O 1
ATOM 3008 N N . ASN A 1 379 ? -24.501 3.638 30.727 1.00 70.31 379 ASN A N 1
ATOM 3009 C CA . ASN A 1 379 ? -23.542 3.528 29.637 1.00 70.31 379 ASN A CA 1
ATOM 3010 C C . ASN A 1 379 ? -23.648 4.758 28.736 1.00 70.31 379 ASN A C 1
ATOM 3012 O O . ASN A 1 379 ? -24.732 5.310 28.551 1.00 70.31 379 ASN A O 1
ATOM 3016 N N . VAL A 1 380 ? -22.528 5.188 28.162 1.00 73.12 380 VAL A N 1
ATOM 3017 C CA . VAL A 1 380 ? -22.511 6.279 27.181 1.00 73.12 380 VAL A CA 1
ATOM 3018 C C . VAL A 1 380 ? -22.962 5.735 25.829 1.00 73.12 380 VAL A C 1
ATOM 3020 O O . VAL A 1 380 ? -22.408 4.746 25.355 1.00 73.12 380 VAL A O 1
ATOM 3023 N N . ILE A 1 381 ? -23.947 6.382 25.203 1.00 66.44 381 ILE A N 1
ATOM 3024 C CA . ILE A 1 381 ? -24.311 6.116 23.804 1.00 66.44 381 ILE A CA 1
ATOM 3025 C C . ILE A 1 381 ? -23.481 7.018 22.888 1.00 66.44 381 ILE A C 1
ATOM 3027 O O . ILE A 1 381 ? -22.894 6.553 21.916 1.00 66.44 381 ILE A O 1
ATOM 3031 N N . ASN A 1 382 ? -23.445 8.318 23.194 1.00 69.00 382 ASN A N 1
ATOM 3032 C CA . ASN A 1 382 ? -22.679 9.334 22.473 1.00 69.00 382 ASN A CA 1
ATOM 3033 C C . ASN A 1 382 ? -22.410 10.553 23.381 1.00 69.00 382 ASN A C 1
ATOM 3035 O O . ASN A 1 382 ? -22.747 10.541 24.564 1.00 69.00 382 ASN A O 1
ATOM 3039 N N . GLU A 1 383 ? -21.845 11.630 22.828 1.00 69.56 383 GLU A N 1
ATOM 3040 C CA . GLU A 1 383 ? -21.458 12.844 23.568 1.00 69.56 383 GLU A CA 1
ATOM 3041 C C . GLU A 1 383 ? -22.592 13.553 24.335 1.00 69.56 383 GLU A C 1
ATOM 3043 O O . GLU A 1 383 ? -22.309 14.353 25.229 1.00 69.56 383 GLU A O 1
ATOM 3048 N N . THR A 1 384 ? -23.861 13.282 24.011 1.00 76.06 384 THR A N 1
ATOM 3049 C CA . THR A 1 384 ? -25.040 13.945 24.608 1.00 76.06 384 THR A CA 1
ATOM 3050 C C . THR A 1 384 ? -26.103 12.969 25.110 1.00 76.06 384 THR A C 1
ATOM 3052 O O . THR A 1 384 ? -27.168 13.399 25.548 1.00 76.06 384 THR A O 1
ATOM 3055 N N . MET A 1 385 ? -25.851 11.659 25.052 1.00 76.75 385 MET A N 1
ATOM 3056 C CA . MET A 1 385 ? -26.861 10.644 25.339 1.00 76.75 385 MET A CA 1
ATOM 3057 C C . MET A 1 385 ? -26.269 9.455 26.091 1.00 76.75 385 MET A C 1
ATOM 3059 O O . MET A 1 385 ? -25.216 8.924 25.729 1.00 76.75 385 MET A O 1
ATOM 3063 N N . LEU A 1 386 ? -26.979 9.024 27.128 1.00 82.56 386 LEU A N 1
ATOM 3064 C CA . LEU A 1 386 ? -26.643 7.888 27.980 1.00 82.56 386 LEU A CA 1
ATOM 3065 C C . LEU A 1 386 ? -27.787 6.875 27.950 1.00 82.56 386 LEU A C 1
ATOM 3067 O O . LEU A 1 386 ? -28.944 7.264 27.847 1.00 82.56 386 LEU A O 1
ATOM 3071 N N . THR A 1 387 ? -27.495 5.593 28.119 1.00 79.69 387 THR A N 1
ATOM 3072 C CA . THR A 1 387 ? -28.501 4.603 28.517 1.00 79.69 387 THR A CA 1
ATOM 3073 C C . THR A 1 387 ? -28.404 4.427 30.022 1.00 79.69 387 THR A C 1
ATOM 3075 O O . THR A 1 387 ? -27.324 4.122 30.524 1.00 79.69 387 THR A O 1
ATOM 3078 N N . ILE A 1 388 ? -29.510 4.598 30.742 1.00 81.75 388 ILE A N 1
ATOM 3079 C CA . ILE A 1 388 ? -29.610 4.296 32.173 1.00 81.75 388 ILE A CA 1
ATOM 3080 C C . ILE A 1 388 ? -30.529 3.098 32.380 1.00 81.75 388 ILE A C 1
ATOM 3082 O O . ILE A 1 388 ? -31.551 2.952 31.711 1.00 81.75 388 ILE A O 1
ATOM 3086 N N . SER A 1 389 ? -30.165 2.243 33.323 1.00 80.19 389 SER A N 1
ATOM 3087 C CA . SER A 1 389 ? -30.984 1.129 33.778 1.00 80.19 389 SER A CA 1
ATOM 3088 C C . SER A 1 389 ? -31.048 1.153 35.293 1.00 80.19 389 SER A C 1
ATOM 3090 O O . SER A 1 389 ? -30.026 1.321 35.954 1.00 80.19 389 SER A O 1
ATOM 3092 N N . SER A 1 390 ? -32.242 1.032 35.854 1.00 81.44 390 SER A N 1
ATOM 3093 C CA . SER A 1 390 ? -32.447 0.983 37.300 1.00 81.44 390 SER A CA 1
ATOM 3094 C C . SER A 1 390 ? -33.756 0.258 37.591 1.00 81.44 390 SER A C 1
ATOM 3096 O O . SER A 1 390 ? -34.567 0.020 36.696 1.00 81.44 390 SER A O 1
ATOM 3098 N N . SER A 1 391 ? -33.944 -0.141 38.841 1.00 76.25 391 SER A N 1
ATOM 3099 C CA . SER A 1 391 ? -35.203 -0.693 39.325 1.00 76.25 391 SER A CA 1
ATOM 3100 C C . SER A 1 391 ? -35.789 0.256 40.350 1.00 76.25 391 SER A C 1
ATOM 3102 O O . SER A 1 391 ? -35.213 0.404 41.428 1.00 76.25 391 SER A O 1
ATOM 3104 N N . ASP A 1 392 ? -36.920 0.871 40.022 1.00 75.50 392 ASP A N 1
ATOM 3105 C CA . ASP A 1 392 ? -37.720 1.626 40.978 1.00 75.50 392 ASP A CA 1
ATOM 3106 C C . ASP A 1 392 ? -38.864 0.756 41.532 1.00 75.50 392 ASP A C 1
ATOM 3108 O O . ASP A 1 392 ? -38.926 -0.460 41.330 1.00 75.50 392 ASP A O 1
ATOM 3112 N N . TRP A 1 393 ? -39.791 1.374 42.261 1.00 67.25 393 TRP A N 1
ATOM 3113 C CA . TRP A 1 393 ? -40.969 0.691 42.798 1.00 67.25 393 TRP A CA 1
ATOM 3114 C C . TRP A 1 393 ? -41.989 0.258 41.722 1.00 67.25 393 TRP A C 1
ATOM 3116 O O . TRP A 1 393 ? -42.907 -0.498 42.044 1.00 67.25 393 TRP A O 1
ATOM 3126 N N . LYS A 1 394 ? -41.856 0.711 40.466 1.00 67.25 394 LYS A N 1
ATOM 3127 C CA . LYS A 1 394 ? -42.676 0.287 39.315 1.00 67.25 394 LYS A CA 1
ATOM 3128 C C . LYS A 1 394 ? -42.067 -0.900 38.572 1.00 67.25 394 LYS A C 1
ATOM 3130 O O . LYS A 1 394 ? -42.773 -1.548 37.804 1.00 67.25 394 LYS A O 1
ATOM 3135 N N . GLY A 1 395 ? -40.793 -1.200 38.810 1.00 70.06 395 GLY A N 1
ATOM 3136 C CA . GLY A 1 395 ? -40.089 -2.334 38.228 1.00 70.06 395 GLY A CA 1
ATOM 3137 C C . GLY A 1 395 ? -38.736 -1.939 37.651 1.00 70.06 395 GLY A C 1
ATOM 3138 O O . GLY A 1 395 ? -38.249 -0.825 37.824 1.00 70.06 395 GLY A O 1
ATOM 3139 N N . TYR A 1 396 ? -38.104 -2.887 36.969 1.00 72.75 396 TYR A N 1
ATOM 3140 C CA . TYR A 1 396 ? -36.864 -2.634 36.247 1.00 72.75 396 TYR A CA 1
ATOM 3141 C C . TYR A 1 396 ? -37.152 -1.921 34.925 1.00 72.75 396 TYR A C 1
ATOM 3143 O O . TYR A 1 396 ? -38.017 -2.356 34.164 1.00 72.75 396 TYR A O 1
ATOM 3151 N N . TYR A 1 397 ? -36.398 -0.868 34.629 1.00 72.62 397 TYR A N 1
ATOM 3152 C CA . TYR A 1 397 ? -36.472 -0.149 33.364 1.00 72.62 397 TYR A CA 1
ATOM 3153 C C . TYR A 1 397 ? -35.081 0.105 32.790 1.00 72.62 397 TYR A C 1
ATOM 3155 O O . TYR A 1 397 ? -34.065 0.116 33.487 1.00 72.62 397 TYR A O 1
ATOM 3163 N N . THR A 1 398 ? -35.043 0.315 31.479 1.00 77.88 398 THR A N 1
ATOM 3164 C CA . THR A 1 398 ? -33.872 0.788 30.743 1.00 77.88 398 THR A CA 1
ATOM 3165 C C . THR A 1 398 ? -34.341 1.863 29.776 1.00 77.88 398 THR A C 1
ATOM 3167 O O . THR A 1 398 ? -35.287 1.635 29.028 1.00 77.88 398 THR A O 1
ATOM 3170 N N . GLN A 1 399 ? -33.718 3.037 29.817 1.00 80.56 399 GLN A N 1
ATOM 3171 C CA . GLN A 1 399 ? -34.143 4.200 29.040 1.00 80.56 399 GLN A CA 1
ATOM 3172 C C . GLN A 1 399 ? -32.951 5.048 28.605 1.00 80.56 399 GLN A C 1
ATOM 3174 O O . GLN A 1 399 ? -31.897 5.041 29.247 1.00 80.56 399 GLN A O 1
ATOM 3179 N N . ASN A 1 400 ? -33.135 5.798 27.523 1.00 83.44 400 ASN A N 1
ATOM 3180 C CA . ASN A 1 400 ? -32.146 6.761 27.064 1.00 83.44 400 ASN A CA 1
ATOM 3181 C C . ASN A 1 400 ? -32.365 8.105 27.762 1.00 83.44 400 ASN A C 1
ATOM 3183 O O . ASN A 1 400 ? -33.486 8.602 27.878 1.00 83.44 400 ASN A O 1
ATOM 3187 N N . LEU A 1 401 ? -31.266 8.675 28.236 1.00 81.12 401 LEU A N 1
ATOM 3188 C CA . LEU A 1 401 ? -31.185 9.943 28.931 1.00 81.12 401 LEU A CA 1
ATOM 3189 C C . LEU A 1 401 ? -30.326 10.885 28.092 1.00 81.12 401 LEU A C 1
ATOM 3191 O O . LEU A 1 401 ? -29.102 10.739 28.024 1.00 81.12 401 LEU A O 1
ATOM 3195 N N . GLN A 1 402 ? -30.966 11.856 27.455 1.00 84.88 402 GLN A N 1
ATOM 3196 C CA . GLN A 1 402 ? -30.275 12.944 26.788 1.00 84.88 402 GLN A CA 1
ATOM 3197 C C . GLN A 1 402 ? -29.842 13.976 27.832 1.00 84.88 402 GLN A C 1
ATOM 3199 O O . GLN A 1 402 ? -30.598 14.305 28.750 1.00 84.88 402 GLN A O 1
ATOM 3204 N N . TYR A 1 403 ? -28.621 14.492 27.715 1.00 83.69 403 TYR A N 1
ATOM 3205 C CA . TYR A 1 403 ? -28.115 15.534 28.597 1.00 83.69 403 TYR A CA 1
ATOM 3206 C C . TYR A 1 403 ? -27.488 16.688 27.821 1.00 83.69 403 TYR A C 1
ATOM 3208 O O . TYR A 1 403 ? -26.809 16.502 26.812 1.00 83.69 403 TYR A O 1
ATOM 3216 N N . GLN A 1 404 ? -27.696 17.903 28.323 1.00 82.19 404 GLN A N 1
ATOM 3217 C CA . GLN A 1 404 ? -27.136 19.117 27.743 1.00 82.19 404 GLN A CA 1
ATOM 3218 C C . GLN A 1 404 ? -26.671 20.065 28.848 1.00 82.19 404 GLN A C 1
ATOM 3220 O O . GLN A 1 404 ? -27.461 20.493 29.693 1.00 82.19 404 GLN A O 1
ATOM 3225 N N . PHE A 1 405 ? -25.382 20.402 28.853 1.00 81.19 405 PHE A N 1
ATOM 3226 C CA . PHE A 1 405 ? -24.846 21.418 29.759 1.00 81.19 405 PHE A CA 1
ATOM 3227 C C . PHE A 1 405 ? -25.352 22.809 29.378 1.00 81.19 405 PHE A C 1
ATOM 3229 O O . PHE A 1 405 ? -25.492 23.133 28.197 1.00 81.19 405 PHE A O 1
ATOM 3236 N N . VAL A 1 406 ? -25.593 23.652 30.381 1.00 77.19 406 VAL A N 1
ATOM 3237 C CA . VAL A 1 406 ? -25.904 25.065 30.148 1.00 77.19 406 VAL A CA 1
ATOM 3238 C C . VAL A 1 406 ? -24.653 25.749 29.594 1.00 77.19 406 VAL A C 1
ATOM 3240 O O . VAL A 1 406 ? -23.553 25.578 30.122 1.00 77.19 406 VAL A O 1
ATOM 3243 N N . ALA A 1 407 ? -24.804 26.516 28.511 1.00 65.31 407 ALA A N 1
ATOM 3244 C CA . ALA A 1 407 ? -23.689 27.221 27.885 1.00 65.31 407 ALA A CA 1
ATOM 3245 C C . ALA A 1 407 ? -22.927 28.062 28.928 1.00 65.31 407 ALA A C 1
ATOM 3247 O O . ALA A 1 407 ? -23.523 28.877 29.629 1.00 65.31 407 ALA A O 1
ATOM 3248 N N . ASN A 1 408 ? -21.609 27.861 29.010 1.00 65.38 408 ASN A N 1
ATOM 3249 C CA . ASN A 1 408 ? -20.691 28.496 29.965 1.00 65.38 408 ASN A CA 1
ATOM 3250 C C . ASN A 1 408 ? -20.833 28.082 31.449 1.00 65.38 408 ASN A C 1
ATOM 3252 O O . ASN A 1 408 ? -20.144 28.665 32.284 1.00 65.38 408 ASN A O 1
ATOM 3256 N N . ASP A 1 409 ? -21.633 27.062 31.791 1.00 72.75 409 ASP A N 1
ATOM 3257 C CA . ASP A 1 409 ? -21.723 26.521 33.158 1.00 72.75 409 ASP A CA 1
ATOM 3258 C C . ASP A 1 409 ? -21.715 24.978 33.177 1.00 72.75 409 ASP A C 1
ATOM 3260 O O . ASP A 1 409 ? -22.747 24.314 33.082 1.00 72.75 409 ASP A O 1
ATOM 3264 N N . LYS A 1 410 ? -20.523 24.388 33.365 1.00 70.31 410 LYS A N 1
ATOM 3265 C CA . LYS A 1 410 ? -20.329 22.927 33.492 1.00 70.31 410 LYS A CA 1
ATOM 3266 C C . LYS A 1 410 ? -20.917 22.332 34.786 1.00 70.31 410 LYS A C 1
ATOM 3268 O O . LYS A 1 410 ? -20.885 21.113 34.964 1.00 70.31 410 LYS A O 1
ATOM 3273 N N . ASN A 1 411 ? -21.436 23.162 35.696 1.00 80.62 411 ASN A N 1
ATOM 3274 C CA . ASN A 1 411 ? -22.089 22.723 36.929 1.00 80.62 411 ASN A CA 1
ATOM 3275 C C . ASN A 1 411 ? -23.615 22.690 36.817 1.00 80.62 411 ASN A C 1
ATOM 3277 O O . ASN A 1 411 ? -24.264 22.301 37.790 1.00 80.62 411 ASN A O 1
ATOM 3281 N N . LYS A 1 412 ? -24.182 23.036 35.653 1.00 82.12 412 LYS A N 1
ATOM 3282 C CA . LYS A 1 412 ? -25.615 22.926 35.367 1.00 82.12 412 LYS A CA 1
ATOM 3283 C C . LYS A 1 412 ? -25.874 22.104 34.112 1.00 82.12 412 LYS A C 1
ATOM 3285 O O . LYS A 1 412 ? -25.339 22.391 33.043 1.00 82.12 412 LYS A O 1
ATOM 3290 N N . VAL A 1 413 ? -26.743 21.108 34.237 1.00 84.12 413 VAL A N 1
ATOM 3291 C CA . VAL A 1 413 ? -27.111 20.199 33.148 1.00 84.12 413 VAL A CA 1
ATOM 3292 C C . VAL A 1 413 ? -28.623 20.010 33.097 1.00 84.12 413 VAL A C 1
ATOM 3294 O O . VAL A 1 413 ? -29.301 19.942 34.126 1.00 84.12 413 VAL A O 1
ATOM 3297 N N . LYS A 1 414 ? -29.171 19.943 31.888 1.00 85.19 414 LYS A N 1
ATOM 3298 C CA . LYS A 1 414 ? -30.546 19.519 31.639 1.00 85.19 414 LYS A CA 1
ATOM 3299 C C . LYS A 1 414 ? -30.526 18.043 31.270 1.00 85.19 414 LYS A C 1
ATOM 3301 O O . LYS A 1 414 ? -29.759 17.665 30.392 1.00 85.19 414 LYS A O 1
ATOM 3306 N N . PHE A 1 415 ? -31.349 17.244 31.938 1.00 84.94 415 PHE A N 1
ATOM 3307 C CA . PHE A 1 415 ? -31.570 15.842 31.605 1.00 84.94 415 PHE A CA 1
ATOM 3308 C C . PHE A 1 415 ? -32.976 15.694 31.028 1.00 84.94 415 PHE A C 1
ATOM 3310 O O . PHE A 1 415 ? -33.937 16.152 31.649 1.00 84.94 415 PHE A O 1
ATOM 3317 N N . GLU A 1 416 ? -33.093 15.068 29.864 1.00 81.31 416 GLU A N 1
ATOM 3318 C CA . GLU A 1 416 ? -34.359 14.756 29.206 1.00 81.31 416 GLU A CA 1
ATOM 3319 C C . GLU A 1 416 ? -34.427 13.251 28.953 1.00 81.31 416 GLU A C 1
ATOM 3321 O O . GLU A 1 416 ? -33.486 12.646 28.442 1.00 81.31 416 GLU A O 1
ATOM 3326 N N . LEU A 1 417 ? -35.533 12.642 29.370 1.00 75.81 417 LEU A N 1
ATOM 3327 C CA . LEU A 1 417 ? -35.833 11.250 29.065 1.00 75.81 417 LEU A CA 1
ATOM 3328 C C . LEU A 1 417 ? -36.530 11.195 27.712 1.00 75.81 417 LEU A C 1
ATOM 3330 O O . LEU A 1 417 ? -37.473 11.959 27.490 1.00 75.81 417 LEU A O 1
ATOM 3334 N N . ASP A 1 418 ? -36.108 10.279 26.843 1.00 60.56 418 ASP A N 1
ATOM 3335 C CA . ASP A 1 418 ? -36.907 9.946 25.665 1.00 60.56 418 ASP A CA 1
ATOM 3336 C C . ASP A 1 418 ? -38.271 9.420 26.140 1.00 60.56 418 ASP A C 1
ATOM 3338 O O . ASP A 1 418 ? -38.350 8.549 27.011 1.00 60.56 418 ASP A O 1
ATOM 3342 N N . ALA A 1 419 ? -39.355 10.003 25.621 1.00 42.03 419 ALA A N 1
ATOM 3343 C CA . ALA A 1 419 ? -40.715 9.665 26.030 1.00 42.03 419 ALA A CA 1
ATOM 3344 C C . ALA A 1 419 ? -40.968 8.148 25.896 1.00 42.03 419 ALA A C 1
ATOM 3346 O O . ALA A 1 419 ? -40.527 7.547 24.914 1.00 42.03 419 ALA A O 1
ATOM 3347 N N . PRO A 1 420 ? -41.692 7.514 26.839 1.00 39.50 420 PRO A N 1
ATOM 3348 C CA . PRO A 1 420 ? -41.924 6.080 26.781 1.00 39.50 420 PRO A CA 1
ATOM 3349 C C . PRO A 1 420 ? -42.747 5.732 25.536 1.00 39.50 420 PRO A C 1
ATOM 3351 O O . PRO A 1 420 ? -43.910 6.120 25.417 1.00 39.50 420 PRO A O 1
ATOM 3354 N N . GLY A 1 421 ? -42.139 4.974 24.620 1.00 32.72 421 GLY A N 1
ATOM 3355 C CA . GLY A 1 421 ? -42.893 4.080 23.749 1.00 32.72 421 GLY A CA 1
ATOM 3356 C C . GLY A 1 421 ? -43.718 3.139 24.627 1.00 32.72 421 GLY A C 1
ATOM 3357 O O . GLY A 1 421 ? -43.248 2.714 25.681 1.00 32.72 421 GLY A O 1
ATOM 3358 N N . GLU A 1 422 ? -44.964 2.918 24.222 1.00 28.91 422 GLU A N 1
ATOM 3359 C CA . GLU A 1 422 ? -46.013 2.164 24.912 1.00 28.91 422 GLU A CA 1
ATOM 3360 C C . GLU A 1 422 ? -45.495 1.053 25.843 1.00 28.91 422 GLU A C 1
ATOM 3362 O O . GLU A 1 422 ? -44.794 0.131 25.428 1.00 28.91 422 GLU A O 1
ATOM 3367 N N . LEU A 1 423 ? -45.885 1.141 27.119 1.00 30.83 423 LEU A N 1
ATOM 3368 C CA . LEU A 1 423 ? -45.809 0.033 28.064 1.00 30.83 423 LEU A CA 1
ATOM 3369 C C . LEU A 1 423 ? -46.618 -1.138 27.494 1.00 30.83 423 LEU A C 1
ATOM 3371 O O . LEU A 1 423 ? -47.848 -1.091 27.469 1.00 30.83 423 LEU A O 1
ATOM 3375 N N . ASP A 1 424 ? -45.919 -2.186 27.070 1.00 31.36 424 ASP A N 1
ATOM 3376 C CA . ASP A 1 424 ? -46.506 -3.489 26.784 1.00 31.36 424 ASP A CA 1
ATOM 3377 C C . ASP A 1 424 ? -46.957 -4.103 28.123 1.00 31.36 424 ASP A C 1
ATOM 3379 O O . ASP A 1 424 ? -46.206 -4.775 28.835 1.00 31.36 424 ASP A O 1
ATOM 3383 N N . CYS A 1 425 ? -48.180 -3.766 28.540 1.00 29.33 425 CYS A N 1
ATOM 3384 C CA . CYS A 1 425 ? -48.860 -4.433 29.642 1.00 29.33 425 CYS A CA 1
ATOM 3385 C C . CYS A 1 425 ? -49.239 -5.850 29.193 1.00 29.33 425 CYS A C 1
ATOM 3387 O O . CYS A 1 425 ? -50.321 -6.068 28.649 1.00 29.33 425 CYS A O 1
ATOM 3389 N N . ALA A 1 426 ? -48.361 -6.819 29.449 1.00 31.75 426 ALA A N 1
ATOM 3390 C CA . ALA A 1 426 ? -48.734 -8.226 29.422 1.00 31.75 426 ALA A CA 1
ATOM 3391 C C . ALA A 1 426 ? -49.784 -8.509 30.518 1.00 31.75 426 ALA A C 1
ATOM 3393 O O . ALA A 1 426 ? -49.588 -8.149 31.683 1.00 31.75 426 ALA A O 1
ATOM 3394 N N . GLN A 1 427 ? -50.901 -9.108 30.088 1.00 31.23 427 GLN A N 1
ATOM 3395 C CA . GLN A 1 427 ? -52.006 -9.637 30.899 1.00 31.23 427 GLN A CA 1
ATOM 3396 C C . GLN A 1 427 ? -51.590 -10.796 31.803 1.00 31.23 427 GLN A C 1
ATOM 3398 O O . GLN A 1 427 ? -50.713 -11.587 31.384 1.00 31.23 427 GLN A O 1
#

Organism: NCBI:txid1234261